Protein AF-0000000075999573 (afdb_homodimer)

InterPro domains:
  IPR000682 Protein-L-isoaspartate(D-aspartate) O-methyltransferase [PTHR11579] (1-220)
  IPR029063 S-adenosyl-L-methionine-dependent methyltransferase superfamily [G3DSA:3.40.50.150] (6-224)
  IPR029063 S-adenosyl-L-methionine-dependent methyltransferase superfamily [SSF53335] (9-192)

Radius of gyration: 25.48 Å; Cα contacts (8 Å, |Δi|>4): 997; chains: 2; bounding box: 45×72×55 Å

Structure (mmCIF, N/CA/C/O backbone):
data_AF-0000000075999573-model_v1
#
loop_
_entity.id
_entity.type
_entity.pdbx_description
1 polymer 'Protein-L-isoaspartate O-methyltransferase domain-containing protein 1-like'
#
loop_
_atom_site.group_PDB
_atom_site.id
_atom_site.type_symbol
_atom_site.label_atom_id
_atom_site.label_alt_id
_atom_site.label_comp_id
_atom_site.label_asym_id
_atom_site.label_entity_id
_atom_site.label_seq_id
_atom_site.pdbx_PDB_ins_code
_atom_site.Cartn_x
_atom_site.Cartn_y
_atom_site.Cartn_z
_atom_site.occupancy
_atom_site.B_iso_or_equiv
_atom_site.auth_seq_id
_atom_site.auth_comp_id
_atom_site.auth_asym_id
_atom_site.auth_atom_id
_atom_site.pdbx_PDB_model_num
ATO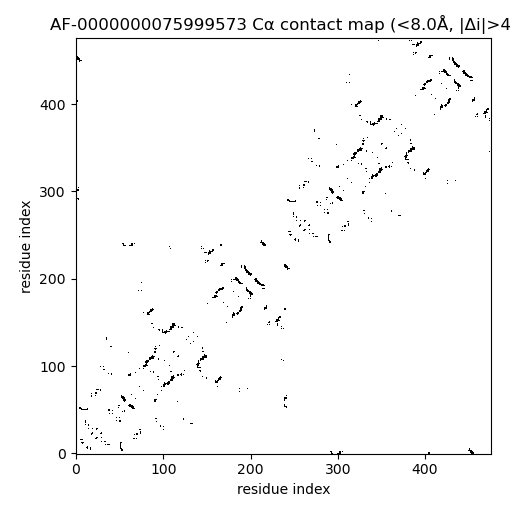M 1 N N . MET A 1 1 ? 0.742 11.672 -0.878 1 62.31 1 MET A N 1
ATOM 2 C CA . MET A 1 1 ? -0.072 10.633 -0.252 1 62.31 1 MET A CA 1
ATOM 3 C C . MET A 1 1 ? 0.789 9.445 0.164 1 62.31 1 MET A C 1
ATOM 5 O O . MET A 1 1 ? 1.482 8.852 -0.665 1 62.31 1 MET A O 1
ATOM 9 N N . GLY A 1 2 ? 0.934 9.344 1.396 1 75.94 2 GLY A N 1
ATOM 10 C CA . GLY A 1 2 ? 1.955 8.445 1.911 1 75.94 2 GLY A CA 1
ATOM 11 C C . GLY A 1 2 ? 1.392 7.141 2.434 1 75.94 2 GLY A C 1
ATOM 12 O O . GLY A 1 2 ? 0.297 7.113 3.002 1 75.94 2 GLY A O 1
ATOM 13 N N . GLY A 1 3 ? 1.877 6.043 2.018 1 86.56 3 GLY A N 1
ATOM 14 C CA . GLY A 1 3 ? 1.659 4.734 2.619 1 86.56 3 GLY A CA 1
ATOM 15 C C . GLY A 1 3 ? 2.908 4.156 3.258 1 86.56 3 GLY A C 1
ATOM 16 O O . GLY A 1 3 ? 4.027 4.527 2.896 1 86.56 3 GLY A O 1
ATOM 17 N N . ALA A 1 4 ? 2.682 3.232 4.316 1 84.81 4 ALA A N 1
ATOM 18 C CA . ALA A 1 4 ? 3.801 2.543 4.953 1 84.81 4 ALA A CA 1
ATOM 19 C C . ALA A 1 4 ? 4.289 1.378 4.094 1 84.81 4 ALA A C 1
ATOM 21 O O . ALA A 1 4 ? 3.486 0.682 3.469 1 84.81 4 ALA A O 1
ATOM 22 N N . VAL A 1 5 ? 5.703 1.19 4.188 1 84.25 5 VAL A N 1
ATOM 23 C CA . VAL A 1 5 ? 6.297 0.137 3.371 1 84.25 5 VAL A CA 1
ATOM 24 C C . VAL A 1 5 ? 7.422 -0.547 4.145 1 84.25 5 VAL A C 1
ATOM 26 O O . VAL A 1 5 ? 8.273 0.121 4.738 1 84.25 5 VAL A O 1
ATOM 29 N N . SER A 1 6 ? 7.371 -1.872 4.312 1 85.31 6 SER A N 1
ATOM 30 C CA . SER A 1 6 ? 8.562 -2.588 4.758 1 85.31 6 SER A CA 1
ATOM 31 C C . SER A 1 6 ? 9.648 -2.57 3.686 1 85.31 6 SER A C 1
ATOM 33 O O . SER A 1 6 ? 9.352 -2.705 2.496 1 85.31 6 SER A O 1
ATOM 35 N N . ALA A 1 7 ? 10.961 -2.352 4.199 1 86.12 7 ALA A N 1
ATOM 36 C CA . ALA A 1 7 ? 12 -2.133 3.191 1 86.12 7 ALA A CA 1
ATOM 37 C C . ALA A 1 7 ? 13.242 -2.961 3.494 1 86.12 7 ALA A C 1
ATOM 39 O O . ALA A 1 7 ? 13.695 -3.014 4.641 1 86.12 7 ALA A O 1
ATOM 40 N N . GLY A 1 8 ? 13.703 -3.732 2.479 1 87.62 8 GLY A N 1
ATOM 41 C CA . GLY A 1 8 ? 15.008 -4.379 2.49 1 87.62 8 GLY A CA 1
ATOM 42 C C . GLY A 1 8 ? 15.977 -3.783 1.494 1 87.62 8 GLY A C 1
ATOM 43 O O . GLY A 1 8 ? 15.57 -3.117 0.54 1 87.62 8 GLY A O 1
ATOM 44 N N . GLU A 1 9 ? 17.281 -4.016 1.692 1 89.12 9 GLU A N 1
ATOM 45 C CA . GLU A 1 9 ? 18.312 -3.547 0.778 1 89.12 9 GLU A CA 1
ATOM 46 C C . GLU A 1 9 ? 18.531 -4.543 -0.357 1 89.12 9 GLU A C 1
ATOM 48 O O . GLU A 1 9 ? 19 -4.164 -1.438 1 89.12 9 GLU A O 1
ATOM 53 N N . ASP A 1 10 ? 18.281 -5.746 -0.013 1 95.69 10 ASP A N 1
ATOM 54 C CA . ASP A 1 10 ? 18.422 -6.832 -0.98 1 95.69 10 ASP A CA 1
ATOM 55 C C . ASP A 1 10 ? 17.422 -7.945 -0.704 1 95.69 10 ASP A C 1
ATOM 57 O O . ASP A 1 10 ? 16.562 -7.812 0.178 1 95.69 10 ASP A O 1
ATOM 61 N N . ASN A 1 11 ? 17.531 -9.016 -1.514 1 97.31 11 ASN A N 1
ATOM 62 C CA . ASN A 1 11 ? 16.562 -10.102 -1.399 1 97.31 11 ASN A CA 1
ATOM 63 C C . ASN A 1 11 ? 16.641 -10.789 -0.043 1 97.31 11 ASN A C 1
ATOM 65 O O . ASN A 1 11 ? 15.625 -11.203 0.519 1 97.31 11 ASN A O 1
ATOM 69 N N . GLU A 1 12 ? 17.844 -10.93 0.51 1 97.69 12 GLU A N 1
ATOM 70 C CA . GLU A 1 12 ? 18.031 -11.555 1.816 1 97.69 12 GLU A CA 1
ATOM 71 C C . GLU A 1 12 ? 17.328 -10.766 2.91 1 97.69 12 GLU A C 1
ATOM 73 O O . GLU A 1 12 ? 16.625 -11.336 3.746 1 97.69 12 GLU A O 1
ATOM 78 N N . GLU A 1 13 ? 17.453 -9.531 2.871 1 97.25 13 GLU A N 1
ATOM 79 C CA . GLU A 1 13 ? 16.828 -8.695 3.881 1 97.25 13 GLU A CA 1
ATOM 80 C C . GLU A 1 13 ? 15.305 -8.656 3.695 1 97.25 13 GLU A C 1
ATOM 82 O O . GLU A 1 13 ? 14.555 -8.57 4.672 1 97.25 13 GLU A O 1
ATOM 87 N N . LEU A 1 14 ? 14.906 -8.594 2.457 1 97.5 14 LEU A N 1
ATOM 88 C CA . LEU A 1 14 ? 13.477 -8.695 2.188 1 97.5 14 LEU A CA 1
ATOM 89 C C . LEU A 1 14 ? 12.883 -9.938 2.855 1 97.5 14 LEU A C 1
ATOM 91 O O . LEU A 1 14 ? 11.875 -9.844 3.561 1 97.5 14 LEU A O 1
ATOM 95 N N . VAL A 1 15 ? 13.516 -11.055 2.711 1 98.31 15 VAL A N 1
ATOM 96 C CA . VAL A 1 15 ? 13.008 -12.32 3.242 1 98.31 15 VAL A CA 1
ATOM 97 C C . VAL A 1 15 ? 13.078 -12.297 4.77 1 98.31 15 VAL A C 1
ATOM 99 O O . VAL A 1 15 ? 12.156 -12.773 5.441 1 98.31 15 VAL A O 1
ATOM 102 N N . ASP A 1 16 ? 14.125 -11.758 5.301 1 98.12 16 ASP A N 1
ATOM 103 C CA . ASP A 1 16 ? 14.211 -11.609 6.75 1 98.12 16 ASP A CA 1
ATOM 104 C C . ASP A 1 16 ? 12.992 -10.867 7.293 1 98.12 16 ASP A C 1
ATOM 106 O O . ASP A 1 16 ? 12.422 -11.266 8.312 1 98.12 16 ASP A O 1
ATOM 110 N N . ASN A 1 17 ? 12.672 -9.852 6.633 1 95.81 17 ASN A N 1
ATOM 111 C CA . ASN A 1 17 ? 11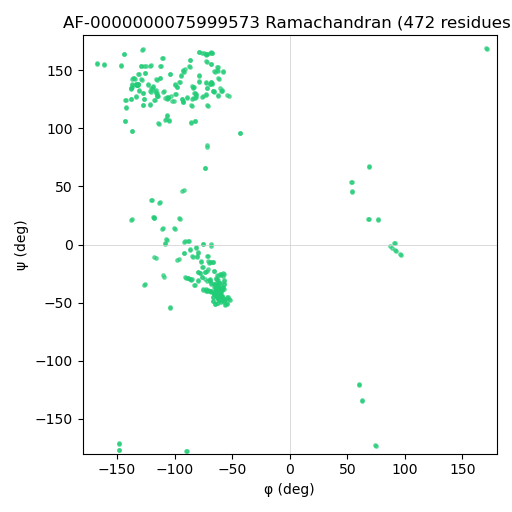.523 -9.062 7.066 1 95.81 17 ASN A CA 1
ATOM 112 C C . ASN A 1 17 ? 10.234 -9.875 7.008 1 95.81 17 ASN A C 1
ATOM 114 O O . ASN A 1 17 ? 9.398 -9.773 7.906 1 95.81 17 ASN A O 1
ATOM 118 N N . LEU A 1 18 ? 10.055 -10.578 5.984 1 97.25 18 LEU A N 1
ATOM 119 C CA . LEU A 1 18 ? 8.852 -11.383 5.816 1 97.25 18 LEU A CA 1
ATOM 120 C C . LEU A 1 18 ? 8.75 -12.445 6.91 1 97.25 18 LEU A C 1
ATOM 122 O O . LEU A 1 18 ? 7.648 -12.75 7.379 1 97.25 18 LEU A O 1
ATOM 126 N N . VAL A 1 19 ? 9.867 -13 7.25 1 97.81 19 VAL A N 1
ATOM 127 C CA . VAL A 1 19 ? 9.906 -13.984 8.328 1 97.81 19 VAL A CA 1
ATOM 128 C C . VAL A 1 19 ? 9.57 -13.305 9.656 1 97.81 19 VAL A C 1
ATOM 130 O O . VAL A 1 19 ? 8.742 -13.805 10.422 1 97.81 19 VAL A O 1
ATOM 133 N N . GLU A 1 20 ? 10.164 -12.258 9.922 1 95.12 20 GLU A N 1
ATOM 134 C CA . GLU A 1 20 ? 9.953 -11.523 11.164 1 95.12 20 GLU A CA 1
ATOM 135 C C . GLU A 1 20 ? 8.492 -11.117 11.328 1 95.12 20 GLU A C 1
ATOM 137 O O . GLU A 1 20 ? 7.957 -11.133 12.438 1 95.12 20 GLU A O 1
ATOM 142 N N . GLU A 1 21 ? 7.922 -10.797 10.227 1 90.81 21 GLU A N 1
ATOM 143 C CA . GLU A 1 21 ? 6.535 -10.344 10.266 1 90.81 21 GLU A CA 1
ATOM 144 C C . GLU A 1 21 ? 5.566 -11.523 10.195 1 90.81 21 GLU A C 1
ATOM 146 O O . GLU A 1 21 ? 4.352 -11.328 10.125 1 90.81 21 GLU A O 1
ATOM 151 N N . GLU A 1 22 ? 6.07 -12.727 10.039 1 94.44 22 GLU A N 1
ATOM 152 C CA . GLU A 1 22 ? 5.336 -13.984 10.141 1 94.44 22 GLU A CA 1
ATOM 153 C C . GLU A 1 22 ? 4.496 -14.234 8.883 1 94.44 22 GLU A C 1
ATOM 155 O O . GLU A 1 22 ? 3.475 -14.914 8.945 1 94.44 22 GLU A O 1
ATOM 160 N N . TYR A 1 23 ? 4.879 -13.594 7.812 1 94.94 23 TYR A N 1
ATOM 161 C CA . TYR A 1 23 ? 4.277 -13.938 6.527 1 94.94 23 TYR A CA 1
ATOM 162 C C . TYR A 1 23 ? 4.828 -15.258 6 1 94.94 23 TYR A C 1
ATOM 164 O O . TYR A 1 23 ? 4.102 -16.031 5.383 1 94.94 23 TYR A O 1
ATOM 172 N N . LEU A 1 24 ? 6.102 -15.445 6.199 1 97.25 24 LEU A N 1
ATOM 173 C CA . LEU A 1 24 ? 6.762 -16.703 5.879 1 97.25 24 LEU A CA 1
ATOM 174 C C . LEU A 1 24 ? 6.977 -17.547 7.137 1 97.25 24 LEU A C 1
ATOM 176 O O . LEU A 1 24 ? 7.707 -17.141 8.039 1 97.25 24 LEU A O 1
ATOM 180 N N . LYS A 1 25 ? 6.457 -18.797 7.137 1 97.62 25 LYS A N 1
ATOM 181 C CA . LYS A 1 25 ? 6.504 -19.625 8.336 1 97.62 25 LYS A CA 1
ATOM 182 C C . LYS A 1 25 ? 7.141 -20.984 8.031 1 97.62 25 LYS A C 1
ATOM 184 O O . LYS A 1 25 ? 7.809 -21.562 8.891 1 97.62 25 LYS A O 1
ATOM 189 N N . THR A 1 26 ? 6.922 -21.516 6.855 1 98.31 26 THR A N 1
ATOM 190 C CA . THR A 1 26 ? 7.449 -22.812 6.465 1 98.31 26 THR A CA 1
ATOM 191 C C . THR A 1 26 ? 8.898 -22.688 6.008 1 98.31 26 THR A C 1
ATOM 193 O O . THR A 1 26 ? 9.203 -21.969 5.055 1 98.31 26 THR A O 1
ATOM 196 N N . PRO A 1 27 ? 9.766 -23.469 6.574 1 98.06 27 PRO A N 1
ATOM 197 C CA . PRO A 1 27 ? 11.188 -23.344 6.25 1 98.06 27 PRO A CA 1
ATOM 198 C C . PRO A 1 27 ? 11.484 -23.594 4.773 1 98.06 27 PRO A C 1
ATOM 200 O O . PRO A 1 27 ? 12.289 -22.875 4.168 1 98.06 27 PRO A O 1
ATOM 203 N N . LEU A 1 28 ? 10.875 -24.578 4.234 1 97.94 28 LEU A N 1
ATOM 204 C CA . LEU A 1 28 ? 11.117 -24.875 2.828 1 97.94 28 LEU A CA 1
ATOM 205 C C . LEU A 1 28 ? 10.703 -23.703 1.942 1 97.94 28 LEU A C 1
ATOM 207 O O . LEU A 1 28 ? 11.406 -23.359 0.989 1 97.94 28 LEU A O 1
ATOM 211 N N . ILE A 1 29 ? 9.602 -23.078 2.213 1 98.62 29 ILE A N 1
ATOM 212 C CA . ILE A 1 29 ? 9.125 -21.938 1.424 1 98.62 29 ILE A CA 1
ATOM 213 C C . ILE A 1 29 ? 10.078 -20.766 1.588 1 98.62 29 ILE A C 1
ATOM 215 O O . ILE A 1 29 ? 10.391 -20.062 0.618 1 98.62 29 ILE A O 1
ATOM 219 N N . GLU A 1 30 ? 10.508 -20.578 2.797 1 98.56 30 GLU A N 1
ATOM 220 C CA . GLU A 1 30 ? 11.508 -19.547 3.029 1 98.56 30 GLU A CA 1
ATOM 221 C C . GLU A 1 30 ? 12.734 -19.766 2.143 1 98.56 30 GLU A C 1
ATOM 223 O O . GLU A 1 30 ? 13.211 -18.812 1.509 1 98.56 30 GLU A O 1
ATOM 228 N N . ARG A 1 31 ? 13.227 -20.938 2.08 1 97.81 31 ARG A N 1
ATOM 229 C CA . ARG A 1 31 ? 14.406 -21.25 1.277 1 97.81 31 ARG A CA 1
ATOM 230 C C . ARG A 1 31 ? 14.148 -20.984 -0.202 1 97.81 31 ARG A C 1
ATOM 232 O O . ARG A 1 31 ? 15.031 -20.531 -0.922 1 97.81 31 ARG A O 1
ATOM 239 N N . VAL A 1 32 ? 13 -21.266 -0.625 1 98.06 32 VAL A N 1
ATOM 240 C CA . VAL A 1 32 ? 12.633 -21.062 -2.023 1 98.06 32 VAL A CA 1
ATOM 241 C C . VAL A 1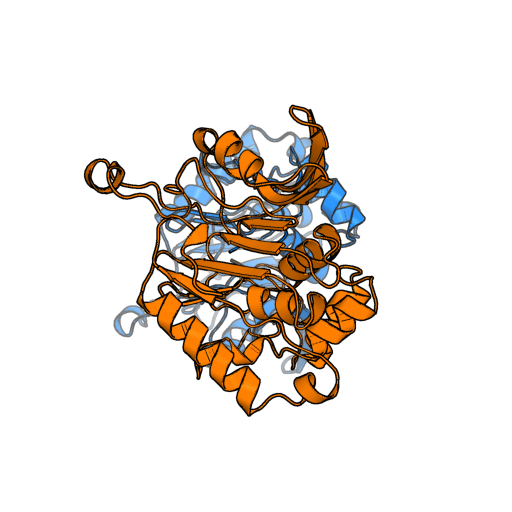 32 ? 12.641 -19.562 -2.338 1 98.06 32 VAL A C 1
ATOM 243 O O . VAL A 1 32 ? 13.172 -19.141 -3.373 1 98.06 32 VAL A O 1
ATOM 246 N N . PHE A 1 33 ? 12.109 -18.734 -1.438 1 98.38 33 PHE A N 1
ATOM 247 C CA . PHE A 1 33 ? 12.125 -17.297 -1.632 1 98.38 33 PHE A CA 1
ATOM 248 C C . PHE A 1 33 ? 13.555 -16.766 -1.687 1 98.38 33 PHE A C 1
ATOM 250 O O . PHE A 1 33 ? 13.844 -15.82 -2.42 1 98.38 33 PHE A O 1
ATOM 257 N N . ARG A 1 34 ? 14.406 -17.312 -0.938 1 97.62 34 ARG A N 1
ATOM 258 C CA . ARG A 1 34 ? 15.805 -16.906 -0.944 1 97.62 34 ARG A CA 1
ATOM 259 C C . ARG A 1 34 ? 16.5 -17.297 -2.244 1 97.62 34 ARG A C 1
ATOM 261 O O . ARG A 1 34 ? 17.375 -16.594 -2.73 1 97.62 34 ARG A O 1
ATOM 268 N N . ALA A 1 35 ? 16.047 -18.359 -2.779 1 97.31 35 ALA A N 1
ATOM 269 C CA . ALA A 1 35 ? 16.672 -18.938 -3.969 1 97.31 35 ALA A CA 1
ATOM 270 C C . ALA A 1 35 ? 16.266 -18.156 -5.223 1 97.31 35 ALA A C 1
ATOM 272 O O . ALA A 1 35 ? 16.969 -18.219 -6.242 1 97.31 35 ALA A O 1
ATOM 273 N N . VAL A 1 36 ? 15.164 -17.484 -5.227 1 98 36 VAL A N 1
ATOM 274 C CA . VAL A 1 36 ? 14.68 -16.734 -6.383 1 98 36 VAL A CA 1
ATOM 275 C C . VAL A 1 36 ? 14.672 -15.242 -6.059 1 98 36 VAL A C 1
ATOM 277 O O . VAL A 1 36 ? 13.734 -14.742 -5.445 1 98 36 VAL A O 1
ATOM 280 N N . ASP A 1 37 ? 15.617 -14.555 -6.598 1 97.5 37 ASP A N 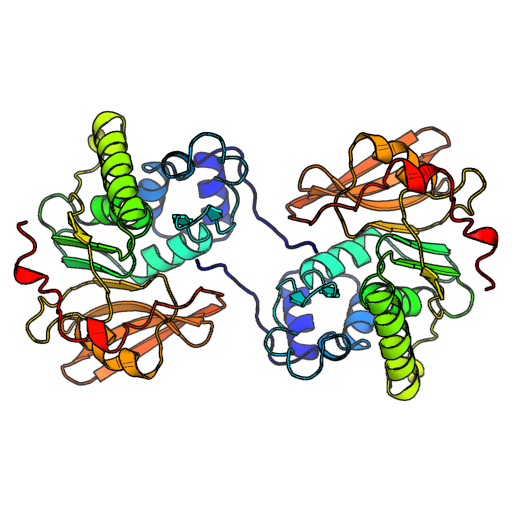1
ATOM 281 C CA . ASP A 1 37 ? 15.734 -13.133 -6.32 1 97.5 37 ASP A CA 1
ATOM 282 C C . ASP A 1 37 ? 14.625 -12.344 -7.012 1 97.5 37 ASP A C 1
ATOM 284 O O . ASP A 1 37 ? 14.555 -12.305 -8.242 1 97.5 37 ASP A O 1
ATOM 288 N N . ARG A 1 38 ? 13.82 -11.656 -6.258 1 97.81 38 ARG A N 1
ATOM 289 C CA . ARG A 1 38 ? 12.695 -10.875 -6.758 1 97.81 38 ARG A CA 1
ATOM 290 C C . ARG A 1 38 ? 13.156 -9.805 -7.742 1 97.81 38 ARG A C 1
ATOM 292 O O . ARG A 1 38 ? 12.5 -9.547 -8.75 1 97.81 38 ARG A O 1
ATOM 299 N N . GLY A 1 39 ? 14.258 -9.188 -7.469 1 97.5 39 GLY A N 1
ATOM 300 C CA . GLY A 1 39 ? 14.789 -8.117 -8.305 1 97.5 39 GLY A CA 1
ATOM 301 C C . GLY A 1 39 ? 15.086 -8.57 -9.727 1 97.5 39 GLY A C 1
ATOM 302 O O . GLY A 1 39 ? 15.039 -7.766 -10.656 1 97.5 39 GLY A O 1
ATOM 303 N N . ASP A 1 40 ? 15.328 -9.836 -9.891 1 97.31 40 ASP A N 1
ATOM 304 C CA . ASP A 1 40 ? 15.664 -10.375 -11.203 1 97.31 40 ASP A CA 1
ATOM 305 C C . ASP A 1 40 ? 14.445 -10.383 -12.117 1 97.31 40 ASP A C 1
ATOM 307 O O . ASP A 1 40 ? 14.57 -10.57 -13.336 1 97.31 40 ASP A O 1
ATOM 311 N N . TYR A 1 41 ? 13.32 -10.133 -11.609 1 97.81 41 TYR A N 1
ATOM 312 C CA . TYR A 1 41 ? 12.109 -10.172 -12.414 1 97.81 41 TYR A CA 1
ATOM 313 C C . TYR A 1 41 ? 11.578 -8.766 -12.672 1 97.81 41 TYR A C 1
ATOM 315 O O . TYR A 1 41 ? 10.5 -8.602 -13.258 1 97.81 41 TYR A O 1
ATOM 323 N N . TYR A 1 42 ? 12.328 -7.824 -12.219 1 97.44 42 TYR A N 1
ATOM 324 C CA . TYR A 1 42 ? 12.078 -6.426 -12.547 1 97.44 42 TYR A CA 1
ATOM 325 C C . TYR A 1 42 ? 12.758 -6.047 -13.859 1 97.44 42 TYR A C 1
ATOM 327 O O . TYR A 1 42 ? 13.68 -6.73 -14.305 1 97.44 42 TYR A O 1
ATOM 335 N N . LEU A 1 43 ? 12.219 -4.973 -14.438 1 95.25 43 LEU A N 1
ATOM 336 C CA . LEU A 1 43 ? 12.953 -4.363 -15.539 1 95.25 43 LEU A CA 1
ATOM 337 C C . LEU A 1 43 ? 14.281 -3.779 -15.055 1 95.25 43 LEU A C 1
ATOM 339 O O . LEU A 1 43 ? 14.344 -3.215 -13.961 1 95.25 43 LEU A O 1
ATOM 343 N N . ASP A 1 44 ? 15.203 -3.855 -16.031 1 90.88 44 ASP A N 1
ATOM 344 C CA . ASP A 1 44 ? 16.484 -3.254 -15.68 1 90.88 44 ASP A CA 1
ATOM 345 C C . ASP A 1 44 ? 16.344 -1.758 -15.414 1 90.88 44 ASP A C 1
ATOM 347 O O . ASP A 1 44 ? 15.641 -1.057 -16.156 1 90.88 44 ASP A O 1
ATOM 351 N N . GLY A 1 45 ? 16.766 -1.254 -14.391 1 90.38 45 GLY A N 1
ATOM 352 C CA . GLY A 1 45 ? 16.703 0.16 -14.055 1 90.38 45 GLY A CA 1
ATOM 353 C C . GLY A 1 45 ? 15.516 0.519 -13.18 1 90.38 45 GLY A C 1
ATOM 354 O O . GLY A 1 45 ? 15.375 1.669 -12.758 1 90.38 45 GLY A O 1
ATOM 355 N N . CYS A 1 46 ? 14.625 -0.408 -12.992 1 91.25 46 CYS A N 1
ATOM 356 C CA . CYS A 1 46 ? 13.438 -0.141 -12.188 1 91.25 46 CYS A CA 1
ATOM 357 C C . CYS A 1 46 ? 13.453 -0.95 -10.898 1 91.25 46 CYS A C 1
ATOM 359 O O . CYS A 1 46 ? 12.406 -1.397 -10.43 1 91.25 46 CYS A O 1
ATOM 361 N N . LYS A 1 47 ? 14.562 -1.113 -10.352 1 93.56 47 LYS A N 1
ATOM 362 C CA . LYS A 1 47 ? 14.664 -2.053 -9.242 1 93.56 47 LYS A CA 1
ATOM 363 C C . LYS A 1 47 ? 14.656 -1.322 -7.898 1 93.56 47 LYS A C 1
ATOM 365 O O . LYS A 1 47 ? 14.945 -1.917 -6.859 1 93.56 47 LYS A O 1
ATOM 370 N N . GLU A 1 48 ? 14.289 -0.093 -7.895 1 87.44 48 GLU A N 1
ATOM 371 C CA . GLU A 1 48 ? 14.43 0.747 -6.707 1 87.44 48 GLU A CA 1
ATOM 372 C C . GLU A 1 48 ? 13.586 0.217 -5.555 1 87.44 48 GLU A C 1
ATOM 374 O O . GLU A 1 48 ? 13.969 0.325 -4.391 1 87.44 48 GLU A O 1
ATOM 379 N N . ASN A 1 49 ? 12.484 -0.41 -5.934 1 89.12 49 ASN A N 1
ATOM 380 C CA . ASN A 1 49 ? 11.602 -0.873 -4.863 1 89.12 49 ASN A CA 1
ATOM 381 C C . ASN A 1 49 ? 11.445 -2.391 -4.883 1 89.12 49 ASN A C 1
ATOM 383 O O . ASN A 1 49 ? 10.484 -2.928 -4.332 1 89.12 49 ASN A O 1
ATOM 387 N N . ALA A 1 50 ? 12.391 -2.998 -5.445 1 95.75 50 ALA A N 1
ATOM 388 C CA . ALA A 1 50 ? 12.273 -4.441 -5.645 1 95.75 50 ALA A CA 1
ATOM 389 C C . ALA A 1 50 ? 12.266 -5.18 -4.312 1 95.75 50 ALA A C 1
ATOM 391 O O . ALA A 1 50 ? 11.695 -6.27 -4.203 1 95.75 50 ALA A O 1
ATOM 392 N N . TYR A 1 51 ? 12.805 -4.543 -3.309 1 96.62 51 TYR A N 1
ATOM 393 C CA . TYR A 1 51 ? 12.945 -5.258 -2.047 1 96.62 51 TYR A CA 1
ATOM 394 C C . TYR A 1 51 ? 12.133 -4.586 -0.945 1 96.62 51 TYR A C 1
ATOM 396 O O . TYR A 1 51 ? 12.445 -4.73 0.24 1 96.62 51 TYR A O 1
ATOM 404 N N . ARG A 1 52 ? 11.156 -3.875 -1.414 1 92.81 52 ARG A N 1
ATOM 405 C CA . ARG A 1 52 ? 10.148 -3.311 -0.53 1 92.81 52 ARG A CA 1
ATOM 406 C C . ARG A 1 52 ? 8.844 -4.098 -0.619 1 92.81 52 ARG A C 1
ATOM 408 O O . ARG A 1 52 ? 8.523 -4.672 -1.663 1 92.81 52 ARG A O 1
ATOM 415 N N . ASP A 1 53 ? 8.156 -4.172 0.51 1 93.38 53 ASP A N 1
ATOM 416 C CA . ASP A 1 53 ? 6.875 -4.875 0.497 1 93.38 53 ASP A CA 1
ATOM 417 C C . ASP A 1 53 ? 5.801 -4.043 -0.203 1 93.38 53 ASP A C 1
ATOM 419 O O . ASP A 1 53 ? 4.809 -3.65 0.418 1 93.38 53 ASP A O 1
ATOM 423 N N . LEU A 1 54 ? 6.035 -3.875 -1.478 1 91.31 54 LEU A N 1
ATOM 424 C CA . LEU A 1 54 ? 5.172 -3.102 -2.361 1 91.31 54 LEU A CA 1
ATOM 425 C C . LEU A 1 54 ? 4.93 -3.844 -3.672 1 91.31 54 LEU A C 1
ATOM 427 O O . LEU A 1 54 ? 5.828 -4.512 -4.188 1 91.31 54 LEU A O 1
ATOM 431 N N . ALA A 1 55 ? 3.68 -3.66 -4.113 1 92.12 55 ALA A N 1
ATOM 432 C CA . ALA A 1 55 ? 3.43 -4.094 -5.484 1 92.12 55 ALA A CA 1
ATOM 433 C C . ALA A 1 55 ? 4.16 -3.201 -6.484 1 92.12 55 ALA A C 1
ATOM 435 O O . ALA A 1 55 ? 4.543 -2.078 -6.156 1 92.12 55 ALA A O 1
ATOM 436 N N . TRP A 1 56 ? 4.453 -3.771 -7.695 1 91.94 56 TRP A N 1
ATOM 437 C CA . TRP A 1 56 ? 5.16 -3.031 -8.734 1 91.94 56 TRP A CA 1
ATOM 438 C C . TRP A 1 56 ? 4.449 -3.164 -10.078 1 91.94 56 TRP A C 1
ATOM 440 O O . TRP A 1 56 ? 3.992 -4.25 -10.438 1 91.94 56 TRP A O 1
ATOM 450 N N . LYS A 1 57 ? 4.375 -2.004 -10.781 1 91.06 57 LYS A N 1
ATOM 451 C CA . LYS A 1 57 ? 3.77 -1.994 -12.109 1 91.06 57 LYS A CA 1
ATOM 452 C C . LYS A 1 57 ? 4.582 -1.141 -13.078 1 91.06 57 LYS A C 1
ATOM 454 O O . LYS A 1 57 ? 5.047 -0.058 -12.719 1 91.06 57 LYS A O 1
ATOM 459 N N . HIS A 1 58 ? 4.836 -1.577 -14.227 1 92.62 58 HIS A N 1
ATOM 460 C CA . HIS A 1 58 ? 5.43 -0.877 -15.359 1 92.62 58 HIS A CA 1
ATOM 461 C C . HIS A 1 58 ? 4.805 -1.326 -16.672 1 92.62 58 HIS A C 1
ATOM 463 O O . HIS A 1 58 ? 5.109 -2.41 -17.172 1 92.62 58 HIS A O 1
ATOM 469 N N . GLY A 1 59 ? 3.916 -0.388 -17.281 1 92.88 59 GLY A N 1
ATOM 470 C CA . GLY A 1 59 ? 3.145 -0.872 -18.406 1 92.88 59 GLY A CA 1
ATOM 471 C C . GLY A 1 59 ? 2.244 -2.041 -18.062 1 92.88 59 GLY A C 1
ATOM 472 O O . GLY A 1 59 ? 1.449 -1.962 -17.125 1 92.88 59 GLY A O 1
ATOM 473 N N . ASN A 1 60 ? 2.492 -3.195 -18.781 1 93.81 60 ASN A N 1
ATOM 474 C CA . ASN A 1 60 ? 1.688 -4.391 -18.531 1 93.81 60 ASN A CA 1
ATOM 475 C C . ASN A 1 60 ? 2.328 -5.293 -17.484 1 93.81 60 ASN A C 1
ATOM 477 O O . ASN A 1 60 ? 1.709 -6.254 -17.031 1 93.81 60 ASN A O 1
ATOM 481 N N . LEU A 1 61 ? 3.5 -4.988 -17.078 1 95 61 LEU A N 1
ATOM 482 C CA . LEU A 1 61 ? 4.191 -5.812 -16.109 1 95 61 LEU A CA 1
ATOM 483 C C . LEU A 1 61 ? 3.719 -5.484 -14.688 1 95 61 LEU A C 1
ATOM 485 O O . LEU A 1 61 ? 3.629 -4.312 -14.312 1 95 61 LEU A O 1
ATOM 489 N N . HIS A 1 62 ? 3.389 -6.543 -14.07 1 94.94 62 HIS A N 1
ATOM 490 C CA . HIS A 1 62 ? 2.949 -6.402 -12.688 1 94.94 62 HIS A CA 1
ATOM 491 C C . HIS A 1 62 ? 3.559 -7.484 -11.797 1 94.94 62 HIS A C 1
ATOM 493 O O . HIS A 1 62 ? 3.658 -8.641 -12.211 1 94.94 62 HIS A O 1
ATOM 499 N N . ILE A 1 63 ? 3.902 -7.051 -10.523 1 96.38 63 ILE A N 1
ATOM 500 C CA . ILE A 1 63 ? 4.324 -7.996 -9.5 1 96.38 63 ILE A CA 1
ATOM 501 C C . ILE A 1 63 ? 3.68 -7.633 -8.164 1 96.38 63 ILE A C 1
ATOM 503 O O . ILE A 1 63 ? 3.748 -6.484 -7.727 1 96.38 63 ILE A O 1
ATOM 507 N N . SER A 1 64 ? 2.99 -8.594 -7.559 1 96.19 64 SER A N 1
ATOM 508 C CA . SER A 1 64 ? 2.334 -8.344 -6.277 1 96.19 64 SER A CA 1
ATOM 509 C C . SER A 1 64 ? 3.355 -8.125 -5.168 1 96.19 64 SER A C 1
ATOM 511 O O . SER A 1 64 ? 4.535 -8.438 -5.332 1 96.19 64 SER A O 1
ATOM 513 N N . ALA A 1 65 ? 2.863 -7.598 -4.102 1 95.75 65 ALA A N 1
ATOM 514 C CA . ALA A 1 65 ? 3.734 -7.367 -2.951 1 95.75 65 ALA A CA 1
ATOM 515 C C . ALA A 1 65 ? 4.281 -8.688 -2.408 1 95.75 65 ALA A C 1
ATOM 517 O O . ALA A 1 65 ? 3.596 -9.711 -2.436 1 95.75 65 ALA A O 1
ATOM 518 N N . PRO A 1 66 ? 5.492 -8.609 -1.824 1 97.12 66 PRO A N 1
ATOM 519 C CA . PRO A 1 66 ? 6.117 -9.82 -1.279 1 97.12 66 PRO A CA 1
ATOM 520 C C . PRO A 1 66 ? 5.254 -10.5 -0.222 1 97.12 66 PRO A C 1
ATOM 522 O O . PRO A 1 66 ? 5.168 -11.734 -0.192 1 97.12 66 PRO A O 1
ATOM 525 N N . CYS A 1 67 ? 4.602 -9.75 0.577 1 96 67 CYS A N 1
ATOM 526 C CA . CYS A 1 67 ? 3.789 -10.359 1.621 1 96 67 CYS A CA 1
ATOM 527 C C . CYS A 1 67 ? 2.629 -11.141 1.02 1 96 67 CYS A C 1
ATOM 529 O O . CYS A 1 67 ? 2.227 -12.172 1.562 1 96 67 CYS A O 1
ATOM 531 N N . ILE A 1 68 ? 2.117 -10.719 -0.024 1 96.56 68 ILE A N 1
ATOM 532 C CA . ILE A 1 68 ? 1.026 -11.406 -0.705 1 96.56 68 ILE A CA 1
ATOM 533 C C . ILE A 1 68 ? 1.512 -12.758 -1.22 1 96.56 68 ILE A C 1
ATOM 535 O O . ILE A 1 68 ? 0.889 -13.789 -0.955 1 96.56 68 ILE A O 1
ATOM 539 N N . TYR A 1 69 ? 2.604 -12.75 -1.927 1 98.19 69 TYR A N 1
ATOM 540 C CA . TYR A 1 69 ? 3.127 -14 -2.469 1 98.19 69 TYR A CA 1
ATOM 541 C C . TYR A 1 69 ? 3.494 -14.969 -1.351 1 98.19 69 TYR A C 1
ATOM 543 O O . TYR A 1 69 ? 3.357 -16.188 -1.505 1 98.19 69 TYR A O 1
ATOM 551 N N . SER A 1 70 ? 3.945 -14.438 -0.24 1 98.25 70 SER A N 1
ATOM 552 C CA . SER A 1 70 ? 4.211 -15.305 0.907 1 98.25 70 SER A CA 1
ATOM 553 C C . SER A 1 70 ? 2.945 -16.016 1.372 1 98.25 70 SER A C 1
ATOM 555 O O . SER A 1 70 ? 2.941 -17.234 1.558 1 98.25 70 SER A O 1
ATOM 557 N N . LYS A 1 71 ? 1.884 -15.281 1.513 1 97.69 71 LYS A N 1
ATOM 558 C CA . LYS A 1 71 ? 0.61 -15.852 1.944 1 97.69 71 LYS A CA 1
ATOM 559 C C . LYS A 1 71 ? 0.081 -16.844 0.922 1 97.69 71 LYS A C 1
ATOM 561 O O . LYS A 1 71 ? -0.467 -17.891 1.291 1 97.69 71 LYS A O 1
ATOM 566 N N . VAL A 1 72 ? 0.261 -16.516 -0.29 1 98.56 72 VAL A N 1
ATOM 567 C CA . VAL A 1 72 ? -0.185 -17.391 -1.372 1 98.56 72 VAL A CA 1
ATOM 568 C C . VAL A 1 72 ? 0.562 -18.719 -1.307 1 98.56 72 VAL A C 1
ATOM 570 O O . VAL A 1 72 ? -0.057 -19.781 -1.316 1 98.56 72 VAL A O 1
ATOM 573 N N . MET A 1 73 ? 1.85 -18.672 -1.218 1 98.81 73 MET A N 1
ATOM 574 C CA . MET A 1 73 ? 2.668 -19.875 -1.199 1 98.81 73 MET A CA 1
ATOM 575 C C . MET A 1 73 ? 2.34 -20.734 0.017 1 98.81 73 MET A C 1
ATOM 577 O O . MET A 1 73 ? 2.244 -21.969 -0.09 1 98.81 73 MET A O 1
ATOM 581 N N . GLU A 1 74 ? 2.133 -20.141 1.185 1 98.88 74 GLU A N 1
ATOM 582 C CA . GLU A 1 74 ? 1.745 -20.875 2.389 1 98.88 74 GLU A CA 1
ATOM 583 C C . GLU A 1 74 ? 0.378 -21.531 2.217 1 98.88 74 GLU A C 1
ATOM 585 O O . GLU A 1 74 ? 0.168 -22.656 2.66 1 98.88 74 GLU A O 1
ATOM 590 N N . ALA A 1 75 ? -0.493 -20.859 1.583 1 98.81 75 ALA A N 1
ATOM 591 C CA . ALA A 1 75 ? -1.886 -21.297 1.494 1 98.81 75 ALA A CA 1
ATOM 592 C C . ALA A 1 75 ? -2.059 -22.375 0.432 1 98.81 75 ALA A C 1
ATOM 594 O O . ALA A 1 75 ? -2.938 -23.234 0.548 1 98.81 75 ALA A O 1
ATOM 595 N N . LEU A 1 76 ? -1.271 -22.344 -0.591 1 98.88 76 LEU A N 1
ATOM 596 C CA . LEU A 1 76 ? -1.4 -23.297 -1.695 1 98.88 76 LEU A CA 1
ATOM 597 C C . LEU A 1 76 ? -0.996 -24.688 -1.259 1 98.88 76 LEU A C 1
ATOM 599 O O . LEU A 1 76 ? -1.414 -25.688 -1.867 1 98.88 76 LEU A O 1
ATOM 603 N N . LYS A 1 77 ? -0.089 -24.828 -0.325 1 98.62 77 LYS A N 1
ATOM 604 C CA . LYS A 1 77 ? 0.369 -26.125 0.184 1 98.62 77 LYS A CA 1
ATOM 605 C C . LYS A 1 77 ? 0.834 -27.031 -0.953 1 98.62 77 LYS A C 1
ATOM 607 O O . LYS A 1 77 ? 0.395 -28.172 -1.061 1 98.62 77 LYS A O 1
ATOM 612 N N . VAL A 1 78 ? 1.697 -26.516 -1.695 1 98.75 78 VAL A N 1
ATOM 613 C CA . VAL A 1 78 ? 2.207 -27.25 -2.852 1 98.75 78 VAL A CA 1
ATOM 614 C C . VAL A 1 78 ? 3.133 -28.375 -2.387 1 98.75 78 VAL A C 1
ATOM 616 O O . VAL A 1 78 ? 3.938 -28.188 -1.474 1 98.75 78 VAL A O 1
ATOM 619 N N . ASP A 1 79 ? 2.996 -29.5 -3.045 1 97.94 79 ASP A N 1
ATOM 620 C CA . ASP A 1 79 ? 3.877 -30.641 -2.816 1 97.94 79 ASP A CA 1
ATOM 621 C C . ASP A 1 79 ? 4.473 -31.156 -4.129 1 97.94 79 ASP A C 1
ATOM 623 O O . ASP A 1 79 ? 4 -30.797 -5.211 1 97.94 79 ASP A O 1
ATOM 627 N N . ARG A 1 80 ? 5.453 -32 -3.928 1 97.69 80 ARG A N 1
ATOM 628 C CA . ARG A 1 80 ? 6.164 -32.562 -5.082 1 97.69 80 ARG A CA 1
ATOM 629 C C . ARG A 1 80 ? 5.215 -33.312 -5.996 1 97.69 80 ARG A C 1
ATOM 631 O O . ARG A 1 80 ? 4.348 -34.062 -5.52 1 97.69 80 ARG A O 1
ATOM 638 N N . GLY A 1 81 ? 5.336 -33.031 -7.324 1 97.62 81 GLY A N 1
ATOM 639 C CA . GLY A 1 81 ? 4.633 -33.844 -8.32 1 97.62 81 GLY A CA 1
ATOM 640 C C . GLY A 1 81 ? 3.236 -33.312 -8.609 1 97.62 81 GLY A C 1
ATOM 641 O O . GLY A 1 81 ? 2.555 -33.844 -9.5 1 97.62 81 GLY A O 1
ATOM 642 N N . MET A 1 82 ? 2.785 -32.312 -7.977 1 98.31 82 MET A N 1
ATOM 643 C CA . MET A 1 82 ? 1.436 -31.781 -8.172 1 98.31 82 MET A CA 1
ATOM 644 C C . MET A 1 82 ? 1.334 -31.016 -9.484 1 98.31 82 MET A C 1
ATOM 646 O O . MET A 1 82 ? 2.35 -30.703 -10.109 1 98.31 82 MET A O 1
ATOM 650 N N . SER A 1 83 ? 0.044 -30.797 -9.852 1 98.06 83 SER A N 1
ATOM 651 C CA . SER A 1 83 ? -0.238 -29.922 -10.977 1 98.06 83 SER A CA 1
ATOM 652 C C . SER A 1 83 ? -0.646 -28.531 -10.5 1 98.06 83 SER A C 1
ATOM 654 O O . SER A 1 83 ? -1.392 -28.391 -9.523 1 98.06 83 SER A O 1
ATOM 656 N N . PHE A 1 84 ? -0.086 -27.531 -11.219 1 98.5 84 PHE A N 1
ATOM 657 C CA . PHE A 1 84 ? -0.315 -26.141 -10.852 1 98.5 84 PHE A CA 1
ATOM 658 C C . PHE A 1 84 ? -0.666 -25.312 -12.086 1 98.5 84 PHE A C 1
ATOM 660 O O . PHE A 1 84 ? -0.064 -25.484 -13.148 1 98.5 84 PHE A O 1
ATOM 667 N N . LEU A 1 85 ? -1.682 -24.406 -11.867 1 97.69 85 LEU A N 1
ATOM 668 C CA . LEU A 1 85 ? -2.08 -23.453 -12.898 1 97.69 85 LEU A CA 1
ATOM 669 C C . LEU A 1 85 ? -2.068 -22.031 -12.359 1 97.69 85 LEU A C 1
ATOM 671 O O . LEU A 1 85 ? -2.691 -21.75 -11.336 1 97.69 85 LEU A O 1
ATOM 675 N N . ASN A 1 86 ? -1.309 -21.172 -13.086 1 97.81 86 ASN A N 1
ATOM 676 C CA . ASN A 1 86 ? -1.225 -19.75 -12.773 1 97.81 86 ASN A CA 1
ATOM 677 C C . ASN A 1 86 ? -2.031 -18.906 -13.758 1 97.81 86 ASN A C 1
ATOM 679 O O . ASN A 1 86 ? -1.622 -18.734 -14.906 1 97.81 86 ASN A O 1
ATOM 683 N N . LEU A 1 87 ? -3.182 -18.375 -13.281 1 96 87 LEU A N 1
ATOM 684 C CA . LEU A 1 87 ? -4.035 -17.531 -14.109 1 96 87 LEU A CA 1
ATOM 685 C C . LEU A 1 87 ? -3.574 -16.078 -14.047 1 96 87 LEU A C 1
ATOM 687 O O . LEU A 1 87 ? -3.605 -15.453 -12.977 1 96 87 LEU A O 1
ATOM 691 N N . GLY A 1 88 ? -3.201 -15.5 -15.219 1 95.19 88 GLY A N 1
ATOM 692 C CA . GLY A 1 88 ? -2.475 -14.242 -15.195 1 95.19 88 GLY A CA 1
ATOM 693 C C . GLY A 1 88 ? -1.068 -14.375 -14.641 1 95.19 88 GLY A C 1
ATOM 694 O O . GLY A 1 88 ? -0.724 -13.734 -13.648 1 95.19 88 GLY A O 1
ATOM 695 N N . SER A 1 89 ? -0.253 -15.055 -15.375 1 97 89 SER A N 1
ATOM 696 C CA . SER A 1 89 ? 1.011 -15.531 -14.82 1 97 89 SER A CA 1
ATOM 697 C C . SER A 1 89 ? 2.027 -14.398 -14.711 1 97 89 SER A C 1
ATOM 699 O O . SER A 1 89 ? 3.033 -14.523 -14.016 1 97 89 SER A O 1
ATOM 701 N N . GLY A 1 90 ? 1.834 -13.297 -15.453 1 96.56 90 GLY A N 1
ATOM 702 C CA . GLY A 1 90 ? 2.652 -12.102 -15.297 1 96.56 90 GLY A CA 1
ATOM 703 C C . GLY A 1 90 ? 4.117 -12.336 -15.625 1 96.56 90 GLY A C 1
ATOM 704 O O . GLY A 1 90 ? 4.441 -12.969 -16.641 1 96.56 90 GLY A O 1
ATOM 705 N N . THR A 1 91 ? 4.977 -11.836 -14.773 1 97.81 91 THR A N 1
ATOM 706 C CA . THR A 1 91 ? 6.414 -11.891 -15.008 1 97.81 91 THR A CA 1
ATOM 707 C C . THR A 1 91 ? 6.934 -13.32 -14.891 1 97.81 91 THR A C 1
ATOM 709 O O . THR A 1 91 ? 8.062 -13.609 -15.297 1 97.81 91 THR A O 1
ATOM 712 N N . GLY A 1 92 ? 6.156 -14.203 -14.312 1 98.25 92 GLY A N 1
ATOM 713 C CA . GLY A 1 92 ? 6.57 -15.578 -14.117 1 98.25 92 GLY A CA 1
ATOM 714 C C . GLY A 1 92 ? 7.25 -15.812 -12.781 1 98.25 92 GLY A C 1
ATOM 715 O O . GLY A 1 92 ? 7.617 -16.938 -12.453 1 98.25 92 GLY A O 1
ATOM 716 N N . TYR A 1 93 ? 7.367 -14.758 -11.922 1 98.56 93 TYR A N 1
ATOM 717 C CA . TYR A 1 93 ? 8.039 -14.859 -10.633 1 98.56 93 TYR A CA 1
ATOM 718 C C . TYR A 1 93 ? 7.418 -15.961 -9.773 1 98.56 93 TYR A C 1
ATOM 720 O O . TYR A 1 93 ? 8.109 -16.875 -9.336 1 98.56 93 TYR A O 1
ATOM 728 N N . LEU A 1 94 ? 6.113 -15.922 -9.625 1 98.69 94 LEU A N 1
ATOM 729 C CA . LEU A 1 94 ? 5.43 -16.906 -8.797 1 98.69 94 LEU A CA 1
ATOM 730 C C . LEU A 1 94 ? 5.574 -18.312 -9.391 1 98.69 94 LEU A C 1
ATOM 732 O O . LEU A 1 94 ? 5.766 -19.281 -8.664 1 98.69 94 LEU A O 1
ATOM 736 N N . SER A 1 95 ? 5.469 -18.391 -10.688 1 98.75 95 SER A N 1
ATOM 737 C CA . SER A 1 95 ? 5.598 -19.688 -11.344 1 98.75 95 SER A CA 1
ATOM 738 C C . SER A 1 95 ? 6.965 -20.312 -11.086 1 98.75 95 SER A C 1
ATOM 740 O O . SER A 1 95 ? 7.086 -21.531 -10.938 1 98.75 95 SER A O 1
ATOM 742 N N . THR A 1 96 ? 7.961 -19.484 -11.078 1 98.5 96 THR A N 1
ATOM 743 C CA . THR A 1 96 ? 9.297 -19.984 -10.781 1 98.5 96 THR A CA 1
ATOM 744 C C . THR A 1 96 ? 9.383 -20.469 -9.336 1 98.5 96 THR A C 1
ATOM 746 O O . THR A 1 96 ? 9.922 -21.547 -9.07 1 98.5 96 THR A O 1
ATOM 749 N N . LEU A 1 97 ? 8.867 -19.719 -8.398 1 98.56 97 LEU A N 1
ATOM 750 C CA . LEU A 1 97 ? 8.836 -20.125 -7.004 1 98.56 97 LEU A CA 1
ATOM 751 C C . LEU A 1 97 ? 8.156 -21.484 -6.859 1 98.56 97 LEU A C 1
ATOM 753 O O . LEU A 1 97 ? 8.719 -22.406 -6.266 1 98.56 97 LEU A O 1
ATOM 757 N N . VAL A 1 98 ? 7.016 -21.609 -7.426 1 98.81 98 VAL A N 1
ATOM 758 C CA . VAL A 1 98 ? 6.223 -22.828 -7.32 1 98.81 98 VAL A CA 1
ATOM 759 C C . VAL A 1 98 ? 6.973 -23.984 -7.973 1 98.81 98 VAL A C 1
ATOM 761 O O . VAL A 1 98 ? 6.926 -25.109 -7.48 1 98.81 98 VAL A O 1
ATOM 764 N N . GLY A 1 99 ? 7.613 -23.688 -9.031 1 98.44 99 GLY A N 1
ATOM 765 C CA . GLY A 1 99 ? 8.359 -24.719 -9.742 1 98.44 99 GLY A CA 1
ATOM 766 C C . GLY A 1 99 ? 9.398 -25.406 -8.875 1 98.44 99 GLY A C 1
ATOM 767 O O . GLY A 1 99 ? 9.641 -26.609 -9.031 1 98.44 99 GLY A O 1
ATOM 768 N N . LEU A 1 100 ? 9.969 -24.672 -7.988 1 97.94 100 LEU A N 1
ATOM 769 C CA . LEU A 1 100 ? 10.992 -25.234 -7.117 1 97.94 100 LEU A CA 1
ATOM 770 C C . LEU A 1 100 ? 10.367 -26.141 -6.062 1 97.94 100 LEU A C 1
ATOM 772 O O . LEU A 1 100 ? 11.023 -27.062 -5.555 1 97.94 100 LEU A O 1
ATOM 776 N N . LEU A 1 101 ? 9.148 -25.969 -5.746 1 97.94 101 LEU A N 1
ATOM 777 C CA . LEU A 1 101 ? 8.445 -26.828 -4.801 1 97.94 101 LEU A CA 1
ATOM 778 C C . LEU A 1 101 ? 7.941 -28.094 -5.492 1 97.94 101 LEU A C 1
ATOM 780 O O . LEU A 1 101 ? 7.957 -29.188 -4.902 1 97.94 101 LEU A O 1
ATOM 784 N N . LEU A 1 102 ? 7.551 -27.984 -6.703 1 97.94 102 LEU A N 1
ATOM 785 C CA . LEU A 1 102 ? 6.965 -29.078 -7.465 1 97.94 102 LEU A CA 1
ATOM 786 C C . LEU A 1 102 ? 8.008 -30.156 -7.758 1 97.94 102 LEU A C 1
ATOM 788 O O . LEU A 1 102 ? 7.68 -31.344 -7.832 1 97.94 102 LEU A O 1
ATOM 792 N N . GLY A 1 103 ? 9.188 -29.781 -7.945 1 93.19 103 GLY A N 1
ATOM 793 C CA . GLY A 1 103 ? 10.195 -30.734 -8.422 1 93.19 103 GLY A CA 1
ATOM 794 C C . GLY A 1 103 ? 10.031 -31.078 -9.891 1 93.19 103 GLY A C 1
ATOM 795 O O . GLY A 1 103 ? 9.203 -30.484 -10.586 1 93.19 103 GLY A O 1
ATOM 796 N N . PRO A 1 104 ? 10.797 -32.031 -10.359 1 89.31 104 PRO A N 1
ATOM 797 C CA . PRO A 1 104 ? 10.922 -32.25 -11.805 1 89.31 104 PRO A CA 1
ATOM 798 C C . PRO A 1 104 ? 9.711 -32.969 -12.398 1 89.31 104 PRO A C 1
ATOM 800 O O . PRO A 1 104 ? 9.516 -32.938 -13.609 1 89.31 104 PRO A O 1
ATOM 803 N N . TYR A 1 105 ? 8.812 -33.594 -11.625 1 92.19 105 TYR A N 1
ATOM 804 C CA . TYR A 1 105 ? 7.777 -34.438 -12.195 1 92.19 105 TYR A CA 1
ATOM 805 C C . TYR A 1 105 ? 6.402 -33.812 -12.039 1 92.19 105 TYR A C 1
ATOM 807 O O . TYR A 1 105 ? 5.379 -34.469 -12.227 1 92.19 105 TYR A O 1
ATOM 815 N N . GLY A 1 106 ? 6.312 -32.625 -11.719 1 96.12 106 GLY A N 1
ATOM 816 C CA . GLY A 1 106 ? 5.031 -31.938 -11.617 1 96.12 106 GLY A CA 1
ATOM 817 C C . GLY A 1 106 ? 4.594 -31.297 -12.922 1 96.12 106 GLY A C 1
ATOM 818 O O . GLY A 1 106 ? 5.133 -31.609 -13.984 1 96.12 106 GLY A O 1
ATOM 819 N N . VAL A 1 107 ? 3.475 -30.625 -12.852 1 96.19 107 VAL A N 1
ATOM 820 C CA . VAL A 1 107 ? 2.957 -29.812 -13.938 1 96.19 107 VAL A CA 1
ATOM 821 C C . VAL A 1 107 ? 2.896 -28.344 -13.5 1 96.19 107 VAL A C 1
ATOM 823 O O . VAL A 1 107 ? 2.43 -28.031 -12.398 1 96.19 107 VAL A O 1
ATOM 826 N N . ASN A 1 108 ? 3.41 -27.469 -14.375 1 98 108 ASN A N 1
ATOM 827 C CA . ASN A 1 108 ? 3.492 -26.047 -14.094 1 98 108 ASN A CA 1
ATOM 828 C C . ASN A 1 108 ? 3.074 -25.203 -15.297 1 98 108 ASN A C 1
ATOM 830 O O . ASN A 1 108 ? 3.891 -24.938 -16.172 1 98 108 ASN A O 1
ATOM 834 N N . HIS A 1 109 ? 1.782 -24.781 -15.242 1 97.06 109 HIS A N 1
ATOM 835 C CA . HIS A 1 109 ? 1.226 -24.047 -16.375 1 97.06 109 HIS A CA 1
ATOM 836 C C . HIS A 1 109 ? 0.925 -22.594 -15.992 1 97.06 109 HIS A C 1
ATOM 838 O O . HIS A 1 109 ? 0.566 -22.312 -14.852 1 97.06 109 HIS A O 1
ATOM 844 N N . GLY A 1 110 ? 1.164 -21.672 -16.953 1 96.94 110 GLY A N 1
ATOM 845 C CA . GLY A 1 110 ? 0.779 -20.281 -16.828 1 96.94 110 GLY A CA 1
ATOM 846 C C . GLY A 1 110 ? 0.078 -19.734 -18.047 1 96.94 110 GLY A C 1
ATOM 847 O O . GLY A 1 110 ? 0.461 -20.047 -19.188 1 96.94 110 GLY A O 1
ATOM 848 N N . ILE A 1 111 ? -0.979 -18.969 -17.812 1 95.06 111 ILE A N 1
ATOM 849 C CA . ILE A 1 111 ? -1.696 -18.312 -18.891 1 95.06 111 ILE A CA 1
ATOM 850 C C . ILE A 1 111 ? -1.566 -16.797 -18.766 1 95.06 111 ILE A C 1
ATOM 852 O O . ILE A 1 111 ? -1.795 -16.234 -17.688 1 95.06 111 ILE A O 1
ATOM 856 N N . GLU A 1 112 ? -1.193 -16.078 -19.828 1 95.62 112 GLU A N 1
ATOM 857 C CA . GLU A 1 112 ? -1.006 -14.633 -19.859 1 95.62 112 GLU A CA 1
ATOM 858 C C . GLU A 1 112 ? -1.604 -14.023 -21.125 1 95.62 112 GLU A C 1
ATOM 860 O O . GLU A 1 112 ? -1.376 -14.523 -22.234 1 95.62 112 GLU A O 1
ATOM 865 N N . ILE A 1 113 ? -2.248 -12.945 -20.906 1 94.56 113 ILE A N 1
ATOM 866 C CA . ILE A 1 113 ? -3.035 -12.398 -22.016 1 94.56 113 ILE A CA 1
ATOM 867 C C . ILE A 1 113 ? -2.168 -11.469 -22.859 1 94.56 113 ILE A C 1
ATOM 869 O O . ILE A 1 113 ? -2.42 -11.289 -24.047 1 94.56 113 ILE A O 1
ATOM 873 N N . HIS A 1 114 ? -1.197 -10.836 -22.344 1 95.38 114 HIS A N 1
ATOM 874 C CA . HIS A 1 114 ? -0.336 -9.898 -23.062 1 95.38 114 HIS A CA 1
ATOM 875 C C . HIS A 1 114 ? 0.904 -10.594 -23.594 1 95.38 114 HIS A C 1
ATOM 877 O O . HIS A 1 114 ? 1.71 -11.133 -22.828 1 95.38 114 HIS A O 1
ATOM 883 N N . GLU A 1 115 ? 1.109 -10.469 -24.828 1 96.5 115 GLU A N 1
ATOM 884 C CA . GLU A 1 115 ? 2.217 -11.148 -25.484 1 96.5 115 GLU A CA 1
ATOM 885 C C . GLU A 1 115 ? 3.562 -10.633 -24.984 1 96.5 115 GLU A C 1
ATOM 887 O O . GLU A 1 115 ? 4.508 -11.406 -24.812 1 96.5 115 GLU A O 1
ATOM 892 N N . ASP A 1 116 ? 3.637 -9.391 -24.828 1 97.62 116 ASP A N 1
ATOM 893 C CA . ASP A 1 116 ? 4.895 -8.805 -24.359 1 97.62 116 ASP A CA 1
ATOM 894 C C . ASP A 1 116 ? 5.242 -9.297 -22.969 1 97.62 116 ASP A C 1
ATOM 896 O O . ASP A 1 116 ? 6.414 -9.531 -22.656 1 97.62 116 ASP A O 1
ATOM 900 N N . VAL A 1 117 ? 4.305 -9.508 -22.172 1 97.31 117 VAL A N 1
ATOM 901 C CA . VAL A 1 117 ? 4.52 -10 -20.812 1 97.31 117 VAL A CA 1
ATOM 902 C C . VAL A 1 117 ? 4.914 -11.477 -20.859 1 97.31 117 VAL A C 1
ATOM 904 O O . VAL A 1 117 ? 5.789 -11.914 -20.109 1 97.31 117 VAL A O 1
ATOM 907 N N . LEU A 1 118 ? 4.293 -12.172 -21.734 1 97.12 118 LEU A N 1
ATOM 908 C CA . LEU A 1 118 ? 4.617 -13.578 -21.922 1 97.12 118 LEU A CA 1
ATOM 909 C C . LEU A 1 118 ? 6.078 -13.75 -22.312 1 97.12 118 LEU A C 1
ATOM 911 O O . LEU A 1 118 ? 6.789 -14.586 -21.75 1 97.12 118 LEU A O 1
ATOM 915 N N . GLU A 1 119 ? 6.457 -13.016 -23.25 1 97.88 119 GLU A N 1
ATOM 916 C CA . GLU A 1 119 ? 7.844 -13.07 -23.703 1 97.88 119 GLU A CA 1
ATOM 917 C C . GLU A 1 119 ? 8.812 -12.695 -22.578 1 97.88 119 GLU A C 1
ATOM 919 O O . GLU A 1 119 ? 9.867 -13.305 -22.438 1 97.88 119 GLU A O 1
ATOM 924 N N . TYR A 1 120 ? 8.406 -11.727 -21.906 1 98.19 120 TYR A N 1
ATOM 925 C CA . TYR A 1 120 ? 9.211 -11.297 -20.766 1 98.19 120 TYR A CA 1
ATOM 926 C C . TYR A 1 120 ? 9.375 -12.43 -19.766 1 98.19 120 TYR A C 1
ATOM 928 O O . TYR A 1 120 ? 10.484 -12.68 -19.281 1 98.19 120 TYR A O 1
ATOM 936 N N . SER A 1 121 ? 8.336 -13.125 -19.453 1 98.38 121 SER A N 1
ATOM 937 C CA . SER A 1 121 ? 8.383 -14.211 -18.484 1 98.38 121 SER A CA 1
ATOM 938 C C . SER A 1 121 ? 9.289 -15.336 -18.953 1 98.38 121 SER A C 1
ATOM 940 O O . SER A 1 121 ? 10.023 -15.93 -18.156 1 98.38 121 SER A O 1
ATOM 942 N N . ARG A 1 122 ? 9.242 -15.641 -20.172 1 98.06 122 ARG A N 1
ATOM 943 C CA . ARG A 1 122 ? 10.109 -16.672 -20.75 1 98.06 122 ARG A CA 1
ATOM 944 C C . ARG A 1 122 ? 11.578 -16.266 -20.641 1 98.06 122 ARG A C 1
ATOM 946 O O . ARG A 1 122 ? 12.422 -17.078 -20.281 1 98.06 122 ARG A O 1
ATOM 953 N N . LYS A 1 123 ? 11.805 -15.047 -20.938 1 98.06 123 LYS A N 1
ATOM 954 C CA . LYS A 1 123 ? 13.164 -14.531 -20.844 1 98.06 123 LYS A CA 1
ATOM 955 C C . LYS A 1 123 ? 13.68 -14.609 -19.406 1 98.06 123 LYS A C 1
ATOM 957 O O . LYS A 1 123 ? 14.812 -15.023 -19.172 1 98.06 123 LYS A O 1
ATOM 962 N N . LYS A 1 124 ? 12.891 -14.203 -18.5 1 98.12 124 LYS A N 1
ATOM 963 C CA . LYS A 1 124 ? 13.297 -14.219 -17.094 1 98.12 124 LYS A CA 1
ATOM 964 C C . LYS A 1 124 ? 13.508 -15.641 -16.594 1 98.12 124 LYS A C 1
ATOM 966 O O . LYS A 1 124 ? 14.43 -15.906 -15.828 1 98.12 124 LYS A O 1
ATOM 971 N N . LEU A 1 125 ? 12.695 -16.516 -17.047 1 97.88 125 LEU A N 1
ATOM 972 C CA . LEU A 1 125 ? 12.859 -17.922 -16.688 1 97.88 125 LEU A CA 1
ATOM 973 C C . LEU A 1 125 ? 14.188 -18.453 -17.219 1 97.88 125 LEU A C 1
ATOM 975 O O . LEU A 1 125 ? 14.898 -19.172 -16.5 1 97.88 125 LEU A O 1
ATOM 979 N N . GLN A 1 126 ? 14.477 -18.141 -18.422 1 97.44 126 GLN A N 1
ATOM 980 C CA . GLN A 1 126 ? 15.734 -18.578 -19.016 1 97.44 126 GLN A CA 1
ATOM 981 C C . GLN A 1 126 ? 16.938 -18.031 -18.234 1 97.44 126 GLN A C 1
ATOM 983 O O . GLN A 1 126 ? 17.906 -18.75 -17.984 1 97.44 126 GLN A O 1
ATOM 988 N N . LYS A 1 127 ? 16.844 -16.812 -17.906 1 96.69 127 LYS A N 1
ATOM 989 C CA . LYS A 1 127 ? 17.906 -16.203 -17.109 1 96.69 127 LYS A CA 1
ATOM 990 C C . LYS A 1 127 ? 18.062 -16.906 -15.773 1 96.69 127 LYS A C 1
ATOM 992 O O . LYS A 1 127 ? 19.188 -17.141 -15.312 1 96.69 127 LYS A O 1
ATOM 997 N N . PHE A 1 128 ? 17.047 -17.234 -15.211 1 97.44 128 PHE A N 1
ATOM 998 C CA . PHE A 1 128 ? 17.078 -17.938 -13.938 1 97.44 128 PHE A CA 1
ATOM 999 C C . PHE A 1 128 ? 17.75 -19.297 -14.094 1 97.44 128 PHE A C 1
ATOM 1001 O O . PHE A 1 128 ? 18.641 -19.656 -13.312 1 97.44 128 PHE A O 1
ATOM 1008 N N . LYS A 1 129 ? 17.422 -20.016 -15.055 1 95.44 129 LYS A N 1
ATOM 1009 C CA . LYS A 1 129 ? 17.969 -21.359 -15.281 1 95.44 129 LYS A CA 1
ATOM 1010 C C . LYS A 1 129 ? 19.469 -21.312 -15.562 1 95.44 129 LYS A C 1
ATOM 1012 O O . LYS A 1 129 ? 20.203 -22.203 -15.164 1 95.44 129 LYS A O 1
ATOM 1017 N N . GLN A 1 130 ? 19.891 -20.266 -16.109 1 92.88 130 GLN A N 1
ATOM 1018 C CA . GLN A 1 130 ? 21.297 -20.141 -16.516 1 92.88 130 GLN A CA 1
ATOM 1019 C C . GLN A 1 130 ? 22.172 -19.656 -15.352 1 92.88 130 GLN A C 1
ATOM 1021 O O . GLN A 1 130 ? 23.328 -20.047 -15.25 1 92.88 130 GLN A O 1
ATOM 1026 N N . ASN A 1 131 ? 21.594 -18.891 -14.484 1 86.75 131 ASN A N 1
ATOM 1027 C CA . ASN A 1 131 ? 22.438 -18.156 -13.562 1 86.75 131 ASN A CA 1
ATOM 1028 C C . ASN A 1 131 ? 22.203 -18.578 -12.117 1 86.75 131 ASN A C 1
ATOM 1030 O O . ASN A 1 131 ? 23 -18.234 -11.234 1 86.75 131 ASN A O 1
ATOM 1034 N N . SER A 1 132 ? 21.234 -19.25 -12.016 1 85 132 SER A N 1
ATOM 1035 C CA . SER A 1 132 ? 20.844 -19.438 -10.617 1 85 132 SER A CA 1
ATOM 1036 C C . SER A 1 132 ? 21.609 -20.578 -9.969 1 85 132 SER A C 1
ATOM 1038 O O . SER A 1 132 ? 21.734 -21.656 -10.555 1 85 132 SER A O 1
ATOM 1040 N N . LEU A 1 133 ? 22.031 -20.281 -8.797 1 82.75 133 LEU A N 1
ATOM 1041 C CA . LEU A 1 133 ? 22.641 -21.312 -7.965 1 82.75 133 LEU A CA 1
ATOM 1042 C C . LEU A 1 133 ? 21.578 -22.172 -7.297 1 82.75 133 LEU A C 1
ATOM 1044 O O . LEU A 1 133 ? 21.891 -23.234 -6.742 1 82.75 133 LEU A O 1
ATOM 1048 N N . ALA A 1 134 ? 20.438 -21.719 -7.43 1 84.75 134 ALA A N 1
ATOM 1049 C CA . ALA A 1 134 ? 19.312 -22.422 -6.809 1 84.75 134 ALA A CA 1
ATOM 1050 C C . ALA A 1 134 ? 19.188 -23.844 -7.336 1 84.75 134 ALA A C 1
ATOM 1052 O O . ALA A 1 134 ? 18.734 -24.734 -6.625 1 84.75 134 ALA A O 1
ATOM 1053 N N . LEU A 1 135 ? 19.641 -24.094 -8.484 1 86.38 135 LEU A N 1
ATOM 1054 C CA . LEU A 1 135 ? 19.438 -25.375 -9.133 1 86.38 135 LEU A CA 1
ATOM 1055 C C . LEU A 1 135 ? 20.453 -26.406 -8.641 1 86.38 135 LEU A C 1
ATOM 1057 O O . LEU A 1 135 ? 20.344 -27.594 -8.938 1 86.38 135 LEU A O 1
ATOM 1061 N N . ASP A 1 136 ? 21.312 -25.953 -7.812 1 85.12 136 ASP A N 1
ATOM 1062 C CA . ASP A 1 136 ? 22.188 -26.875 -7.086 1 85.12 136 ASP A CA 1
ATOM 1063 C C . ASP A 1 136 ? 21.453 -27.5 -5.902 1 85.12 136 ASP A C 1
ATOM 1065 O O . ASP A 1 136 ? 21.781 -28.609 -5.473 1 85.12 136 ASP A O 1
ATOM 1069 N N . GLU A 1 137 ? 20.5 -26.812 -5.504 1 87.62 137 GLU A N 1
ATOM 1070 C CA . GLU A 1 137 ? 19.797 -27.25 -4.297 1 87.62 137 GLU A CA 1
ATOM 1071 C C . GLU A 1 137 ? 18.391 -27.75 -4.621 1 87.62 137 GLU A C 1
ATOM 1073 O O . GLU A 1 137 ? 17.844 -28.578 -3.895 1 87.62 137 GLU A O 1
ATOM 1078 N N . PHE A 1 138 ? 17.828 -27.266 -5.691 1 92.5 138 PHE A N 1
ATOM 1079 C CA . PHE A 1 138 ? 16.453 -27.594 -6.051 1 92.5 138 PHE A CA 1
ATOM 1080 C C . PHE A 1 138 ? 16.391 -28.141 -7.473 1 92.5 138 PHE A C 1
ATOM 1082 O O . PHE A 1 138 ? 17.203 -27.781 -8.32 1 92.5 138 PHE A O 1
ATOM 1089 N N . GLU A 1 139 ? 15.375 -29.078 -7.629 1 94.75 139 GLU A N 1
ATOM 1090 C CA . GLU A 1 139 ? 14.977 -29.422 -8.992 1 94.75 139 GLU A CA 1
ATOM 1091 C C . GLU A 1 139 ? 13.758 -28.609 -9.438 1 94.75 139 GLU A C 1
ATOM 1093 O O . GLU A 1 139 ? 12.844 -28.375 -8.648 1 94.75 139 GLU A O 1
ATOM 1098 N N . LEU A 1 140 ? 13.797 -28.203 -10.641 1 96.5 140 LEU A N 1
ATOM 1099 C CA . LEU A 1 140 ? 12.789 -27.266 -11.125 1 96.5 140 LEU A CA 1
ATOM 1100 C C . LEU A 1 140 ? 11.789 -27.953 -12.039 1 96.5 140 LEU A C 1
ATOM 1102 O O . LEU A 1 140 ? 12.18 -28.672 -12.969 1 96.5 140 LEU A O 1
ATOM 1106 N N . CYS A 1 141 ? 10.547 -27.797 -11.711 1 97.38 141 CYS A N 1
ATOM 1107 C CA . CYS A 1 141 ? 9.516 -28 -12.719 1 97.38 141 CYS A CA 1
ATOM 1108 C C . CYS A 1 141 ? 9.344 -26.766 -13.586 1 97.38 141 CYS A C 1
ATOM 1110 O O . CYS A 1 141 ? 8.719 -25.781 -13.164 1 97.38 141 CYS A O 1
ATOM 1112 N N . GLU A 1 142 ? 9.812 -26.859 -14.781 1 96.38 142 GLU A N 1
ATOM 1113 C CA . GLU A 1 142 ? 9.828 -25.672 -15.641 1 96.38 142 GLU A CA 1
ATOM 1114 C C . GLU A 1 142 ? 8.414 -25.234 -16 1 96.38 142 GLU A C 1
ATOM 1116 O O . GLU A 1 142 ? 7.59 -26.047 -16.422 1 96.38 142 GLU A O 1
ATOM 1121 N N . PRO A 1 143 ? 8.18 -23.906 -15.828 1 97.69 143 PRO A N 1
ATOM 1122 C CA . PRO A 1 143 ? 6.871 -23.391 -16.234 1 97.69 143 PRO A CA 1
ATOM 1123 C C . PRO A 1 143 ? 6.684 -23.406 -17.75 1 97.69 143 PRO A C 1
ATOM 1125 O O . PRO A 1 143 ? 7.625 -23.125 -18.5 1 97.69 143 PRO A O 1
ATOM 1128 N N . HIS A 1 144 ? 5.465 -23.812 -18.109 1 96.44 144 HIS A N 1
ATOM 1129 C CA . HIS A 1 144 ? 5.023 -23.672 -19.5 1 96.44 144 HIS A CA 1
ATOM 1130 C C . HIS A 1 144 ? 4.004 -22.547 -19.656 1 96.44 144 HIS A C 1
ATOM 1132 O O . HIS A 1 144 ? 2.854 -22.688 -19.219 1 96.44 144 HIS A O 1
ATOM 1138 N N . PHE A 1 145 ? 4.426 -21.453 -20.344 1 96.69 145 PHE A N 1
ATOM 1139 C CA . PHE A 1 145 ? 3.586 -20.281 -20.484 1 96.69 145 PHE A CA 1
ATOM 1140 C C . PHE A 1 145 ? 2.859 -20.266 -21.812 1 96.69 145 PHE A C 1
ATOM 1142 O O . PHE A 1 145 ? 3.469 -20.516 -22.859 1 96.69 145 PHE A O 1
ATOM 1149 N N . VAL A 1 146 ? 1.585 -19.938 -21.75 1 94.31 146 VAL A N 1
ATOM 1150 C CA . VAL A 1 146 ? 0.772 -19.906 -22.953 1 94.31 146 VAL A CA 1
ATOM 1151 C C . VAL A 1 146 ? 0.027 -18.578 -23.062 1 94.31 146 VAL A C 1
ATOM 1153 O O . VAL A 1 146 ? -0.429 -18.047 -22.047 1 94.31 146 VAL A O 1
ATOM 1156 N N . LEU A 1 147 ? -0.061 -18.109 -24.297 1 94.75 147 LEU A N 1
ATOM 1157 C CA . LEU A 1 147 ? -0.844 -16.906 -24.578 1 94.75 147 LEU A CA 1
ATOM 1158 C C . LEU A 1 147 ? -2.336 -17.219 -24.578 1 94.75 147 LEU A C 1
ATOM 1160 O O . LEU A 1 147 ? -2.781 -18.141 -25.266 1 94.75 147 LEU A O 1
ATOM 1164 N N . GLY A 1 148 ? -3.104 -16.391 -23.734 1 92.5 148 GLY A N 1
ATOM 1165 C CA . GLY A 1 148 ? -4.543 -16.594 -23.766 1 92.5 148 GLY A CA 1
ATOM 1166 C C . GLY A 1 148 ? -5.273 -15.82 -22.672 1 92.5 148 GLY A C 1
ATOM 1167 O O . GLY A 1 148 ? -4.645 -15.227 -21.797 1 92.5 148 GLY A O 1
ATOM 1168 N N . ASN A 1 149 ? -6.57 -15.789 -22.812 1 91.75 149 ASN A N 1
ATOM 1169 C CA . ASN A 1 149 ? -7.457 -15.227 -21.797 1 91.75 149 ASN A CA 1
ATOM 1170 C C . ASN A 1 149 ? -7.938 -16.297 -20.828 1 91.75 149 ASN A C 1
ATOM 1172 O O . ASN A 1 149 ? -8.609 -17.25 -21.219 1 91.75 149 ASN A O 1
ATOM 1176 N N . CYS A 1 150 ? -7.66 -16.062 -19.547 1 89.25 150 CYS A N 1
ATOM 1177 C CA . CYS A 1 150 ? -7.938 -17.062 -18.516 1 89.25 150 CYS A CA 1
ATOM 1178 C C . CYS A 1 150 ? -9.438 -17.281 -18.359 1 89.25 150 CYS A C 1
ATOM 1180 O O . CYS A 1 150 ? -9.867 -18.281 -17.797 1 89.25 150 CYS A O 1
ATOM 1182 N N . LEU A 1 151 ? -10.203 -16.422 -18.875 1 89.06 151 LEU A N 1
ATOM 1183 C CA . LEU A 1 151 ? -11.656 -16.531 -18.75 1 89.06 151 LEU A CA 1
ATOM 1184 C C . LEU A 1 151 ? -12.242 -17.312 -19.938 1 89.06 151 LEU A C 1
ATOM 1186 O O . LEU A 1 151 ? -13.453 -17.5 -20.016 1 89.06 151 LEU A O 1
ATOM 1190 N N . GLN A 1 152 ? -11.406 -17.75 -20.766 1 86.88 152 GLN A N 1
ATOM 1191 C CA . GLN A 1 152 ? -11.852 -18.484 -21.953 1 86.88 152 GLN A CA 1
ATOM 1192 C C . GLN A 1 152 ? -11.273 -19.906 -21.969 1 86.88 152 GLN A C 1
ATOM 1194 O O . GLN A 1 152 ? -10.852 -20.391 -23.031 1 86.88 152 GLN A O 1
ATOM 1199 N N . LEU A 1 153 ? -11.211 -20.453 -20.922 1 85.81 153 LEU A N 1
ATOM 1200 C CA . LEU A 1 153 ? -10.766 -21.844 -20.875 1 85.81 153 LEU A CA 1
ATOM 1201 C C . LEU A 1 153 ? -11.891 -22.797 -21.266 1 85.81 153 LEU A C 1
ATOM 1203 O O . LEU A 1 153 ? -13.047 -22.578 -20.906 1 85.81 153 LEU A O 1
ATOM 1207 N N . SER A 1 154 ? -11.531 -23.797 -22 1 79.75 154 SER A N 1
ATOM 1208 C CA . SER A 1 154 ? -12.516 -24.766 -22.484 1 79.75 154 SER A CA 1
ATOM 1209 C C . SER A 1 154 ? -13.062 -25.609 -21.328 1 79.75 154 SER A C 1
ATOM 1211 O O . SER A 1 154 ? -12.445 -25.688 -20.266 1 79.75 154 SER A O 1
ATOM 1213 N N . ALA A 1 155 ? -14.164 -26.266 -21.641 1 70 155 ALA A N 1
ATOM 1214 C CA . ALA A 1 155 ? -14.812 -27.109 -20.641 1 70 155 ALA A CA 1
ATOM 1215 C C . ALA A 1 155 ? -14.008 -28.391 -20.406 1 70 155 ALA A C 1
ATOM 1217 O O . ALA A 1 155 ? -14.062 -28.984 -19.328 1 70 155 ALA A O 1
ATOM 1218 N N . ASP A 1 156 ? -13.352 -28.812 -21.359 1 75.19 156 ASP A N 1
ATOM 1219 C CA . ASP A 1 156 ? -12.602 -30.062 -21.25 1 75.19 156 ASP A CA 1
ATOM 1220 C C . ASP A 1 156 ? -11.156 -29.812 -20.828 1 75.19 156 ASP A C 1
ATOM 1222 O O . ASP A 1 156 ? -10.258 -30.578 -21.188 1 75.19 156 ASP A O 1
ATOM 1226 N N . VAL A 1 157 ? -11.016 -28.984 -19.828 1 75.06 157 VAL A N 1
ATOM 1227 C CA . VAL A 1 157 ? -9.664 -28.594 -19.453 1 75.06 157 VAL A CA 1
ATOM 1228 C C . VAL A 1 157 ? -9.133 -29.547 -18.391 1 75.06 157 VAL A C 1
ATOM 1230 O O . VAL A 1 157 ? -9.914 -30.219 -17.703 1 75.06 157 VAL A O 1
ATOM 1233 N N . TYR A 1 158 ? -7.805 -29.734 -18.375 1 83 158 TYR A N 1
ATOM 1234 C CA . TYR A 1 158 ? -7.086 -30.422 -17.312 1 83 158 TYR A CA 1
ATOM 1235 C C . TYR A 1 158 ? -7.391 -29.797 -15.953 1 83 158 TYR A C 1
ATOM 1237 O O . TYR A 1 158 ? -7.441 -28.578 -15.828 1 83 158 TYR A O 1
ATOM 1245 N N . LYS A 1 159 ? -7.785 -30.734 -15.008 1 94.31 159 LYS A N 1
ATOM 1246 C CA . LYS A 1 159 ? -7.98 -30.203 -13.656 1 94.31 159 LYS A CA 1
ATOM 1247 C C . LYS A 1 159 ? -6.672 -30.219 -12.867 1 94.31 159 LYS A C 1
ATOM 1249 O O . LYS A 1 159 ? -5.801 -31.047 -13.109 1 94.31 159 LYS A O 1
ATOM 1254 N N . TYR A 1 160 ? -6.625 -29.312 -11.922 1 97.62 160 TYR A N 1
ATOM 1255 C CA . TYR A 1 160 ? -5.34 -29.078 -11.273 1 97.62 160 TYR A CA 1
ATOM 1256 C C . TYR A 1 160 ? -5.438 -29.328 -9.766 1 97.62 160 TYR A C 1
ATOM 1258 O O . TYR A 1 160 ? -6.512 -29.188 -9.18 1 97.62 160 TYR A O 1
ATOM 1266 N N . ASP A 1 161 ? -4.258 -29.688 -9.172 1 98.56 161 ASP A N 1
ATOM 1267 C CA . ASP A 1 161 ? -4.148 -29.766 -7.719 1 98.56 161 ASP A CA 1
ATOM 1268 C C . ASP A 1 161 ? -4.168 -28.375 -7.086 1 98.56 161 ASP A C 1
ATOM 1270 O O . ASP A 1 161 ? -4.742 -28.188 -6.012 1 98.56 161 ASP A O 1
ATOM 1274 N N . ARG A 1 162 ? -3.521 -27.422 -7.719 1 98.88 162 ARG A N 1
ATOM 1275 C CA . ARG A 1 162 ? -3.383 -26.062 -7.203 1 98.88 162 ARG A CA 1
ATOM 1276 C C . ARG A 1 162 ? -3.596 -25.047 -8.312 1 98.88 162 ARG A C 1
ATOM 1278 O O . ARG A 1 162 ? -3.113 -25.219 -9.43 1 98.88 162 ARG A O 1
ATOM 1285 N N . VAL A 1 163 ? -4.375 -24 -7.992 1 98.31 163 VAL A N 1
ATOM 1286 C CA . VAL A 1 163 ? -4.625 -22.891 -8.914 1 98.31 163 VAL A CA 1
ATOM 1287 C C . VAL A 1 163 ? -4.457 -21.562 -8.195 1 98.31 163 VAL A C 1
ATOM 1289 O O . VAL A 1 163 ? -4.852 -21.422 -7.031 1 98.31 163 VAL A O 1
ATOM 1292 N N . TYR A 1 164 ? -3.805 -20.641 -8.875 1 98.38 164 TYR A N 1
ATOM 1293 C CA . TYR A 1 164 ? -3.715 -19.266 -8.398 1 98.38 164 TYR A CA 1
ATOM 1294 C C . TYR A 1 164 ? -4.254 -18.281 -9.43 1 98.38 164 TYR A C 1
ATOM 1296 O O . TYR A 1 164 ? -4 -18.438 -10.633 1 98.38 164 TYR A O 1
ATOM 1304 N N . CYS A 1 165 ? -4.992 -17.328 -8.938 1 96.88 165 CYS A N 1
ATOM 1305 C CA . CYS A 1 165 ? -5.387 -16.188 -9.766 1 96.88 165 CYS A CA 1
ATOM 1306 C C . CYS A 1 165 ? -4.91 -14.875 -9.156 1 96.88 165 CYS A C 1
ATOM 1308 O O . CYS A 1 165 ? -5.32 -14.516 -8.055 1 96.88 165 CYS A O 1
ATOM 1310 N N . GLY A 1 166 ? -4.094 -14.148 -9.891 1 94.81 166 GLY A N 1
ATOM 1311 C CA . GLY A 1 166 ? -3.48 -12.93 -9.375 1 94.81 166 GLY A CA 1
ATOM 1312 C C . GLY A 1 166 ? -4.242 -11.672 -9.742 1 94.81 166 GLY A C 1
ATOM 1313 O O . GLY A 1 166 ? -3.656 -10.594 -9.852 1 94.81 166 GLY A O 1
ATOM 1314 N N . ALA A 1 167 ? -5.441 -11.734 -10.039 1 93.69 167 ALA A N 1
ATOM 1315 C CA . ALA A 1 167 ? -6.336 -10.625 -10.359 1 93.69 167 ALA A CA 1
ATOM 1316 C C . ALA A 1 167 ? -7.758 -10.914 -9.883 1 93.69 167 ALA A C 1
ATOM 1318 O O . ALA A 1 167 ? -8.133 -12.07 -9.695 1 93.69 167 ALA A O 1
ATOM 1319 N N . SER A 1 168 ? -8.461 -9.859 -9.641 1 90.69 168 SER A N 1
ATOM 1320 C CA . SER A 1 168 ? -9.844 -10.047 -9.203 1 90.69 168 SER A CA 1
ATOM 1321 C C . SER A 1 168 ? -10.695 -10.656 -10.305 1 90.69 168 SER A C 1
ATOM 1323 O O . SER A 1 168 ? -10.656 -10.203 -11.445 1 90.69 168 SER A O 1
ATOM 1325 N N . CYS A 1 169 ? -11.383 -11.633 -9.883 1 87.44 169 CYS A N 1
ATOM 1326 C CA . CYS A 1 169 ? -12.266 -12.352 -10.797 1 87.44 169 CYS A CA 1
ATOM 1327 C C . CYS A 1 169 ? -13.703 -11.875 -10.656 1 87.44 169 CYS A C 1
ATOM 1329 O O . CYS A 1 169 ? -14.242 -11.828 -9.547 1 87.44 169 CYS A O 1
ATOM 1331 N N . PRO A 1 170 ? -14.273 -11.555 -11.812 1 86.06 170 PRO A N 1
ATOM 1332 C CA . PRO A 1 170 ? -15.695 -11.219 -11.719 1 86.06 170 PRO A CA 1
ATOM 1333 C C . PRO A 1 170 ? -16.531 -12.352 -11.133 1 86.06 170 PRO A C 1
ATOM 1335 O O . PRO A 1 170 ? -16.25 -13.523 -11.383 1 86.06 170 PRO A O 1
ATOM 1338 N N . THR A 1 171 ? -17.594 -11.93 -10.461 1 86.25 171 THR A N 1
ATOM 1339 C CA . THR A 1 171 ? -18.406 -12.875 -9.711 1 86.25 171 THR A CA 1
ATOM 1340 C C . THR A 1 171 ? -19 -13.938 -10.633 1 86.25 171 THR A C 1
ATOM 1342 O O . THR A 1 171 ? -19.141 -15.094 -10.242 1 86.25 171 THR A O 1
ATOM 1345 N N . GLU A 1 172 ? -19.297 -13.578 -11.812 1 87.81 172 GLU A N 1
ATOM 1346 C CA . GLU A 1 172 ? -19.938 -14.492 -12.758 1 87.81 172 GLU A CA 1
ATOM 1347 C C . GLU A 1 172 ? -18.969 -15.594 -13.188 1 87.81 172 GLU A C 1
ATOM 1349 O O . GLU A 1 172 ? -19.406 -16.625 -13.711 1 87.81 172 GLU A O 1
ATOM 1354 N N . TYR A 1 173 ? -17.703 -15.461 -12.953 1 88.62 173 TYR A N 1
ATOM 1355 C CA . TYR A 1 173 ? -16.719 -16.438 -13.398 1 88.62 173 TYR A CA 1
ATOM 1356 C C . TYR A 1 173 ? -16.172 -17.234 -12.211 1 88.62 173 TYR A C 1
ATOM 1358 O O . TYR A 1 173 ? -15.312 -18.094 -12.383 1 88.62 173 TYR A O 1
ATOM 1366 N N . GLU A 1 174 ? -16.625 -16.953 -11.086 1 90.38 174 GLU A N 1
ATOM 1367 C CA . GLU A 1 174 ? -16.141 -17.609 -9.883 1 90.38 174 GLU A CA 1
ATOM 1368 C C . GLU A 1 174 ? -16.297 -19.125 -9.984 1 90.38 174 GLU A C 1
ATOM 1370 O O . GLU A 1 174 ? -15.375 -19.875 -9.68 1 90.38 174 GLU A O 1
ATOM 1375 N N . GLY A 1 175 ? -17.484 -19.547 -10.398 1 91.25 175 GLY A N 1
ATOM 1376 C CA . GLY A 1 175 ? -17.75 -20.969 -10.555 1 91.25 175 GLY A CA 1
ATOM 1377 C C . GLY A 1 175 ? -16.812 -21.641 -11.547 1 91.25 175 GLY A C 1
ATOM 1378 O O . GLY A 1 175 ? -16.312 -22.734 -11.305 1 91.25 175 GLY A O 1
ATOM 1379 N N . HIS A 1 176 ? -16.609 -21 -12.648 1 90.25 176 HIS A N 1
ATOM 1380 C CA . HIS A 1 176 ? -15.719 -21.516 -13.68 1 90.25 176 HIS A CA 1
ATOM 1381 C C . HIS A 1 176 ? -14.297 -21.703 -13.156 1 90.25 176 HIS A C 1
ATOM 1383 O O . HIS A 1 176 ? -13.656 -22.719 -13.422 1 90.25 176 HIS A O 1
ATOM 1389 N N . THR A 1 177 ? -13.82 -20.828 -12.414 1 93.38 177 THR A N 1
ATOM 1390 C CA . THR A 1 177 ? -12.477 -20.875 -11.859 1 93.38 177 THR A CA 1
ATOM 1391 C C . THR A 1 177 ? -12.352 -22 -10.844 1 93.38 177 THR A C 1
ATOM 1393 O O . THR A 1 177 ? -11.359 -22.734 -10.836 1 93.38 177 THR A O 1
ATOM 1396 N N . LYS A 1 178 ? -13.367 -22.172 -10.031 1 94.94 178 LYS A N 1
ATOM 1397 C CA . LYS A 1 178 ? -13.391 -23.234 -9.031 1 94.94 178 LYS A CA 1
ATOM 1398 C C . LYS A 1 178 ? -13.367 -24.609 -9.688 1 94.94 178 LYS A C 1
ATOM 1400 O O . LYS A 1 178 ? -12.742 -25.547 -9.18 1 94.94 178 LYS A O 1
ATOM 1405 N N . ASN A 1 179 ? -14.016 -24.672 -10.789 1 94 179 ASN A N 1
ATOM 1406 C CA . ASN A 1 179 ? -14.164 -25.969 -11.453 1 94 179 ASN A CA 1
ATOM 1407 C C . ASN A 1 179 ? -12.875 -26.406 -12.141 1 94 179 ASN A C 1
ATOM 1409 O O . ASN A 1 179 ? -12.797 -27.5 -12.688 1 94 179 ASN A O 1
ATOM 1413 N N . LEU A 1 180 ? -11.883 -25.656 -12.055 1 95.38 180 LEU A N 1
ATOM 1414 C CA . LEU A 1 180 ? -10.57 -26.016 -12.562 1 95.38 180 LEU A CA 1
ATOM 1415 C C . LEU A 1 180 ? -9.844 -26.953 -11.594 1 95.38 180 LEU A C 1
ATOM 1417 O O . LEU A 1 180 ? -8.828 -27.547 -11.945 1 95.38 180 LEU A O 1
ATOM 1421 N N . LEU A 1 181 ? -10.43 -27.156 -10.453 1 97.25 181 LEU A N 1
ATOM 1422 C CA . LEU A 1 181 ? -9.781 -27.922 -9.398 1 97.25 181 LEU A CA 1
ATOM 1423 C C . LEU A 1 181 ? -10.203 -29.375 -9.461 1 97.25 181 LEU A C 1
ATOM 1425 O O . LEU A 1 181 ? -11.367 -29.688 -9.703 1 97.25 181 LEU A O 1
ATOM 1429 N N . LYS A 1 182 ? -9.211 -30.219 -9.094 1 97.06 182 LYS A N 1
ATOM 1430 C CA . LYS A 1 182 ? -9.523 -31.578 -8.656 1 97.06 182 LYS A CA 1
ATOM 1431 C C . LYS A 1 182 ? -10.148 -31.562 -7.266 1 97.06 182 LYS A C 1
ATOM 1433 O O . LYS A 1 182 ? -9.984 -30.609 -6.512 1 97.06 182 LYS A O 1
ATOM 1438 N N . VAL A 1 183 ? -10.914 -32.75 -7.023 1 97.75 183 VAL A N 1
ATOM 1439 C CA . VAL A 1 183 ? -11.289 -32.938 -5.625 1 97.75 183 VAL A CA 1
ATOM 1440 C C . VAL A 1 183 ? -10.031 -33 -4.758 1 97.75 183 VAL A C 1
ATOM 1442 O O . VAL A 1 183 ? -9.094 -33.75 -5.078 1 97.75 183 VAL A O 1
ATOM 1445 N N . GLY A 1 184 ? -9.977 -32.281 -3.684 1 98.25 184 GLY A N 1
ATOM 1446 C CA . GLY A 1 184 ? -8.789 -32.156 -2.855 1 98.25 184 GLY A CA 1
ATOM 1447 C C . GLY A 1 184 ? -7.898 -31 -3.242 1 98.25 184 GLY A C 1
ATOM 1448 O O . GLY A 1 184 ? -6.945 -30.672 -2.531 1 98.25 184 GLY A O 1
ATOM 1449 N N . GLY A 1 185 ? -8.281 -30.312 -4.355 1 98.81 185 GLY A N 1
ATOM 1450 C CA . GLY A 1 185 ? -7.48 -29.203 -4.855 1 98.81 185 GLY A CA 1
ATOM 1451 C C . GLY A 1 185 ? -7.695 -27.922 -4.078 1 98.81 185 GLY A C 1
ATOM 1452 O O . GLY A 1 185 ? -8.641 -27.812 -3.295 1 98.81 185 GLY A O 1
ATOM 1453 N N . ILE A 1 186 ? -6.758 -26.938 -4.297 1 98.88 186 ILE A N 1
ATOM 1454 C CA . ILE A 1 186 ? -6.809 -25.656 -3.609 1 98.88 186 ILE A CA 1
ATOM 1455 C C . ILE A 1 186 ? -6.664 -24.531 -4.621 1 98.88 186 ILE A C 1
ATOM 1457 O O . ILE A 1 186 ? -5.812 -24.578 -5.512 1 98.88 186 ILE A O 1
ATOM 1461 N N . LEU A 1 187 ? -7.531 -23.562 -4.477 1 98.69 187 LEU A N 1
ATOM 1462 C CA . LEU A 1 187 ? -7.512 -22.312 -5.223 1 98.69 187 LEU A CA 1
ATOM 1463 C C . LEU A 1 187 ? -7.258 -21.141 -4.293 1 98.69 187 LEU A C 1
ATOM 1465 O O . LEU A 1 187 ? -7.887 -21.016 -3.238 1 98.69 187 LEU A O 1
ATOM 1469 N N . VAL A 1 188 ? -6.277 -20.312 -4.629 1 98.5 188 VAL A N 1
ATOM 1470 C CA . VAL A 1 188 ? -6.07 -19.047 -3.924 1 98.5 188 VAL A CA 1
ATOM 1471 C C . VAL A 1 188 ? -6.309 -17.875 -4.879 1 98.5 188 VAL A C 1
ATOM 1473 O O . VAL A 1 188 ? -5.727 -17.828 -5.965 1 98.5 188 VAL A O 1
ATOM 1476 N N . MET A 1 189 ? -7.172 -16.922 -4.48 1 97.44 189 MET A N 1
ATOM 1477 C CA . MET A 1 189 ? -7.516 -15.797 -5.352 1 97.44 189 MET A CA 1
ATOM 1478 C C . MET A 1 189 ? -8.109 -14.648 -4.543 1 97.44 189 MET A C 1
ATOM 1480 O O . MET A 1 189 ? -8.578 -14.852 -3.42 1 97.44 189 MET A O 1
ATOM 1484 N N . PRO A 1 190 ? -8.008 -13.453 -5.027 1 95.44 190 PRO A N 1
ATOM 1485 C CA . PRO A 1 190 ? -8.766 -12.367 -4.398 1 95.44 190 PRO A CA 1
ATOM 1486 C C . PRO A 1 190 ? -10.266 -12.461 -4.688 1 95.44 190 PRO A C 1
ATOM 1488 O O . PRO A 1 190 ? -10.664 -12.719 -5.824 1 95.44 190 PRO A O 1
ATOM 1491 N N . LEU A 1 191 ? -11.055 -12.273 -3.66 1 92.12 191 LEU A N 1
ATOM 1492 C CA . LEU A 1 191 ? -12.508 -12.227 -3.744 1 92.12 191 LEU A CA 1
ATOM 1493 C C . LEU A 1 191 ? -13.078 -11.18 -2.789 1 92.12 191 LEU A C 1
ATOM 1495 O O . LEU A 1 191 ? -12.875 -11.266 -1.575 1 92.12 191 LEU A O 1
ATOM 1499 N N . ASN A 1 192 ? -13.75 -10.172 -3.305 1 86.12 192 ASN A N 1
ATOM 1500 C CA . ASN A 1 192 ? -14.328 -9.102 -2.504 1 86.12 192 ASN A CA 1
ATOM 1501 C C . ASN A 1 192 ? -13.289 -8.453 -1.592 1 86.12 192 ASN A C 1
ATOM 1503 O O . ASN A 1 192 ? -13.492 -8.359 -0.38 1 86.12 192 ASN A O 1
ATOM 1507 N N . ASP A 1 193 ? -12.156 -8.172 -2.131 1 85.75 193 ASP A N 1
ATOM 1508 C CA . ASP A 1 193 ? -11.07 -7.441 -1.488 1 85.75 193 ASP A CA 1
ATOM 1509 C C . ASP A 1 193 ? -10.445 -8.266 -0.364 1 85.75 193 ASP A C 1
ATOM 1511 O O . ASP A 1 193 ? -9.938 -7.707 0.611 1 85.75 193 ASP A O 1
ATOM 1515 N N . GLN A 1 194 ? -10.656 -9.555 -0.483 1 90.94 194 GLN A N 1
ATOM 1516 C CA . GLN A 1 194 ? -10.031 -10.508 0.43 1 90.94 194 GLN A CA 1
ATOM 1517 C C . GLN A 1 194 ? -9.289 -11.602 -0.336 1 90.94 194 GLN A C 1
ATOM 1519 O O . GLN A 1 194 ? -9.828 -12.18 -1.282 1 90.94 194 GLN A O 1
ATOM 1524 N N . LEU A 1 195 ? -8.109 -11.773 0.081 1 95.81 195 LEU A N 1
ATOM 1525 C CA . LEU A 1 195 ? -7.465 -12.992 -0.396 1 95.81 195 LEU A CA 1
ATOM 1526 C C . LEU A 1 195 ? -8.055 -14.219 0.28 1 95.81 195 LEU A C 1
ATOM 1528 O O . LEU A 1 195 ? -8.164 -14.266 1.508 1 95.81 195 LEU A O 1
ATOM 1532 N N . VAL A 1 196 ? -8.438 -15.211 -0.542 1 97.25 196 VAL A N 1
ATOM 1533 C CA . VAL A 1 196 ? -9.094 -16.375 0.049 1 97.25 196 VAL A CA 1
ATOM 1534 C C . VAL A 1 196 ? -8.422 -17.656 -0.437 1 97.25 196 VAL A C 1
ATOM 1536 O O . VAL A 1 196 ? -7.809 -17.672 -1.507 1 97.25 196 VAL A O 1
ATOM 1539 N N . GLN A 1 197 ? -8.516 -18.641 0.358 1 98.69 197 GLN A N 1
ATOM 1540 C CA . GLN A 1 197 ? -8.211 -20.031 -0.006 1 98.69 197 GLN A CA 1
ATOM 1541 C C . GLN A 1 197 ? -9.492 -20.844 -0.162 1 98.69 197 GLN A C 1
ATOM 1543 O O . GLN A 1 197 ? -10.32 -20.891 0.752 1 98.69 197 GLN A O 1
ATOM 1548 N N . ILE A 1 198 ? -9.664 -21.469 -1.25 1 98.44 198 ILE A N 1
ATOM 1549 C CA . ILE A 1 198 ? -10.82 -22.312 -1.519 1 98.44 198 ILE A CA 1
ATOM 1550 C C . ILE A 1 198 ? -10.359 -23.75 -1.74 1 98.44 198 ILE A C 1
ATOM 1552 O O . ILE A 1 198 ? -9.523 -24.016 -2.609 1 98.44 198 ILE A O 1
ATOM 1556 N N . ARG A 1 199 ? -10.914 -24.656 -0.963 1 98.69 199 ARG A N 1
ATOM 1557 C CA . ARG A 1 199 ? -10.625 -26.078 -1.112 1 98.69 199 ARG A CA 1
ATOM 1558 C C . ARG A 1 199 ? -11.836 -26.828 -1.665 1 98.69 199 ARG A C 1
ATOM 1560 O O . ARG A 1 199 ? -12.953 -26.656 -1.174 1 98.69 199 ARG A O 1
ATOM 1567 N N . ARG A 1 200 ? -11.57 -27.594 -2.631 1 98.56 200 ARG A N 1
ATOM 1568 C CA . ARG A 1 200 ? -12.617 -28.5 -3.109 1 98.56 200 ARG A CA 1
ATOM 1569 C C . ARG A 1 200 ? -12.633 -29.797 -2.305 1 98.56 200 ARG A C 1
ATOM 1571 O O . ARG A 1 200 ? -11.82 -30.688 -2.537 1 98.56 200 ARG A O 1
ATOM 1578 N N . VAL A 1 201 ? -13.602 -29.922 -1.458 1 98 201 VAL A N 1
ATOM 1579 C CA . VAL A 1 201 ? -13.562 -31.031 -0.514 1 98 201 VAL A CA 1
ATOM 1580 C C . VAL A 1 201 ? -14.289 -32.25 -1.107 1 98 201 VAL A C 1
ATOM 1582 O O . VAL A 1 201 ? -14.016 -33.375 -0.726 1 98 201 VAL A O 1
ATOM 1585 N N . SER A 1 202 ? -15.312 -32.094 -2.025 1 97.38 202 SER A N 1
ATOM 1586 C CA . SER A 1 202 ? -16 -33.125 -2.793 1 97.38 202 SER A CA 1
ATOM 1587 C C . SER A 1 202 ? -16.453 -32.594 -4.148 1 97.38 202 SER A C 1
ATOM 1589 O O . SER A 1 202 ? -16.094 -31.469 -4.539 1 97.38 202 SER A O 1
ATOM 1591 N N . HIS A 1 203 ? -17.219 -33.375 -4.816 1 94.44 203 HIS A N 1
ATOM 1592 C CA . HIS A 1 203 ? -17.609 -33.031 -6.18 1 94.44 203 HIS A CA 1
ATOM 1593 C C . HIS A 1 203 ? -18.438 -31.75 -6.207 1 94.44 203 HIS A C 1
ATOM 1595 O O . HIS A 1 203 ? -18.359 -30.969 -7.164 1 94.44 203 HIS A O 1
ATOM 1601 N N . ASN A 1 204 ? -19.078 -31.469 -5.164 1 93.69 204 ASN A N 1
ATOM 1602 C CA . ASN A 1 204 ? -19.969 -30.312 -5.199 1 93.69 204 ASN A CA 1
ATOM 1603 C C . ASN A 1 204 ? -19.859 -29.484 -3.926 1 93.69 204 ASN A C 1
ATOM 1605 O O . ASN A 1 204 ? -20.797 -28.75 -3.578 1 93.69 204 ASN A O 1
ATOM 1609 N N . ARG A 1 205 ? -18.719 -29.672 -3.246 1 96.88 205 ARG A N 1
ATOM 1610 C CA . ARG A 1 205 ? -18.578 -28.938 -1.994 1 96.88 205 ARG A CA 1
ATOM 1611 C C . ARG A 1 205 ? -17.219 -28.234 -1.928 1 96.88 205 ARG A C 1
ATOM 1613 O O . ARG A 1 205 ? -16.188 -28.828 -2.248 1 96.88 205 ARG A O 1
ATOM 1620 N N . TRP A 1 206 ? -17.312 -26.984 -1.433 1 97.69 206 TRP A N 1
ATOM 1621 C CA . TRP A 1 206 ? -16.125 -26.156 -1.277 1 97.69 206 TRP A CA 1
ATOM 1622 C C . TRP A 1 206 ? -16.062 -25.531 0.108 1 97.69 206 TRP A C 1
ATOM 1624 O O . TRP A 1 206 ? -17.109 -25.25 0.709 1 97.69 206 TRP A O 1
ATOM 1634 N N . GLU A 1 207 ? -14.898 -25.375 0.595 1 98.31 207 GLU A N 1
ATOM 1635 C CA . GLU A 1 207 ? -14.648 -24.641 1.827 1 98.31 207 GLU A CA 1
ATOM 1636 C C . GLU A 1 207 ? -13.75 -23.422 1.57 1 98.31 207 GLU A C 1
ATOM 1638 O O . GLU A 1 207 ? -12.766 -23.516 0.84 1 98.31 207 GLU A O 1
ATOM 1643 N N . THR A 1 208 ? -14.133 -22.328 2.154 1 97.56 208 THR A N 1
ATOM 1644 C CA . THR A 1 208 ? -13.398 -21.078 1.924 1 97.56 208 THR A CA 1
ATOM 1645 C C . THR A 1 208 ? -12.859 -20.516 3.236 1 97.56 208 THR A C 1
ATOM 1647 O O . THR A 1 208 ? -13.578 -20.453 4.234 1 97.56 208 THR A O 1
ATOM 1650 N N . VAL A 1 209 ? -11.586 -20.156 3.238 1 97.94 209 VAL A N 1
ATOM 1651 C CA . VAL A 1 209 ? -10.938 -19.484 4.359 1 97.94 209 VAL A CA 1
ATOM 1652 C C . VAL A 1 209 ? -10.414 -18.125 3.916 1 97.94 209 VAL A C 1
ATOM 1654 O O . VAL A 1 209 ? -9.773 -18 2.869 1 97.94 209 VAL A O 1
ATOM 1657 N N . ARG A 1 210 ? -10.656 -17.078 4.699 1 95.38 210 ARG A N 1
ATOM 1658 C CA . ARG A 1 210 ? -10.125 -15.75 4.422 1 95.38 210 ARG A CA 1
ATOM 1659 C C . ARG A 1 210 ? -8.703 -15.609 4.945 1 95.38 210 ARG A C 1
ATOM 1661 O O . ARG A 1 210 ? -8.414 -15.977 6.086 1 95.38 210 ARG A O 1
ATOM 1668 N N . LEU A 1 211 ? -7.902 -15.055 4.137 1 95.56 211 LEU A N 1
ATOM 1669 C CA . LEU A 1 211 ? -6.496 -15 4.52 1 95.56 211 LEU A CA 1
ATOM 1670 C C . LEU A 1 211 ? -6.117 -13.594 4.977 1 95.56 211 LEU A C 1
ATOM 1672 O O . LEU A 1 211 ? -5.582 -13.414 6.074 1 95.56 211 LEU A O 1
ATOM 1676 N N . LEU A 1 212 ? -6.352 -12.547 4.199 1 91.06 212 LEU A N 1
ATOM 1677 C CA . LEU A 1 212 ? -6.043 -11.156 4.539 1 91.06 212 LEU A CA 1
ATOM 1678 C C . LEU A 1 212 ? -6.715 -10.203 3.564 1 91.06 212 LEU A C 1
ATOM 1680 O O . LEU A 1 212 ? -7.016 -10.57 2.428 1 91.06 212 LEU A O 1
ATOM 1684 N N . PRO A 1 213 ? -6.953 -8.969 3.986 1 89.88 213 PRO A N 1
ATOM 1685 C CA . PRO A 1 213 ? -7.488 -7.965 3.062 1 89.88 213 PRO A CA 1
ATOM 1686 C C . PRO A 1 213 ? -6.488 -7.562 1.982 1 89.88 213 PRO A C 1
ATOM 1688 O O . PRO A 1 213 ? -5.301 -7.387 2.271 1 89.88 213 PRO A O 1
ATOM 1691 N N . VAL A 1 214 ? -7 -7.402 0.765 1 92.75 214 VAL A N 1
ATOM 1692 C CA . VAL A 1 214 ? -6.105 -7.102 -0.348 1 92.75 214 VAL A CA 1
ATOM 1693 C C . VAL A 1 214 ? -6.789 -6.137 -1.315 1 92.75 214 VAL A C 1
ATOM 1695 O O . VAL A 1 214 ? -8 -5.926 -1.236 1 92.75 214 VAL A O 1
ATOM 1698 N N . SER A 1 215 ? -5.973 -5.547 -2.156 1 86.69 215 SER A N 1
ATOM 1699 C CA . SER A 1 215 ? -6.418 -4.805 -3.33 1 86.69 215 SER A CA 1
ATOM 1700 C C . SER A 1 215 ? -5.719 -5.297 -4.594 1 86.69 215 SER A C 1
ATOM 1702 O O . SER A 1 215 ? -4.492 -5.254 -4.684 1 86.69 215 SER A O 1
ATOM 1704 N N . PHE A 1 216 ? -6.602 -5.777 -5.566 1 90 216 PHE A N 1
ATOM 1705 C CA . PHE A 1 216 ? -6.078 -6.305 -6.82 1 90 216 PHE A CA 1
ATOM 1706 C C . PHE A 1 216 ? -6.73 -5.609 -8.008 1 90 216 PHE A C 1
ATOM 1708 O O . PHE A 1 216 ? -7.871 -5.145 -7.918 1 90 216 PHE A O 1
ATOM 1715 N N . ALA A 1 217 ? -5.98 -5.598 -9.094 1 85.56 217 ALA A N 1
ATOM 1716 C CA . ALA A 1 217 ? -6.602 -5.23 -10.367 1 85.56 217 ALA A CA 1
ATOM 1717 C C . ALA A 1 217 ? -7.527 -6.336 -10.867 1 85.56 217 ALA A C 1
ATOM 1719 O O . ALA A 1 217 ? -7.391 -7.496 -10.469 1 85.56 217 ALA A O 1
ATOM 1720 N N . SER A 1 218 ? -8.383 -5.977 -11.82 1 84.62 218 SER A N 1
ATOM 1721 C CA . SER A 1 218 ? -9.375 -6.926 -12.312 1 84.62 218 SER A CA 1
ATOM 1722 C C . SER A 1 218 ? -8.859 -7.676 -13.539 1 84.62 218 SER A C 1
ATOM 1724 O O . SER A 1 218 ? -8.094 -7.121 -14.336 1 84.62 218 SER A O 1
ATOM 1726 N N . LEU A 1 219 ? -9.352 -8.953 -13.672 1 86.75 219 LEU A N 1
ATOM 1727 C CA . LEU A 1 219 ? -9.133 -9.664 -14.93 1 86.75 219 LEU A CA 1
ATOM 1728 C C . LEU A 1 219 ? -9.812 -8.953 -16.094 1 86.75 219 LEU A C 1
ATOM 1730 O O . LEU A 1 219 ? -10.836 -8.289 -15.906 1 86.75 219 LEU A O 1
ATOM 1734 N N . ILE A 1 220 ? -9.227 -9.164 -17.266 1 84.19 220 ILE A N 1
ATOM 1735 C CA . ILE A 1 220 ? -9.805 -8.57 -18.469 1 84.19 220 ILE A CA 1
ATOM 1736 C C . ILE A 1 220 ? -10.914 -9.469 -19 1 84.19 220 ILE A C 1
ATOM 1738 O O . ILE A 1 220 ? -10.664 -10.633 -19.344 1 84.19 220 ILE A O 1
ATOM 1742 N N . ILE A 1 221 ? -12.047 -8.914 -19.188 1 82.88 221 ILE A N 1
ATOM 1743 C CA . ILE A 1 221 ? -13.195 -9.656 -19.688 1 82.88 221 ILE A CA 1
ATOM 1744 C C . ILE A 1 221 ? -13.133 -9.742 -21.203 1 82.88 221 ILE A C 1
ATOM 1746 O O . ILE A 1 221 ? -12.883 -8.734 -21.875 1 82.88 221 ILE A O 1
ATOM 1750 N N . PRO A 1 222 ? -13.297 -10.938 -21.734 1 81.56 222 PRO A N 1
ATOM 1751 C CA . PRO A 1 222 ? -13.258 -11.07 -23.203 1 81.56 222 PRO A CA 1
ATOM 1752 C C . PRO A 1 222 ? -14.359 -10.273 -23.891 1 81.56 222 PRO A C 1
ATOM 1754 O O . PRO A 1 222 ? -15.469 -10.164 -23.375 1 81.56 222 PRO A O 1
ATOM 1757 N N . SER A 1 223 ? -13.914 -9.742 -25.031 1 77.19 223 SER A N 1
ATOM 1758 C CA . SER A 1 223 ? -14.922 -9.078 -25.844 1 77.19 223 SER A CA 1
ATOM 1759 C C . SER A 1 223 ? -15.852 -10.086 -26.516 1 77.19 223 SER A C 1
ATOM 1761 O O . SER A 1 223 ? -15.531 -11.281 -26.578 1 77.19 223 SER A O 1
ATOM 1763 N N . THR A 1 224 ? -16.969 -9.562 -26.969 1 71.5 224 THR A N 1
ATOM 1764 C CA . THR A 1 224 ? -17.953 -10.414 -27.641 1 71.5 224 THR A CA 1
ATOM 1765 C C . THR A 1 224 ? -17.312 -11.125 -28.828 1 71.5 224 THR A C 1
ATOM 1767 O O . THR A 1 224 ? -17.641 -12.289 -29.109 1 71.5 224 THR A O 1
ATOM 1770 N N . GLU A 1 225 ? -16.422 -10.586 -29.438 1 67.12 225 GLU A N 1
ATOM 1771 C CA . GLU A 1 225 ? -15.773 -11.156 -30.625 1 67.12 225 GLU A CA 1
ATOM 1772 C C . GLU A 1 225 ? -14.805 -12.266 -30.234 1 67.12 225 GLU A C 1
ATOM 1774 O O . GLU A 1 225 ? -14.594 -13.211 -31 1 67.12 225 GLU A O 1
ATOM 1779 N N . GLU A 1 226 ? -14.305 -12.141 -29.078 1 67.19 226 GLU A N 1
ATOM 1780 C CA . GLU A 1 226 ? -13.297 -13.094 -28.625 1 67.19 226 GLU A CA 1
ATOM 1781 C C . GLU A 1 226 ? -13.938 -14.344 -28.031 1 67.19 226 GLU A C 1
ATOM 1783 O O . GLU A 1 226 ? -13.266 -15.359 -27.859 1 67.19 226 GLU A O 1
ATOM 1788 N N . LEU A 1 227 ? -15.117 -14.273 -27.859 1 64.31 227 LEU A N 1
ATOM 1789 C CA . LEU A 1 227 ? -15.805 -15.344 -27.141 1 64.31 227 LEU A CA 1
ATOM 1790 C C . LEU A 1 227 ? -15.805 -16.625 -27.969 1 64.31 227 LEU A C 1
ATOM 1792 O O . LEU A 1 227 ? -16.078 -17.703 -27.438 1 64.31 227 LEU A O 1
ATOM 1796 N N . THR A 1 228 ? -15.258 -16.594 -29.047 1 55.66 228 THR A N 1
ATOM 1797 C CA . THR A 1 228 ? -15.312 -17.766 -29.906 1 55.66 228 THR A CA 1
ATOM 1798 C C . THR A 1 228 ? -14.031 -18.594 -29.781 1 55.66 228 THR A C 1
ATOM 1800 O O . THR A 1 228 ? -13.961 -19.719 -30.266 1 55.66 228 THR A O 1
ATOM 1803 N N . THR A 1 229 ? -12.992 -18.078 -29.188 1 62.19 229 THR A N 1
ATOM 1804 C CA . THR A 1 229 ? -11.742 -18.812 -29.047 1 62.19 229 THR A CA 1
ATOM 1805 C C . THR A 1 229 ? -11.531 -19.266 -27.609 1 62.19 229 THR A C 1
ATOM 1807 O O . THR A 1 229 ? -11.844 -18.531 -26.672 1 62.19 229 THR A O 1
ATOM 1810 N N . SER A 1 230 ? -11.312 -20.641 -27.438 1 71.94 230 SER A N 1
ATOM 1811 C CA . SER A 1 230 ? -11.094 -21.188 -26.109 1 71.94 230 SER A CA 1
ATOM 1812 C C . SER A 1 230 ? -9.695 -21.781 -25.984 1 71.94 230 SER A C 1
ATOM 1814 O O . SER A 1 230 ? -9.125 -22.25 -26.969 1 71.94 230 SER A O 1
ATOM 1816 N N . ILE A 1 231 ? -9.117 -21.594 -24.828 1 75.94 231 ILE A N 1
ATOM 1817 C CA . ILE A 1 231 ? -7.816 -22.188 -24.531 1 75.94 231 ILE A CA 1
ATOM 1818 C C . ILE A 1 231 ? -8.008 -23.578 -23.938 1 75.94 231 ILE A C 1
ATOM 1820 O O . ILE A 1 231 ? -8.82 -23.766 -23.031 1 75.94 231 ILE A O 1
ATOM 1824 N N . ASN A 1 232 ? -7.297 -24.578 -24.578 1 66.19 232 ASN A N 1
ATOM 1825 C CA . ASN A 1 232 ? -7.293 -25.938 -24.047 1 66.19 232 ASN A CA 1
ATOM 1826 C C . ASN A 1 232 ? -5.945 -26.297 -23.438 1 66.19 232 ASN A C 1
ATOM 1828 O O . ASN A 1 232 ? -4.961 -26.5 -24.141 1 66.19 232 ASN A O 1
ATOM 1832 N N . THR A 1 233 ? -5.871 -26.375 -22.141 1 76.06 233 THR A N 1
ATOM 1833 C CA . THR A 1 233 ? -4.613 -26.562 -21.438 1 76.06 233 THR A CA 1
ATOM 1834 C C . THR A 1 233 ? -4.07 -27.969 -21.656 1 76.06 233 THR A C 1
ATOM 1836 O O . THR A 1 233 ? -2.893 -28.234 -21.406 1 76.06 233 THR A O 1
ATOM 1839 N N . ARG A 1 234 ? -4.82 -29 -22.031 1 62.19 234 ARG A N 1
ATOM 1840 C CA . ARG A 1 234 ? -4.352 -30.344 -22.359 1 62.19 234 ARG A CA 1
ATOM 1841 C C . ARG A 1 234 ? -3.338 -30.312 -23.5 1 62.19 234 ARG A C 1
ATOM 1843 O O . ARG A 1 234 ? -2.564 -31.25 -23.672 1 62.19 234 ARG A O 1
ATOM 1850 N N . LYS A 1 235 ? -3.457 -29.281 -24.25 1 65.06 235 LYS A N 1
ATOM 1851 C CA . LYS A 1 235 ? -2.592 -29.172 -25.422 1 65.06 235 LYS A CA 1
ATOM 1852 C C . LYS A 1 235 ? -1.273 -28.484 -25.078 1 65.06 235 LYS A C 1
ATOM 1854 O O . LYS A 1 235 ? -0.459 -28.203 -25.953 1 65.06 235 LYS A O 1
ATOM 1859 N N . PHE A 1 236 ? -1.315 -28.234 -23.656 1 69.94 236 PHE A N 1
ATOM 1860 C CA . PHE A 1 236 ? -0.062 -27.609 -23.266 1 69.94 236 PHE A CA 1
ATOM 1861 C C . PHE A 1 236 ? 1.085 -28.609 -23.297 1 69.94 236 PHE A C 1
ATOM 1863 O O . PHE A 1 236 ? 0.956 -29.734 -22.797 1 69.94 236 PHE A O 1
ATOM 1870 N N . ASN A 1 237 ? 1.768 -28.859 -24.484 1 50.28 237 ASN A N 1
ATOM 1871 C CA . ASN A 1 237 ? 2.873 -29.797 -24.625 1 50.28 237 ASN A CA 1
ATOM 1872 C C . ASN A 1 237 ? 3.85 -29.688 -23.453 1 50.28 237 ASN A C 1
ATOM 1874 O O . ASN A 1 237 ? 4.387 -28.609 -23.188 1 50.28 237 ASN A O 1
ATOM 1878 N N . VAL A 1 238 ? 3.521 -30.672 -22.5 1 47.22 238 VAL A N 1
ATOM 1879 C CA . VAL A 1 238 ? 4.531 -30.719 -21.453 1 47.22 238 VAL A CA 1
ATOM 1880 C C . VAL A 1 238 ? 5.676 -31.641 -21.875 1 47.22 238 VAL A C 1
ATOM 1882 O O . VAL A 1 238 ? 5.465 -32.594 -22.641 1 47.22 238 VAL A O 1
ATOM 1885 N N . MET B 1 1 ? -2.559 -6.688 -9.211 1 60.22 1 MET B N 1
ATOM 1886 C CA . MET B 1 1 ? -1.392 -6.723 -8.336 1 60.22 1 MET B CA 1
ATOM 1887 C C . MET B 1 1 ? -1.788 -6.441 -6.887 1 60.22 1 MET B C 1
ATOM 1889 O O . MET B 1 1 ? -2.518 -5.488 -6.613 1 60.22 1 MET B O 1
ATOM 1893 N N . GLY B 1 2 ? -1.6 -7.41 -6.141 1 74.12 2 GLY B N 1
ATOM 1894 C CA . GLY B 1 2 ? -2.219 -7.484 -4.828 1 74.12 2 GLY B CA 1
ATOM 1895 C C . GLY B 1 2 ? -1.336 -6.938 -3.721 1 74.12 2 GLY B C 1
ATOM 1896 O O . GLY B 1 2 ? -0.123 -7.16 -3.719 1 74.12 2 GLY B O 1
ATOM 1897 N N . GLY B 1 3 ? -1.776 -6.02 -2.992 1 86.19 3 GLY B N 1
ATOM 1898 C CA . GLY B 1 3 ? -1.191 -5.598 -1.73 1 86.19 3 GLY B CA 1
ATOM 1899 C C . GLY B 1 3 ? -2.072 -5.898 -0.533 1 86.19 3 GLY B C 1
ATOM 1900 O O . GLY B 1 3 ? -3.293 -6.02 -0.667 1 86.19 3 GLY B O 1
ATOM 1901 N N . ALA B 1 4 ? -1.383 -6.066 0.707 1 84.69 4 ALA B N 1
ATOM 1902 C CA . ALA B 1 4 ? -2.123 -6.27 1.949 1 84.69 4 ALA B CA 1
ATOM 1903 C C . ALA B 1 4 ? -2.67 -4.953 2.486 1 84.69 4 ALA B C 1
ATOM 1905 O O . ALA B 1 4 ? -2.008 -3.916 2.396 1 84.69 4 ALA B O 1
ATOM 1906 N N . VAL B 1 5 ? -3.926 -5.109 3.123 1 84.12 5 VAL B N 1
ATOM 1907 C CA . VAL B 1 5 ? -4.574 -3.908 3.637 1 84.12 5 VAL B CA 1
ATOM 1908 C C . VAL B 1 5 ? -5.273 -4.223 4.957 1 84.12 5 VAL B C 1
ATOM 1910 O O . VAL B 1 5 ? -5.984 -5.223 5.066 1 84.12 5 VAL B O 1
ATOM 1913 N N . SER B 1 6 ? -4.961 -3.482 6.039 1 85.19 6 SER B N 1
ATOM 1914 C CA . SER B 1 6 ? -5.82 -3.541 7.219 1 85.19 6 SER B CA 1
ATOM 1915 C C . SER B 1 6 ? -7.184 -2.922 6.938 1 85.19 6 SER B C 1
ATOM 1917 O O . SER B 1 6 ? -7.277 -1.896 6.262 1 85.19 6 SER B O 1
ATOM 1919 N N . ALA B 1 7 ? -8.273 -3.66 7.484 1 86.25 7 ALA B N 1
ATOM 1920 C CA . ALA B 1 7 ? -9.602 -3.205 7.07 1 86.25 7 ALA B CA 1
ATOM 1921 C C . ALA B 1 7 ? -10.539 -3.09 8.266 1 86.25 7 ALA B C 1
ATOM 1923 O O . ALA B 1 7 ? -10.586 -3.984 9.117 1 86.25 7 ALA B O 1
ATOM 1924 N N . GLY B 1 8 ? -11.172 -1.889 8.406 1 87.44 8 GLY B N 1
ATOM 1925 C CA . GLY B 1 8 ? -12.281 -1.677 9.32 1 87.44 8 GLY B CA 1
ATOM 1926 C C . GLY B 1 8 ? -13.602 -1.459 8.609 1 87.44 8 GLY B C 1
ATOM 1927 O O . GLY B 1 8 ? -13.633 -1.106 7.43 1 87.44 8 GLY B O 1
ATOM 1928 N N . GLU B 1 9 ? -14.719 -1.655 9.328 1 89.19 9 GLU B N 1
ATOM 1929 C CA . GLU B 1 9 ? -16.047 -1.426 8.781 1 89.19 9 GLU B CA 1
ATOM 1930 C C . GLU B 1 9 ? -16.469 0.031 8.945 1 89.19 9 GLU B C 1
ATOM 1932 O O . GLU B 1 9 ? -17.297 0.535 8.18 1 89.19 9 GLU B O 1
ATOM 1937 N N . ASP B 1 10 ? -15.945 0.578 9.969 1 95.75 10 ASP B N 1
ATOM 1938 C CA . ASP B 1 10 ? -16.219 1.98 10.266 1 95.75 10 ASP B CA 1
ATOM 1939 C C . ASP B 1 10 ? -15.008 2.637 10.945 1 95.75 10 ASP B C 1
ATOM 1941 O O . ASP B 1 10 ? -13.953 2.016 11.086 1 95.75 10 ASP B O 1
ATOM 1945 N N . ASN B 1 11 ? -15.211 3.926 11.312 1 97.38 11 ASN B N 1
ATOM 1946 C CA . ASN B 1 11 ? -14.094 4.68 11.883 1 97.38 11 ASN B CA 1
ATOM 1947 C C . ASN B 1 11 ? -13.641 4.09 13.219 1 97.38 11 ASN B C 1
ATOM 1949 O O . ASN B 1 11 ? -12.453 4.082 13.523 1 97.38 11 ASN B O 1
ATOM 1953 N N . GLU B 1 12 ? -14.57 3.582 14.016 1 97.75 12 GLU B N 1
ATOM 1954 C CA . GLU B 1 12 ? -14.227 2.973 15.297 1 97.75 12 GLU B CA 1
ATOM 1955 C C . GLU B 1 12 ? -13.344 1.745 15.109 1 97.75 12 GLU B C 1
ATOM 1957 O O . GLU B 1 12 ? -12.336 1.588 15.797 1 97.75 12 GLU B O 1
ATOM 1962 N N . GLU B 1 13 ? -13.672 0.965 14.211 1 97.31 13 GLU B N 1
ATOM 1963 C CA . GLU B 1 13 ? -12.883 -0.239 13.953 1 97.31 13 GLU B CA 1
ATOM 1964 C C . GLU B 1 13 ? -11.531 0.103 13.336 1 97.31 13 GLU B C 1
ATOM 1966 O O . GLU B 1 13 ? -10.531 -0.573 13.594 1 97.31 13 GLU B O 1
ATOM 1971 N N . LEU B 1 14 ? -11.555 1.058 12.445 1 97.5 14 LEU B N 1
ATOM 1972 C CA . LEU B 1 14 ? -10.289 1.541 11.914 1 97.5 14 LEU B CA 1
ATOM 1973 C C . LEU B 1 14 ? -9.336 1.922 13.039 1 97.5 14 LEU B C 1
ATOM 1975 O O . LEU B 1 14 ? -8.18 1.485 13.055 1 97.5 14 LEU B O 1
ATOM 1979 N N . VAL B 1 15 ? -9.797 2.662 14 1 98.31 15 VAL B N 1
ATOM 1980 C CA . VAL B 1 15 ? -8.969 3.148 15.094 1 98.31 15 VAL B CA 1
ATOM 1981 C C . VAL B 1 15 ? -8.539 1.979 15.984 1 98.31 15 VAL B C 1
ATOM 1983 O O . VAL B 1 15 ? -7.395 1.914 16.422 1 98.31 15 VAL B O 1
ATOM 1986 N N . ASP B 1 16 ? -9.438 1.062 16.219 1 98.12 16 ASP B N 1
ATOM 1987 C CA . ASP B 1 16 ? -9.078 -0.136 16.969 1 98.12 16 ASP B CA 1
ATOM 1988 C C . ASP B 1 16 ? -7.875 -0.835 16.328 1 98.12 16 ASP B C 1
ATOM 1990 O O . ASP B 1 16 ? -6.957 -1.259 17.031 1 98.12 16 ASP B O 1
ATOM 1994 N N . ASN B 1 17 ? -7.945 -0.935 15.086 1 95.94 17 ASN B N 1
ATOM 1995 C CA . ASN B 1 17 ? -6.855 -1.594 14.375 1 95.94 17 ASN B CA 1
ATOM 1996 C C . ASN B 1 17 ? -5.539 -0.837 14.531 1 95.94 17 ASN B C 1
ATOM 1998 O O . ASN B 1 17 ? -4.484 -1.448 14.703 1 95.94 17 ASN B O 1
ATOM 2002 N N . LEU B 1 18 ? -5.594 0.416 14.422 1 97.25 18 LEU B N 1
ATOM 2003 C CA . LEU B 1 18 ? -4.398 1.24 14.539 1 97.25 18 LEU B CA 1
ATOM 2004 C C . LEU B 1 18 ? -3.789 1.111 15.938 1 97.25 18 LEU B C 1
ATOM 2006 O O . LEU B 1 18 ? -2.564 1.124 16.078 1 97.25 18 LEU B O 1
ATOM 2010 N N . VAL B 1 19 ? -4.641 1.044 16.906 1 97.81 19 VAL B N 1
ATOM 2011 C CA . VAL B 1 19 ? -4.18 0.856 18.281 1 97.81 19 VAL B CA 1
ATOM 2012 C C . VAL B 1 19 ? -3.549 -0.526 18.422 1 97.81 19 VAL B C 1
ATOM 2014 O O . VAL B 1 19 ? -2.453 -0.659 18.984 1 97.81 19 VAL B O 1
ATOM 2017 N N . GLU B 1 20 ? -4.172 -1.484 17.984 1 95.25 20 GLU B N 1
ATOM 2018 C CA . GLU B 1 20 ? -3.689 -2.859 18.078 1 95.25 20 GLU B CA 1
ATOM 2019 C C . GLU B 1 20 ? -2.336 -3.02 17.406 1 95.25 20 GLU B C 1
ATOM 2021 O O . GLU B 1 20 ? -1.476 -3.76 17.891 1 95.25 20 GLU B O 1
ATOM 2026 N N . GLU B 1 21 ? -2.195 -2.316 16.344 1 90.88 21 GLU B N 1
ATOM 2027 C CA . GLU B 1 21 ? -0.955 -2.422 15.578 1 90.88 21 GLU B CA 1
ATOM 2028 C C . GLU B 1 21 ? 0.107 -1.468 16.125 1 90.88 21 GLU B C 1
ATOM 2030 O O . GLU B 1 21 ? 1.192 -1.352 15.547 1 90.88 21 GLU B O 1
ATOM 2035 N N . GLU B 1 22 ? -0.237 -0.657 17.094 1 94.44 22 GLU B N 1
ATOM 2036 C CA . GLU B 1 22 ? 0.676 0.186 17.859 1 94.44 22 GLU B CA 1
ATOM 2037 C C . GLU B 1 22 ? 1.096 1.415 17.062 1 94.44 22 GLU B C 1
ATOM 2039 O O . GLU B 1 22 ? 2.176 1.967 17.281 1 94.44 22 GLU B O 1
ATOM 2044 N N . TYR B 1 23 ? 0.288 1.753 16.078 1 94.94 23 TYR B N 1
ATOM 2045 C CA . TYR B 1 23 ? 0.494 3.029 15.406 1 94.94 23 TYR B CA 1
ATOM 2046 C C . TYR B 1 23 ? 0.012 4.188 16.266 1 94.94 23 TYR B C 1
ATOM 2048 O O . TYR B 1 23 ? 0.611 5.266 16.266 1 94.94 23 TYR B O 1
ATOM 2056 N N . LEU B 1 24 ? -1.081 3.977 16.953 1 97.19 24 LEU B N 1
ATOM 2057 C CA . LEU B 1 24 ? -1.607 4.93 17.922 1 97.19 24 LEU B CA 1
ATOM 2058 C C . LEU B 1 24 ? -1.284 4.484 19.344 1 97.19 24 LEU B C 1
ATOM 2060 O O . LEU B 1 24 ? -1.739 3.43 19.781 1 97.19 24 LEU B O 1
ATOM 2064 N N . LYS B 1 25 ? -0.596 5.355 20.109 1 97.62 25 LYS B N 1
ATOM 2065 C CA . LYS B 1 25 ? -0.135 4.98 21.438 1 97.62 25 LYS B CA 1
ATOM 2066 C C . LYS B 1 25 ? -0.615 5.98 22.484 1 97.62 25 LYS B C 1
ATOM 2068 O O . LYS B 1 25 ? -0.867 5.613 23.641 1 97.62 25 LYS B O 1
ATOM 2073 N N . THR B 1 26 ? -0.713 7.242 22.141 1 98.31 26 THR B N 1
ATOM 2074 C CA . THR B 1 26 ? -1.127 8.297 23.062 1 98.31 26 THR B CA 1
ATOM 2075 C C . THR B 1 26 ? -2.648 8.344 23.172 1 98.31 26 THR B C 1
ATOM 2077 O O . THR B 1 26 ? -3.346 8.555 22.188 1 98.31 26 THR B O 1
ATOM 2080 N N . PRO B 1 27 ? -3.154 8.281 24.359 1 98.06 27 PRO B N 1
ATOM 2081 C CA . PRO B 1 27 ? -4.609 8.227 24.531 1 98.06 27 PRO B CA 1
ATOM 2082 C C . PRO B 1 27 ? -5.316 9.461 23.969 1 98.06 27 PRO B C 1
ATOM 2084 O O . PRO B 1 27 ? -6.371 9.336 23.344 1 98.06 27 PRO B O 1
ATOM 2087 N N . LEU B 1 28 ? -4.766 10.578 24.188 1 97.94 28 LEU B N 1
ATOM 2088 C CA . LEU B 1 28 ? -5.391 11.797 23.688 1 97.94 28 LEU B CA 1
ATOM 2089 C C . LEU B 1 28 ? -5.465 11.773 22.156 1 97.94 28 LEU B C 1
ATOM 2091 O O . LEU B 1 28 ? -6.48 12.164 21.578 1 97.94 28 LEU B O 1
ATOM 2095 N N . ILE B 1 29 ? -4.449 11.336 21.484 1 98.62 29 ILE B N 1
ATOM 2096 C CA . ILE B 1 29 ? -4.426 11.273 20.031 1 98.62 29 ILE B CA 1
ATOM 2097 C C . ILE B 1 29 ? -5.449 10.25 19.547 1 98.62 29 ILE B C 1
ATOM 2099 O O . ILE B 1 29 ? -6.152 10.484 18.562 1 98.62 29 ILE B O 1
ATOM 2103 N N . GLU B 1 30 ? -5.484 9.172 20.25 1 98.56 30 GLU B N 1
ATOM 2104 C CA . GLU B 1 30 ? -6.508 8.18 19.922 1 98.56 30 GLU B CA 1
ATOM 2105 C C . GLU B 1 30 ? -7.902 8.797 19.969 1 98.56 30 GLU B C 1
ATOM 2107 O O . GLU B 1 30 ? -8.703 8.594 19.047 1 98.56 30 GLU B O 1
ATOM 2112 N N . ARG B 1 31 ? -8.203 9.523 20.984 1 97.81 31 ARG B N 1
ATOM 2113 C CA . ARG B 1 31 ? -9.516 10.148 21.125 1 97.81 31 ARG B CA 1
ATOM 2114 C C . ARG B 1 31 ? -9.781 11.125 19.984 1 97.81 31 ARG B C 1
ATOM 2116 O O . ARG B 1 31 ? -10.914 11.242 19.516 1 97.81 31 ARG B O 1
ATOM 2123 N N . VAL B 1 32 ? -8.805 11.797 19.594 1 98 32 VAL B N 1
ATOM 2124 C CA . VAL B 1 32 ? -8.945 12.773 18.516 1 98 32 VAL B CA 1
ATOM 2125 C C . VAL B 1 32 ? -9.281 12.047 17.203 1 98 32 VAL B C 1
ATOM 2127 O O . VAL B 1 32 ? -10.164 12.477 16.469 1 98 32 VAL B O 1
ATOM 2130 N N . PHE B 1 33 ? -8.617 10.93 16.938 1 98.31 33 PHE B N 1
ATOM 2131 C CA . PHE B 1 33 ? -8.914 10.141 15.742 1 98.31 33 PHE B CA 1
ATOM 2132 C C . PHE B 1 33 ? -10.352 9.633 15.773 1 98.31 33 PHE B C 1
ATOM 2134 O O . PHE B 1 33 ? -11 9.523 14.727 1 98.31 33 PHE B O 1
ATOM 2141 N N . ARG B 1 34 ? -10.828 9.289 16.891 1 97.69 34 ARG B N 1
ATOM 2142 C CA . ARG B 1 34 ? -12.203 8.812 17.016 1 97.69 34 ARG B CA 1
ATOM 2143 C C . ARG B 1 34 ? -13.195 9.945 16.797 1 97.69 34 ARG B C 1
ATOM 2145 O O . ARG B 1 34 ? -14.289 9.727 16.266 1 97.69 34 ARG B O 1
ATOM 2152 N N . ALA B 1 35 ? -12.789 11.102 17.141 1 97.31 35 ALA B N 1
ATOM 2153 C CA . ALA B 1 35 ? -13.672 12.273 17.078 1 97.31 35 ALA B CA 1
ATOM 2154 C C . ALA B 1 35 ? -13.812 12.781 15.648 1 97.31 35 ALA B C 1
ATOM 2156 O O . ALA B 1 35 ? -14.773 13.477 15.32 1 97.31 35 ALA B O 1
ATOM 2157 N N . VAL B 1 36 ? -12.875 12.523 14.781 1 98 36 VAL B N 1
ATOM 2158 C CA . VAL B 1 36 ? -12.906 12.977 13.398 1 98 36 VAL B CA 1
ATOM 2159 C C . VAL B 1 36 ? -13.031 11.781 12.461 1 98 36 VAL B C 1
ATOM 2161 O O . VAL B 1 36 ? -12.031 11.133 12.133 1 98 36 VAL B O 1
ATOM 2164 N N . ASP B 1 37 ? -14.203 11.594 11.945 1 97.56 37 ASP B N 1
ATOM 2165 C CA . ASP B 1 37 ? -14.445 10.453 11.07 1 97.56 37 ASP B CA 1
ATOM 2166 C C . ASP B 1 37 ? -13.75 10.633 9.719 1 97.56 37 ASP B C 1
ATOM 2168 O O . ASP B 1 37 ? -14.086 11.547 8.961 1 97.56 37 ASP B O 1
ATOM 2172 N N . ARG B 1 38 ? -12.852 9.742 9.391 1 97.81 38 ARG B N 1
ATOM 2173 C CA . ARG B 1 38 ? -12.078 9.789 8.148 1 97.81 38 ARG B CA 1
ATOM 2174 C C . ARG B 1 38 ? -13 9.773 6.93 1 97.81 38 ARG B C 1
ATOM 2176 O O . ARG B 1 38 ? -12.742 10.469 5.945 1 97.81 38 ARG B O 1
ATOM 2183 N N . GLY B 1 39 ? -14.031 9.016 6.969 1 97.5 39 GLY B N 1
ATOM 2184 C CA . GLY B 1 39 ? -14.961 8.883 5.859 1 97.5 39 GLY B CA 1
ATOM 2185 C C . GLY B 1 39 ? -15.617 10.195 5.477 1 97.5 39 GLY B C 1
ATOM 2186 O O . GLY B 1 39 ? -16 10.391 4.32 1 97.5 39 GLY B O 1
ATOM 2187 N N . ASP B 1 40 ? -15.711 11.086 6.406 1 97.31 40 ASP B N 1
ATOM 2188 C CA . ASP B 1 40 ? -16.359 12.367 6.164 1 97.31 40 ASP B CA 1
ATOM 2189 C C . ASP B 1 40 ? -15.508 13.25 5.254 1 97.31 40 ASP B C 1
ATOM 2191 O O . ASP B 1 40 ? -15.984 14.266 4.734 1 97.31 40 ASP B O 1
ATOM 2195 N N . TYR B 1 41 ? -14.336 12.883 5.004 1 97.81 41 TYR B N 1
ATOM 2196 C CA . TYR B 1 41 ? -13.445 13.695 4.18 1 97.81 41 TYR B CA 1
ATOM 2197 C C . TYR B 1 41 ? -13.25 13.07 2.803 1 97.81 41 TYR B C 1
ATOM 2199 O O . TYR B 1 41 ? -12.461 13.555 1.995 1 97.81 41 TYR B O 1
ATOM 2207 N N . TYR B 1 42 ? -13.961 12.008 2.598 1 97.5 42 TYR B N 1
ATOM 2208 C CA . TYR B 1 42 ? -14.055 11.398 1.274 1 97.5 42 TYR B CA 1
ATOM 2209 C C . TYR B 1 42 ? -15.172 12.039 0.457 1 97.5 42 TYR B C 1
ATOM 2211 O O . TYR B 1 42 ? -16.078 12.664 1.013 1 97.5 42 TYR B O 1
ATOM 2219 N N . LEU B 1 43 ? -15.016 11.867 -0.858 1 95.31 43 LEU B N 1
ATOM 2220 C CA . LEU B 1 43 ? -16.156 12.195 -1.711 1 95.31 43 LEU B CA 1
ATOM 2221 C C . LEU B 1 43 ? -17.312 11.25 -1.449 1 95.31 43 LEU B C 1
ATOM 2223 O O . LEU B 1 43 ? -17.125 10.055 -1.224 1 95.31 43 LEU B O 1
ATOM 2227 N N . ASP B 1 44 ? -18.484 11.898 -1.661 1 91 44 ASP B N 1
ATOM 2228 C CA . ASP B 1 44 ? -19.672 11.055 -1.508 1 91 44 ASP B CA 1
ATOM 2229 C C . ASP B 1 44 ? -19.672 9.914 -2.529 1 91 44 ASP B C 1
ATOM 2231 O O . ASP B 1 44 ? -19.375 10.133 -3.705 1 91 44 ASP B O 1
ATOM 2235 N N . GLY B 1 45 ? -19.828 8.758 -2.18 1 90.75 45 GLY B N 1
ATOM 2236 C CA . GLY B 1 45 ? -19.875 7.613 -3.076 1 90.75 45 GLY B CA 1
ATOM 2237 C C . GLY B 1 45 ? -18.531 6.906 -3.217 1 90.75 45 GLY B C 1
ATOM 2238 O O . GLY B 1 45 ? -18.438 5.879 -3.893 1 90.75 45 GLY B O 1
ATOM 2239 N N . CYS B 1 46 ? -17.5 7.48 -2.684 1 91.62 46 CYS B N 1
ATOM 2240 C CA . CYS B 1 46 ? -16.172 6.891 -2.809 1 91.62 46 CYS B CA 1
ATOM 2241 C C . CYS B 1 46 ? -15.656 6.43 -1.452 1 91.62 46 CYS B C 1
ATOM 2243 O O . CYS B 1 46 ? -14.453 6.512 -1.182 1 91.62 46 CYS B O 1
ATOM 2245 N N . LYS B 1 47 ? -16.484 5.957 -0.659 1 93.81 47 LYS B N 1
ATOM 2246 C CA . LYS B 1 47 ? -16.094 5.707 0.722 1 93.81 47 LYS B CA 1
ATOM 2247 C C . LYS B 1 47 ? -15.766 4.23 0.941 1 93.81 47 LYS B C 1
ATOM 2249 O O . LYS B 1 47 ? -15.617 3.785 2.08 1 93.81 47 LYS B O 1
ATOM 2254 N N . GLU B 1 48 ? -15.617 3.496 -0.104 1 87.62 48 GLU B N 1
ATOM 2255 C CA . GLU B 1 48 ? -15.5 2.045 -0.008 1 87.62 48 GLU B CA 1
ATOM 2256 C C . GLU B 1 48 ? -14.258 1.643 0.782 1 87.62 48 GLU B C 1
ATOM 2258 O O . GLU B 1 48 ? -14.273 0.637 1.495 1 87.62 48 GLU B O 1
ATOM 2263 N N . ASN B 1 49 ? -13.25 2.479 0.685 1 89.19 49 ASN B N 1
ATOM 2264 C CA . ASN B 1 49 ? -12.016 2.104 1.365 1 89.19 49 ASN B CA 1
ATOM 2265 C C . ASN B 1 49 ? -11.641 3.115 2.443 1 89.19 49 ASN B C 1
ATOM 2267 O O . ASN B 1 49 ? -10.477 3.195 2.846 1 89.19 49 ASN B O 1
ATOM 2271 N N . ALA B 1 50 ? -12.609 3.795 2.877 1 95.81 50 ALA B N 1
ATOM 2272 C CA . ALA B 1 50 ? -12.336 4.887 3.807 1 95.81 50 ALA B CA 1
ATOM 2273 C C . ALA B 1 50 ? -11.781 4.359 5.125 1 95.81 50 ALA B C 1
ATOM 2275 O O . ALA B 1 50 ? -11.039 5.062 5.824 1 95.81 50 ALA B O 1
ATOM 2276 N N . TYR B 1 51 ? -12.062 3.105 5.406 1 96.69 51 TYR B N 1
ATOM 2277 C CA . TYR B 1 51 ? -11.68 2.596 6.719 1 96.69 51 TYR B CA 1
ATOM 2278 C C . TYR B 1 51 ? -10.672 1.457 6.586 1 96.69 51 TYR B C 1
ATOM 2280 O O . TYR B 1 51 ? -10.562 0.613 7.477 1 96.69 51 TYR B O 1
ATOM 2288 N N . ARG B 1 52 ? -10.023 1.502 5.461 1 92.94 52 ARG B N 1
ATOM 2289 C CA . ARG B 1 52 ? -8.875 0.631 5.219 1 92.94 52 ARG B CA 1
ATOM 2290 C C . ARG B 1 52 ? -7.566 1.401 5.344 1 92.94 52 ARG B C 1
ATOM 2292 O O . ARG B 1 52 ? -7.52 2.604 5.07 1 92.94 52 ARG B O 1
ATOM 2299 N N . ASP B 1 53 ? -6.543 0.698 5.832 1 93.44 53 ASP B N 1
ATOM 2300 C CA . ASP B 1 53 ? -5.246 1.355 5.941 1 93.44 53 ASP B CA 1
ATOM 2301 C C . ASP B 1 53 ? -4.594 1.516 4.566 1 93.44 53 ASP B C 1
ATOM 2303 O O . ASP B 1 53 ? -3.527 0.95 4.312 1 93.44 53 ASP B O 1
ATOM 2307 N N . LEU B 1 54 ? -5.246 2.33 3.779 1 91.31 54 LEU B N 1
ATOM 2308 C CA . LEU B 1 54 ? -4.844 2.631 2.41 1 91.31 54 LEU B CA 1
ATOM 2309 C C . LEU B 1 54 ? -4.918 4.129 2.137 1 91.31 54 LEU B C 1
ATOM 2311 O O . LEU B 1 54 ? -5.82 4.809 2.629 1 91.31 54 LEU B O 1
ATOM 2315 N N . ALA B 1 55 ? -3.922 4.527 1.351 1 92 55 ALA B N 1
ATOM 2316 C CA . ALA B 1 55 ? -4.059 5.879 0.808 1 92 55 ALA B CA 1
ATOM 2317 C C . ALA B 1 55 ? -5.199 5.949 -0.202 1 92 55 ALA B C 1
ATOM 2319 O O . ALA B 1 55 ? -5.637 4.922 -0.729 1 92 55 ALA B O 1
ATOM 2320 N N . TRP B 1 56 ? -5.766 7.18 -0.382 1 91.94 56 TRP B N 1
ATOM 2321 C CA . TRP B 1 56 ? -6.875 7.383 -1.308 1 91.94 56 TRP B CA 1
ATOM 2322 C C . TRP B 1 56 ? -6.617 8.586 -2.211 1 91.94 56 TRP B C 1
ATOM 2324 O O . TRP B 1 56 ? -6.137 9.625 -1.753 1 91.94 56 TRP B O 1
ATOM 2334 N N . LYS B 1 57 ? -6.961 8.391 -3.506 1 91 57 LYS B N 1
ATOM 2335 C CA . LYS B 1 57 ? -6.816 9.469 -4.473 1 91 57 LYS B CA 1
ATOM 2336 C C . LYS B 1 57 ? -8.016 9.531 -5.414 1 91 57 LYS B C 1
ATOM 2338 O O . LYS B 1 57 ? -8.508 8.5 -5.871 1 91 57 LYS B O 1
ATOM 2343 N N . HIS B 1 58 ? -8.555 10.633 -5.66 1 92.56 58 HIS B N 1
ATOM 2344 C CA . HIS B 1 58 ? -9.578 10.945 -6.648 1 92.56 58 HIS B CA 1
ATOM 2345 C C . HIS B 1 58 ? -9.336 12.32 -7.27 1 92.56 58 HIS B C 1
ATOM 2347 O O . HIS B 1 58 ? -9.609 13.344 -6.641 1 92.56 58 HIS B O 1
ATOM 2353 N N . GLY B 1 59 ? -8.844 12.305 -8.609 1 92.81 59 GLY B N 1
ATOM 2354 C CA . GLY B 1 59 ? -8.406 13.586 -9.141 1 92.81 59 GLY B CA 1
ATOM 2355 C C . GLY B 1 59 ? -7.277 14.203 -8.352 1 92.81 59 GLY B C 1
ATOM 2356 O O . GLY B 1 59 ? -6.246 13.57 -8.117 1 92.81 59 GLY B O 1
ATOM 2357 N N . ASN B 1 60 ? -7.555 15.453 -7.812 1 93.81 60 ASN B N 1
ATOM 2358 C CA . ASN B 1 60 ? -6.543 16.156 -7.031 1 93.81 60 ASN B CA 1
ATOM 2359 C C . ASN B 1 60 ? -6.672 15.852 -5.543 1 93.81 60 ASN B C 1
ATOM 2361 O O . ASN B 1 60 ? -5.801 16.219 -4.75 1 93.81 60 ASN B O 1
ATOM 2365 N N . LEU B 1 61 ? -7.684 15.172 -5.168 1 95.12 61 LEU B N 1
ATOM 2366 C CA . LEU B 1 61 ? -7.895 14.859 -3.76 1 95.12 61 LEU B CA 1
ATOM 2367 C C . LEU B 1 61 ? -7.059 13.656 -3.34 1 95.12 61 LEU B C 1
ATOM 2369 O O . LEU B 1 61 ? -7.047 12.633 -4.031 1 95.12 61 LEU B O 1
ATOM 2373 N N . HIS B 1 62 ? -6.383 13.914 -2.297 1 95 62 HIS B N 1
ATOM 2374 C CA . HIS B 1 62 ? -5.559 12.844 -1.744 1 95 62 HIS B CA 1
ATOM 2375 C C . HIS B 1 62 ? -5.684 12.781 -0.226 1 95 62 HIS B C 1
ATOM 2377 O O . HIS B 1 62 ? -5.734 13.812 0.441 1 95 62 HIS B O 1
ATOM 2383 N N . ILE B 1 63 ? -5.664 11.484 0.296 1 96.38 63 ILE B N 1
ATOM 2384 C CA . ILE B 1 63 ? -5.586 11.258 1.734 1 96.38 63 ILE B CA 1
ATOM 2385 C C . ILE B 1 63 ? -4.609 10.117 2.02 1 96.38 63 ILE B C 1
ATOM 2387 O O . ILE B 1 63 ? -4.703 9.047 1.42 1 96.38 63 ILE B O 1
ATOM 2391 N N . SER B 1 64 ? -3.619 10.391 2.859 1 96.25 64 SER B N 1
ATOM 2392 C CA . SER B 1 64 ? -2.637 9.367 3.193 1 96.25 64 SER B CA 1
ATOM 2393 C C . SER B 1 64 ? -3.268 8.234 4 1 96.25 64 SER B C 1
ATOM 2395 O O . SER B 1 64 ? -4.371 8.383 4.527 1 96.25 64 SER B O 1
ATOM 2397 N N . ALA B 1 65 ? -2.547 7.172 4.051 1 95.81 65 ALA B N 1
ATOM 2398 C CA . ALA B 1 65 ? -3.023 6.027 4.824 1 95.81 65 ALA B CA 1
ATOM 2399 C C . ALA B 1 65 ? -3.156 6.379 6.301 1 95.81 65 ALA B C 1
ATOM 2401 O O . ALA B 1 65 ? -2.363 7.156 6.836 1 95.81 65 ALA B O 1
ATOM 2402 N N . PRO B 1 66 ? -4.121 5.715 6.973 1 97.12 66 PRO B N 1
ATOM 2403 C CA . PRO B 1 66 ? -4.344 5.988 8.398 1 97.12 66 PRO B CA 1
ATOM 2404 C C . PRO B 1 66 ? -3.094 5.762 9.242 1 97.12 66 PRO B C 1
ATOM 2406 O O . PRO B 1 66 ? -2.812 6.543 10.156 1 97.12 66 PRO B O 1
ATOM 2409 N N . CYS B 1 67 ? -2.348 4.777 8.93 1 96.06 67 CYS B N 1
ATOM 2410 C CA . CYS B 1 67 ? -1.158 4.508 9.734 1 96.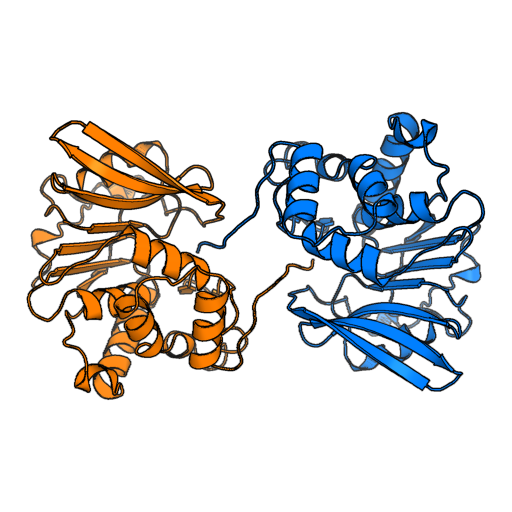06 67 CYS B CA 1
ATOM 2411 C C . CYS B 1 67 ? -0.146 5.641 9.609 1 96.06 67 CYS B C 1
ATOM 2413 O O . CYS B 1 67 ? 0.562 5.953 10.562 1 96.06 67 CYS B O 1
ATOM 2415 N N . ILE B 1 68 ? -0.074 6.223 8.516 1 96.56 68 ILE B N 1
ATOM 2416 C CA . ILE B 1 68 ? 0.835 7.34 8.289 1 96.56 68 ILE B CA 1
ATOM 2417 C C . ILE B 1 68 ? 0.427 8.523 9.172 1 96.56 68 ILE B C 1
ATOM 2419 O O . ILE B 1 68 ? 1.254 9.078 9.891 1 96.56 68 ILE B O 1
ATOM 2423 N N . TYR B 1 69 ? -0.822 8.883 9.109 1 98.19 69 TYR B N 1
ATOM 2424 C CA . TYR B 1 69 ? -1.293 10.008 9.906 1 98.19 69 TYR B CA 1
ATOM 2425 C C . TYR B 1 69 ? -1.131 9.734 11.391 1 98.19 69 TYR B C 1
ATOM 2427 O O . TYR B 1 69 ? -0.865 10.648 12.18 1 98.19 69 TYR B O 1
ATOM 2435 N N . SER B 1 70 ? -1.271 8.492 11.781 1 98.25 70 SER B N 1
ATOM 2436 C CA . SER B 1 70 ? -1.022 8.141 13.18 1 98.25 70 SER B CA 1
ATOM 2437 C C . SER B 1 70 ? 0.42 8.43 13.57 1 98.25 70 SER B C 1
ATOM 2439 O O . SER B 1 70 ? 0.67 9.078 14.594 1 98.25 70 SER B O 1
ATOM 2441 N N . LYS B 1 71 ? 1.339 8.016 12.766 1 97.69 71 LYS B N 1
ATOM 2442 C CA . LYS B 1 71 ? 2.756 8.25 13.031 1 97.69 71 LYS B CA 1
ATOM 2443 C C . LYS B 1 71 ? 3.08 9.742 13.023 1 97.69 71 LYS B C 1
ATOM 2445 O O . LYS B 1 71 ? 3.871 10.211 13.844 1 97.69 71 LYS B O 1
ATOM 2450 N N . VAL B 1 72 ? 2.469 10.406 12.133 1 98.56 72 VAL B N 1
ATOM 2451 C CA . VAL B 1 72 ? 2.676 11.852 12.023 1 98.56 72 VAL B CA 1
ATOM 2452 C C . VAL B 1 72 ? 2.203 12.539 13.305 1 98.56 72 VAL B C 1
ATOM 2454 O O . VAL B 1 72 ? 2.941 13.328 13.898 1 98.56 72 VAL B O 1
ATOM 2457 N N . MET B 1 73 ? 1.028 12.25 13.727 1 98.81 73 MET B N 1
ATOM 2458 C CA . MET B 1 73 ? 0.454 12.891 14.906 1 98.81 73 MET B CA 1
ATOM 2459 C C . MET B 1 73 ? 1.277 12.57 16.156 1 98.81 73 MET B C 1
ATOM 2461 O O . MET B 1 73 ? 1.517 13.453 16.984 1 98.81 73 MET B O 1
ATOM 2465 N N . GLU B 1 74 ? 1.753 11.352 16.312 1 98.81 74 GLU B N 1
ATOM 2466 C CA . GLU B 1 74 ? 2.611 10.969 17.422 1 98.81 74 GLU B CA 1
ATOM 2467 C C . GLU B 1 74 ? 3.938 11.727 17.375 1 98.81 74 GLU B C 1
ATOM 2469 O O . GLU B 1 74 ? 4.453 12.141 18.422 1 98.81 74 GLU B O 1
ATOM 2474 N N . ALA B 1 75 ? 4.449 11.906 16.234 1 98.81 75 ALA B N 1
ATOM 2475 C CA . ALA B 1 75 ? 5.793 12.453 16.062 1 98.81 75 ALA B CA 1
ATOM 2476 C C . ALA B 1 75 ? 5.785 13.969 16.219 1 98.81 75 ALA B C 1
ATOM 2478 O O . ALA B 1 75 ? 6.777 14.562 16.641 1 98.81 75 ALA B O 1
ATOM 2479 N N . LEU B 1 76 ? 4.711 14.602 15.852 1 98.88 76 LEU B N 1
ATOM 2480 C CA . LEU B 1 76 ? 4.629 16.062 15.883 1 98.88 76 LEU B CA 1
ATOM 2481 C C . LEU B 1 76 ? 4.605 16.578 17.328 1 98.88 76 LEU B C 1
ATOM 2483 O O . LEU B 1 76 ? 4.957 17.719 17.578 1 98.88 76 LEU B O 1
ATOM 2487 N N . LYS B 1 77 ? 4.078 15.82 18.266 1 98.62 77 LYS B N 1
ATOM 2488 C CA . LYS B 1 77 ? 4.012 16.203 19.672 1 98.62 77 LYS B CA 1
ATOM 2489 C C . LYS B 1 77 ? 3.354 17.562 19.844 1 98.62 77 LYS B C 1
ATOM 2491 O O . LYS B 1 77 ? 3.906 18.453 20.5 1 98.62 77 LYS B O 1
ATOM 2496 N N . VAL B 1 78 ? 2.223 17.672 19.312 1 98.75 78 VAL B N 1
ATOM 2497 C CA . VAL B 1 78 ? 1.489 18.922 19.359 1 98.75 78 VAL B CA 1
ATOM 2498 C C . VAL B 1 78 ? 0.944 19.156 20.766 1 98.75 78 VAL B C 1
ATOM 2500 O O . VAL B 1 78 ? 0.452 18.234 21.406 1 98.75 78 VAL B O 1
ATOM 2503 N N . ASP B 1 79 ? 1.052 20.406 21.188 1 97.94 79 ASP B N 1
ATOM 2504 C CA . ASP B 1 79 ? 0.474 20.828 22.453 1 97.94 79 ASP B CA 1
ATOM 2505 C C . ASP B 1 79 ? -0.421 22.047 22.266 1 97.94 79 ASP B C 1
ATOM 2507 O O . ASP B 1 79 ? -0.378 22.703 21.219 1 97.94 79 ASP B O 1
ATOM 2511 N N . ARG B 1 80 ? -1.144 22.297 23.344 1 97.69 80 ARG B N 1
ATOM 2512 C CA . ARG B 1 80 ? -2.088 23.406 23.312 1 97.69 80 ARG B CA 1
ATOM 2513 C C . ARG B 1 80 ? -1.371 24.734 23.047 1 97.69 80 ARG B C 1
ATOM 2515 O O . ARG B 1 80 ? -0.296 24.969 23.609 1 97.69 80 ARG B O 1
ATOM 2522 N N . GLY B 1 81 ? -1.945 25.547 22.125 1 97.62 81 GLY B N 1
ATOM 2523 C CA . GLY B 1 81 ? -1.482 26.906 21.922 1 97.62 81 GLY B CA 1
ATOM 2524 C C . GLY B 1 81 ? -0.346 27 20.922 1 97.62 81 GLY B C 1
ATOM 2525 O O . GLY B 1 81 ? 0.087 28.109 20.578 1 97.62 81 GLY B O 1
ATOM 2526 N N . MET B 1 82 ? 0.114 25.953 20.375 1 98.31 82 MET B N 1
ATOM 2527 C CA . MET B 1 82 ? 1.233 25.969 19.438 1 98.31 82 MET B CA 1
ATOM 2528 C C . MET B 1 82 ? 0.792 26.469 18.062 1 98.31 82 MET B C 1
ATOM 2530 O O . MET B 1 82 ? -0.406 26.594 17.797 1 98.31 82 MET B O 1
ATOM 2534 N N . SER B 1 83 ? 1.851 26.797 17.297 1 98.06 83 SER B N 1
ATOM 2535 C CA . SER B 1 83 ? 1.618 27.125 15.891 1 98.06 83 SER B CA 1
ATOM 2536 C C . SER B 1 83 ? 1.937 25.938 14.992 1 98.06 83 SER B C 1
ATOM 2538 O O . SER B 1 83 ? 2.924 25.234 15.211 1 98.06 83 SER B O 1
ATOM 2540 N N . PHE B 1 84 ? 1.028 25.75 14.008 1 98.5 84 PHE B N 1
ATOM 2541 C CA . PHE B 1 84 ? 1.142 24.609 13.094 1 98.5 84 PHE B CA 1
ATOM 2542 C C . PHE B 1 84 ? 0.951 25.062 11.648 1 98.5 84 PHE B C 1
ATOM 2544 O O . PHE B 1 84 ? 0.077 25.875 11.359 1 98.5 84 PHE B O 1
ATOM 2551 N N . LEU B 1 85 ? 1.841 24.469 10.781 1 97.69 85 LEU B N 1
ATOM 2552 C CA . LEU B 1 85 ? 1.738 24.703 9.344 1 97.69 85 LEU B CA 1
ATOM 2553 C C . LEU B 1 85 ? 1.68 23.375 8.586 1 97.69 85 LEU B C 1
ATOM 2555 O O . LEU B 1 85 ? 2.545 22.516 8.758 1 97.69 85 LEU B O 1
ATOM 2559 N N . ASN B 1 86 ? 0.595 23.266 7.766 1 97.81 86 ASN B N 1
ATOM 2560 C CA . ASN B 1 86 ? 0.395 22.109 6.902 1 97.81 86 ASN B CA 1
ATOM 2561 C C . ASN B 1 86 ? 0.706 22.422 5.445 1 97.81 86 ASN B C 1
ATOM 2563 O O . ASN B 1 86 ? -0.073 23.109 4.777 1 97.81 86 ASN B O 1
ATOM 2567 N N . LEU B 1 87 ? 1.856 21.906 4.953 1 96.06 87 LEU B N 1
ATOM 2568 C CA . LEU B 1 87 ? 2.26 22.094 3.564 1 96.06 87 LEU B CA 1
ATOM 2569 C C . LEU B 1 87 ? 1.624 21.062 2.656 1 96.06 87 LEU B C 1
ATOM 2571 O O . LEU B 1 87 ? 1.892 19.859 2.795 1 96.06 87 LEU B O 1
ATOM 2575 N N . GLY B 1 88 ? 0.817 21.516 1.671 1 95.25 88 GLY B N 1
ATOM 2576 C CA . GLY B 1 88 ? -0.05 20.578 0.969 1 95.25 88 GLY B CA 1
ATOM 2577 C C . GLY B 1 88 ? -1.17 20.047 1.836 1 95.25 88 GLY B C 1
ATOM 2578 O O . GLY B 1 88 ? -1.274 18.828 2.039 1 95.25 88 GLY B O 1
ATOM 2579 N N . SER B 1 89 ? -2.057 20.922 2.193 1 97 89 SER B N 1
ATOM 2580 C CA . SER B 1 89 ? -2.992 20.609 3.271 1 97 89 SER B CA 1
ATOM 2581 C C . SER B 1 89 ? -4.082 19.656 2.805 1 97 89 SER B C 1
ATOM 2583 O O . SER B 1 89 ? -4.777 19.047 3.625 1 97 89 SER B O 1
ATOM 2585 N N . GLY B 1 90 ? -4.316 19.531 1.487 1 96.62 90 GLY B N 1
ATOM 2586 C CA . GLY B 1 90 ? -5.219 18.531 0.94 1 96.62 90 GLY B CA 1
ATOM 2587 C C . GLY B 1 90 ? -6.652 18.703 1.398 1 96.62 90 GLY B C 1
ATOM 2588 O O . GLY B 1 90 ? -7.18 19.812 1.396 1 96.62 90 GLY B O 1
ATOM 2589 N N . THR B 1 91 ? -7.262 17.609 1.793 1 97.81 91 THR B N 1
ATOM 2590 C CA . THR B 1 91 ? -8.672 17.609 2.154 1 97.81 91 THR B CA 1
ATOM 2591 C C . THR B 1 91 ? -8.898 18.344 3.465 1 97.81 91 THR B C 1
ATOM 2593 O O . THR B 1 91 ? -10.039 18.672 3.816 1 97.81 91 THR B O 1
ATOM 2596 N N . GLY B 1 92 ? -7.855 18.609 4.207 1 98.25 92 GLY B N 1
ATOM 2597 C CA . GLY B 1 92 ? -7.969 19.281 5.492 1 98.25 92 GLY B CA 1
ATOM 2598 C C . GLY B 1 92 ? -8.141 18.312 6.652 1 98.25 92 GLY B C 1
ATOM 2599 O O . GLY B 1 92 ? -8.211 18.734 7.809 1 98.25 92 GLY B O 1
ATOM 2600 N N . TYR B 1 93 ? -8.141 16.969 6.387 1 98.56 93 TYR B N 1
ATOM 2601 C CA . TYR B 1 93 ? -8.344 15.969 7.422 1 98.56 93 TYR B CA 1
ATOM 2602 C C . TYR B 1 93 ? -7.32 16.125 8.539 1 98.56 93 TYR B C 1
ATOM 2604 O O . TYR B 1 93 ? -7.684 16.281 9.711 1 98.56 93 TYR B O 1
ATOM 2612 N N . LEU B 1 94 ? -6.059 16.172 8.18 1 98.69 94 LEU B N 1
ATOM 2613 C CA . LEU B 1 94 ? -5.004 16.297 9.18 1 98.69 94 LEU B CA 1
ATOM 2614 C C . LEU B 1 94 ? -5.113 17.609 9.938 1 98.69 94 LEU B C 1
ATOM 2616 O O . LEU B 1 94 ? -4.906 17.656 11.148 1 98.69 94 LEU B O 1
ATOM 2620 N N . SER B 1 95 ? -5.406 18.672 9.227 1 98.75 95 SER B N 1
ATOM 2621 C CA . SER B 1 95 ? -5.539 19.984 9.859 1 98.75 95 SER B CA 1
ATOM 2622 C C . SER B 1 95 ? -6.641 19.969 10.914 1 98.75 95 SER B C 1
ATOM 2624 O O . SER B 1 95 ? -6.516 20.625 11.953 1 98.75 95 SER B O 1
ATOM 2626 N N . THR B 1 96 ? -7.695 19.281 10.609 1 98.5 96 THR B N 1
ATOM 2627 C CA . THR B 1 96 ? -8.773 19.172 11.586 1 98.5 96 THR B CA 1
ATOM 2628 C C . THR B 1 96 ? -8.32 18.375 12.805 1 98.5 96 THR B C 1
ATOM 2630 O O . THR B 1 96 ? -8.562 18.781 13.945 1 98.5 96 THR B O 1
ATOM 2633 N N . LEU B 1 97 ? -7.66 17.281 12.617 1 9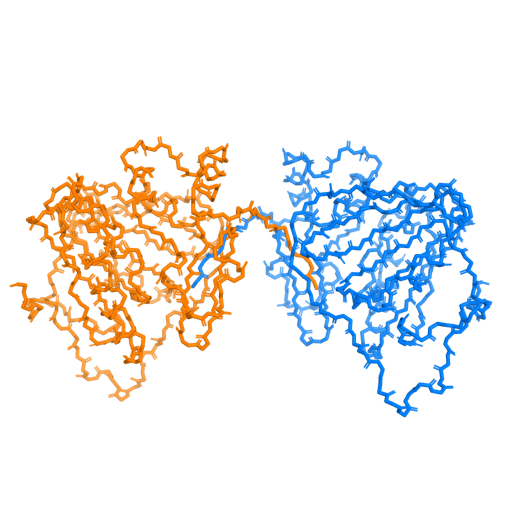8.56 97 LEU B N 1
ATOM 2634 C CA . LEU B 1 97 ? -7.117 16.5 13.719 1 98.56 97 LEU B CA 1
ATOM 2635 C C . LEU B 1 97 ? -6.227 17.359 14.609 1 98.56 97 LEU B C 1
ATOM 2637 O O . LEU B 1 97 ? -6.422 17.406 15.828 1 98.56 97 LEU B O 1
ATOM 2641 N N . VAL B 1 98 ? -5.32 18.031 14.008 1 98.75 98 VAL B N 1
ATOM 2642 C CA . VAL B 1 98 ? -4.355 18.859 14.727 1 98.75 98 VAL B CA 1
ATOM 2643 C C . VAL B 1 98 ? -5.086 19.984 15.469 1 98.75 98 VAL B C 1
ATOM 2645 O O . VAL B 1 98 ? -4.715 20.344 16.578 1 98.75 98 VAL B O 1
ATOM 2648 N N . GLY B 1 99 ? -6.074 20.484 14.844 1 98.44 99 GLY B N 1
ATOM 2649 C CA . GLY B 1 99 ? -6.844 21.562 15.445 1 98.44 99 GLY B CA 1
ATOM 2650 C C . GLY B 1 99 ? -7.43 21.203 16.797 1 98.44 99 GLY B C 1
ATOM 2651 O O . GLY B 1 99 ? -7.523 22.047 17.688 1 98.44 99 GLY B O 1
ATOM 2652 N N . LEU B 1 100 ? -7.793 19.969 16.938 1 97.88 100 LEU B N 1
ATOM 2653 C CA . LEU B 1 100 ? -8.383 19.516 18.188 1 97.88 100 LEU B CA 1
ATOM 2654 C C . LEU B 1 100 ? -7.324 19.406 19.281 1 97.88 100 LEU B C 1
ATOM 2656 O O . LEU B 1 100 ? -7.637 19.5 20.469 1 97.88 100 LEU B O 1
ATOM 2660 N N . LEU B 1 101 ? -6.109 19.25 18.938 1 97.94 101 LEU B N 1
ATOM 2661 C CA . LEU B 1 101 ? -5.02 19.203 19.922 1 97.94 101 LEU B CA 1
ATOM 2662 C C . LEU B 1 101 ? -4.574 20.609 20.312 1 97.94 101 LEU B C 1
ATOM 2664 O O . LEU B 1 101 ? -4.238 20.844 21.469 1 97.94 101 LEU B O 1
ATOM 2668 N N . LEU B 1 102 ? -4.609 21.5 19.391 1 97.94 102 LEU B N 1
ATOM 2669 C CA . LEU B 1 102 ? -4.129 22.859 19.594 1 97.94 102 LEU B CA 1
ATOM 2670 C C . LEU B 1 102 ? -5.035 23.625 20.562 1 97.94 102 LEU B C 1
ATOM 2672 O O . LEU B 1 102 ? -4.566 24.484 21.297 1 97.94 102 LEU B O 1
ATOM 2676 N N . GLY B 1 103 ? -6.258 23.359 20.547 1 93.12 103 GLY B N 1
ATOM 2677 C CA . GLY B 1 103 ? -7.199 24.172 21.312 1 93.12 103 GLY B CA 1
ATOM 2678 C C . GLY B 1 103 ? -7.461 25.531 20.672 1 93.12 103 GLY B C 1
ATOM 2679 O O . GLY B 1 103 ? -6.996 25.797 19.562 1 93.12 103 GLY B O 1
ATOM 2680 N N . PRO B 1 104 ? -8.188 26.359 21.359 1 89.25 104 PRO B N 1
ATOM 2681 C CA . PRO B 1 104 ? -8.727 27.562 20.719 1 89.25 104 PRO B CA 1
ATOM 2682 C C . PRO B 1 104 ? -7.676 28.656 20.547 1 89.25 104 PRO B C 1
ATOM 2684 O O . PRO B 1 104 ? -7.879 29.594 19.766 1 89.25 104 PRO B O 1
ATOM 2687 N N . TYR B 1 105 ? -6.492 28.625 21.188 1 92.19 105 TYR B N 1
ATOM 2688 C CA . TYR B 1 105 ? -5.566 29.75 21.172 1 92.19 105 TYR B CA 1
ATOM 2689 C C . TYR B 1 105 ? -4.332 29.422 20.344 1 92.19 105 TYR B C 1
ATOM 2691 O O . TYR B 1 105 ? -3.328 30.141 20.406 1 92.19 105 TYR B O 1
ATOM 2699 N N . GLY B 1 106 ? -4.332 28.438 19.594 1 96.19 106 GLY B N 1
ATOM 2700 C CA . GLY B 1 106 ? -3.209 28.109 18.734 1 96.19 106 GLY B CA 1
ATOM 2701 C C . GLY B 1 106 ? -3.312 28.75 17.359 1 96.19 106 GLY B C 1
ATOM 2702 O O . GLY B 1 106 ? -4.105 29.672 17.141 1 96.19 106 GLY B O 1
ATOM 2703 N N . VAL B 1 107 ? -2.338 28.438 16.531 1 96.19 107 VAL B N 1
ATOM 2704 C CA . VAL B 1 107 ? -2.326 28.797 15.125 1 96.19 107 VAL B CA 1
ATOM 2705 C C . VAL B 1 107 ? -2.357 27.547 14.258 1 96.19 107 VAL B C 1
ATOM 2707 O O . VAL B 1 107 ? -1.622 26.594 14.516 1 96.19 107 VAL B O 1
ATOM 2710 N N . ASN B 1 108 ? -3.244 27.562 13.258 1 98 108 ASN B N 1
ATOM 2711 C CA . ASN B 1 108 ? -3.453 26.422 12.375 1 98 108 ASN B CA 1
ATOM 2712 C C . ASN B 1 108 ? -3.578 26.859 10.922 1 98 108 ASN B C 1
ATOM 2714 O O . ASN B 1 108 ? -4.664 27.219 10.469 1 98 108 ASN B O 1
ATOM 2718 N N . HIS B 1 109 ? -2.412 26.734 10.227 1 97.12 109 HIS B N 1
ATOM 2719 C CA . HIS B 1 109 ? -2.365 27.203 8.844 1 97.12 109 HIS B CA 1
ATOM 2720 C C . HIS B 1 109 ? -2.191 26.031 7.879 1 97.12 109 HIS B C 1
ATOM 2722 O O . HIS B 1 109 ? -1.539 25.047 8.211 1 97.12 109 HIS B O 1
ATOM 2728 N N . GLY B 1 110 ? -2.865 26.125 6.695 1 96.88 110 GLY B N 1
ATOM 2729 C CA . GLY B 1 110 ? -2.682 25.188 5.598 1 96.88 110 GLY B CA 1
ATOM 2730 C C . GLY B 1 110 ? -2.5 25.875 4.254 1 96.88 110 GLY B C 1
ATOM 2731 O O . GLY B 1 110 ? -3.166 26.859 3.963 1 96.88 110 GLY B O 1
ATOM 2732 N N . ILE B 1 111 ? -1.548 25.344 3.488 1 95 111 ILE B N 1
ATOM 2733 C CA . ILE B 1 111 ? -1.324 25.859 2.141 1 95 111 ILE B CA 1
ATOM 2734 C C . ILE B 1 111 ? -1.638 24.766 1.119 1 95 111 ILE B C 1
ATOM 2736 O O . ILE B 1 111 ? -1.171 23.625 1.25 1 95 111 ILE B O 1
ATOM 2740 N N . GLU B 1 112 ? -2.436 25.062 0.083 1 95.56 112 GLU B N 1
ATOM 2741 C CA . GLU B 1 112 ? -2.844 24.125 -0.963 1 95.56 112 GLU B CA 1
ATOM 2742 C C . GLU B 1 112 ? -2.775 24.781 -2.342 1 95.56 112 GLU B C 1
ATOM 2744 O O . GLU B 1 112 ? -3.254 25.906 -2.527 1 95.56 112 GLU B O 1
ATOM 2749 N N . ILE B 1 113 ? -2.277 24.016 -3.238 1 94.5 113 ILE B N 1
ATOM 2750 C CA . ILE B 1 113 ? -1.971 24.609 -4.535 1 94.5 113 ILE B CA 1
ATOM 2751 C C . ILE B 1 113 ? -3.195 24.531 -5.441 1 94.5 113 ILE B C 1
ATOM 2753 O O . ILE B 1 113 ? -3.363 25.359 -6.344 1 94.5 113 ILE B O 1
ATOM 2757 N N . HIS B 1 114 ? -4.051 23.594 -5.309 1 95.38 114 HIS B N 1
ATOM 2758 C CA . HIS B 1 114 ? -5.227 23.391 -6.148 1 95.38 114 HIS B CA 1
ATOM 2759 C C . HIS B 1 114 ? -6.453 24.062 -5.539 1 95.38 114 HIS B C 1
ATOM 2761 O O . HIS B 1 114 ? -6.879 23.719 -4.438 1 95.38 114 HIS B O 1
ATOM 2767 N N . GLU B 1 115 ? -7.059 24.875 -6.277 1 96.5 115 GLU B N 1
ATOM 2768 C CA . GLU B 1 115 ? -8.203 25.641 -5.789 1 96.5 115 GLU B CA 1
ATOM 2769 C C . GLU B 1 115 ? -9.383 24.734 -5.461 1 96.5 115 GLU B C 1
ATOM 2771 O O . GLU B 1 115 ? -10.086 24.953 -4.477 1 96.5 115 GLU B O 1
ATOM 2776 N N . ASP B 1 116 ? -9.586 23.797 -6.27 1 97.62 116 ASP B N 1
ATOM 2777 C CA . ASP B 1 116 ? -10.703 22.891 -6.039 1 97.62 116 ASP B CA 1
ATOM 2778 C C . ASP B 1 116 ? -10.508 22.094 -4.75 1 97.62 116 ASP B C 1
ATOM 2780 O O . ASP B 1 116 ? -11.469 21.828 -4.023 1 97.62 116 ASP B O 1
ATOM 2784 N N . VAL B 1 117 ? -9.359 21.781 -4.445 1 97.38 117 VAL B N 1
ATOM 2785 C CA . VAL B 1 117 ? -9.047 21.047 -3.223 1 97.38 117 VAL B CA 1
ATOM 2786 C C . VAL B 1 117 ? -9.203 21.969 -2.016 1 97.38 117 VAL B C 1
ATOM 2788 O O . VAL B 1 117 ? -9.719 21.562 -0.972 1 97.38 117 VAL B O 1
ATOM 2791 N N . LEU B 1 118 ? -8.781 23.172 -2.186 1 97.19 118 LEU B N 1
ATOM 2792 C CA . LEU B 1 118 ? -8.93 24.172 -1.129 1 97.19 118 LEU B CA 1
ATOM 2793 C C . LEU B 1 118 ? -10.391 24.359 -0.764 1 97.19 118 LEU B C 1
ATOM 2795 O O . LEU B 1 118 ? -10.75 24.359 0.417 1 97.19 118 LEU B O 1
ATOM 2799 N N . GLU B 1 119 ? -11.164 24.516 -1.736 1 97.88 119 GLU B N 1
ATOM 2800 C CA . GLU B 1 119 ? -12.594 24.688 -1.513 1 97.88 119 GLU B CA 1
ATOM 2801 C C . GLU B 1 119 ? -13.203 23.453 -0.842 1 97.88 119 GLU B C 1
ATOM 2803 O O . GLU B 1 119 ? -14.047 23.578 0.042 1 97.88 119 GLU B O 1
ATOM 2808 N N . TYR B 1 120 ? -12.758 22.391 -1.307 1 98.19 120 TYR B N 1
ATOM 2809 C CA . TYR B 1 120 ? -13.211 21.125 -0.715 1 98.19 120 TYR B CA 1
ATOM 2810 C C . TYR B 1 120 ? -12.875 21.078 0.771 1 98.19 120 TYR B C 1
ATOM 2812 O O . TYR B 1 120 ? -13.719 20.703 1.592 1 98.19 120 TYR B O 1
ATOM 2820 N N . SER B 1 121 ? -11.695 21.438 1.133 1 98.38 121 SER B N 1
ATOM 2821 C CA . SER B 1 121 ? -11.258 21.406 2.525 1 98.38 121 SER B CA 1
ATOM 2822 C C . SER B 1 121 ? -12.086 22.344 3.389 1 98.38 121 SER B C 1
ATOM 2824 O O . SER B 1 121 ? -12.43 22.016 4.527 1 98.38 121 SER B O 1
ATOM 2826 N N . ARG B 1 122 ? -12.375 23.484 2.889 1 98.06 122 ARG B N 1
ATOM 2827 C CA . ARG B 1 122 ? -13.211 24.438 3.613 1 98.06 122 ARG B CA 1
ATOM 2828 C C . ARG B 1 122 ? -14.609 23.875 3.844 1 98.06 122 ARG B C 1
ATOM 2830 O O . ARG B 1 122 ? -15.164 24 4.938 1 98.06 122 ARG B O 1
ATOM 2837 N N . LYS B 1 123 ? -15.117 23.281 2.826 1 98.06 123 LYS B N 1
ATOM 2838 C CA . LYS B 1 123 ? -16.438 22.672 2.934 1 98.06 123 LYS B CA 1
ATOM 2839 C C . LYS B 1 123 ? -16.453 21.562 3.982 1 98.06 123 LYS B C 1
ATOM 2841 O O . LYS B 1 123 ? -17.375 21.484 4.797 1 98.06 123 LYS B O 1
ATOM 2846 N N . LYS B 1 124 ? -15.477 20.734 3.947 1 98.12 124 LYS B N 1
ATOM 2847 C CA . LYS B 1 124 ? -15.414 19.625 4.895 1 98.12 124 LYS B CA 1
ATOM 2848 C C . LYS B 1 124 ? -15.227 20.141 6.32 1 98.12 124 LYS B C 1
ATOM 2850 O O . LYS B 1 124 ? -15.805 19.578 7.262 1 98.12 124 LYS B O 1
ATOM 2855 N N . LEU B 1 125 ? -14.477 21.172 6.457 1 97.88 125 LEU B N 1
ATOM 2856 C CA . LEU B 1 125 ? -14.305 21.766 7.773 1 97.88 125 LEU B CA 1
ATOM 2857 C C . LEU B 1 125 ? -15.633 22.312 8.297 1 97.88 125 LEU B C 1
ATOM 2859 O O . LEU B 1 125 ? -15.961 22.125 9.469 1 97.88 125 LEU B O 1
ATOM 2863 N N . GLN B 1 126 ? -16.328 22.953 7.461 1 97.44 126 GLN B N 1
ATOM 2864 C CA . GLN B 1 126 ? -17.625 23.5 7.863 1 97.44 126 GLN B CA 1
ATOM 2865 C C . GLN B 1 126 ? -18.578 22.391 8.273 1 97.44 126 GLN B C 1
ATOM 2867 O O . GLN B 1 126 ? -19.297 22.516 9.266 1 97.44 126 GLN B O 1
ATOM 2872 N N . LYS B 1 127 ? -18.594 21.359 7.527 1 96.69 127 LYS B N 1
ATOM 2873 C CA . LYS B 1 127 ? -19.438 20.219 7.867 1 96.69 127 LYS B CA 1
ATOM 2874 C C . LYS B 1 127 ? -19.047 19.641 9.219 1 96.69 127 LYS B C 1
ATOM 2876 O O . LYS B 1 127 ? -19.906 19.266 10.016 1 96.69 127 LYS B O 1
ATOM 2881 N N . PHE B 1 128 ? -17.859 19.594 9.445 1 97.44 128 PHE B N 1
ATOM 2882 C CA . PHE B 1 128 ? -17.375 19.078 10.727 1 97.44 128 PHE B CA 1
ATOM 2883 C C . PHE B 1 128 ? -17.859 19.953 11.875 1 97.44 128 PHE B C 1
ATOM 2885 O O . PHE B 1 128 ? -18.375 19.453 12.867 1 97.44 128 PHE B O 1
ATOM 2892 N N . LYS B 1 129 ? -17.734 21.203 11.758 1 95.38 129 LYS B N 1
ATOM 2893 C CA . LYS B 1 129 ? -18.109 22.141 12.805 1 95.38 129 LYS B CA 1
ATOM 2894 C C . LYS B 1 129 ? -19.609 22.094 13.086 1 95.38 129 LYS B C 1
ATOM 2896 O O . LYS B 1 129 ? -20.031 22.266 14.227 1 95.38 129 LYS B O 1
ATOM 2901 N N . GLN B 1 130 ? -20.344 21.781 12.109 1 92.88 130 GLN B N 1
ATOM 2902 C CA . GLN B 1 130 ? -21.797 21.797 12.227 1 92.88 130 GLN B CA 1
ATOM 2903 C C . GLN B 1 130 ? -22.328 20.484 12.812 1 92.88 130 GLN B C 1
ATOM 2905 O O . GLN B 1 130 ? -23.328 20.469 13.531 1 92.88 130 GLN B O 1
ATOM 2910 N N . ASN B 1 131 ? -21.609 19.422 12.562 1 86.69 131 ASN B N 1
ATOM 2911 C CA . ASN B 1 131 ? -22.234 18.125 12.805 1 86.69 131 ASN B CA 1
ATOM 2912 C C . ASN B 1 131 ? -21.5 17.328 13.875 1 86.69 131 ASN B C 1
ATOM 2914 O O . ASN B 1 131 ? -22 16.344 14.391 1 86.69 131 ASN B O 1
ATOM 2918 N N . SER B 1 132 ? -20.453 17.844 14.141 1 85 132 SER B N 1
ATOM 2919 C CA . SER B 1 132 ? -19.625 16.969 14.953 1 85 132 SER B CA 1
ATOM 2920 C C . SER B 1 132 ? -19.953 17.094 16.438 1 85 132 SER B C 1
ATOM 2922 O O . SER B 1 132 ? -20.094 18.219 16.953 1 85 132 SER B O 1
ATOM 2924 N N . LEU B 1 133 ? -20.016 15.961 17.016 1 82.69 133 LEU B N 1
ATOM 2925 C CA . LEU B 1 133 ? -20.172 15.906 18.469 1 82.69 133 LEU B CA 1
ATOM 2926 C C . LEU B 1 133 ? -18.828 16.125 19.156 1 82.69 133 LEU B C 1
ATOM 2928 O O . LEU B 1 133 ? -18.766 16.328 20.375 1 82.69 133 LEU B O 1
ATOM 2932 N N . ALA B 1 134 ? -17.859 16.094 18.391 1 84.69 134 ALA B N 1
ATOM 2933 C CA . ALA B 1 134 ? -16.5 16.25 18.906 1 84.69 134 ALA B CA 1
ATOM 2934 C C . ALA B 1 134 ? -16.344 17.578 19.641 1 84.69 134 ALA B C 1
ATOM 2936 O O . ALA B 1 134 ? -15.547 17.688 20.578 1 84.69 134 ALA B O 1
ATOM 2937 N N . LEU B 1 135 ? -17.094 18.531 19.297 1 86.12 135 LEU B N 1
ATOM 2938 C CA . LEU B 1 135 ? -16.906 19.875 19.828 1 86.12 135 LEU B CA 1
ATOM 2939 C C . LEU B 1 135 ? -17.547 20 21.203 1 86.12 135 LEU B C 1
ATOM 2941 O O . LEU B 1 135 ? -17.344 21.016 21.906 1 86.12 135 LEU B O 1
ATOM 2945 N N . ASP B 1 136 ? -18.156 18.969 21.625 1 85 136 ASP B N 1
ATOM 2946 C CA . ASP B 1 136 ? -18.594 18.875 23.016 1 85 136 ASP B CA 1
ATOM 2947 C C . ASP B 1 136 ? -17.438 18.484 23.922 1 85 136 ASP B C 1
ATOM 2949 O O . ASP B 1 136 ? -17.453 18.828 25.109 1 85 136 ASP B O 1
ATOM 2953 N N . GLU B 1 137 ? -16.531 17.891 23.344 1 87.5 137 GLU B N 1
ATOM 2954 C CA . GLU B 1 137 ? -15.43 17.359 24.125 1 87.5 137 GLU B CA 1
ATOM 2955 C C . GLU B 1 137 ? -14.141 18.141 23.891 1 87.5 137 GLU B C 1
ATOM 2957 O O . GLU B 1 137 ? -13.273 18.203 24.766 1 87.5 137 GLU B O 1
ATOM 2962 N N . PHE B 1 138 ? -14.023 18.719 22.719 1 92.38 138 PHE B N 1
ATOM 2963 C CA . PHE B 1 138 ? -12.805 19.406 22.328 1 92.38 138 PHE B CA 1
ATOM 2964 C C . PHE B 1 138 ? -13.102 20.844 21.891 1 92.38 138 PHE B C 1
ATOM 2966 O O . PHE B 1 138 ? -14.188 21.125 21.391 1 92.38 138 PHE B O 1
ATOM 2973 N N . GLU B 1 139 ? -12.062 21.703 22.188 1 94.62 139 GLU B N 1
ATOM 2974 C CA . GLU B 1 139 ? -12.055 23.016 21.531 1 94.62 139 GLU B CA 1
ATOM 2975 C C . GLU B 1 139 ? -11.195 23.016 20.281 1 94.62 139 GLU B C 1
ATOM 2977 O O . GLU B 1 139 ? -10.125 22.391 20.25 1 94.62 139 GLU B O 1
ATOM 2982 N N . LEU B 1 140 ? -11.656 23.656 19.281 1 96.5 140 LEU B N 1
ATOM 2983 C CA . LEU B 1 140 ? -11.016 23.562 17.969 1 96.5 140 LEU B CA 1
ATOM 2984 C C . LEU B 1 140 ? -10.266 24.859 17.641 1 96.5 140 LEU B C 1
ATOM 2986 O O . LEU B 1 140 ? -10.82 25.953 17.766 1 96.5 140 LEU B O 1
ATOM 2990 N N . CYS B 1 141 ? -9.023 24.688 17.312 1 97.38 141 CYS B N 1
ATOM 2991 C CA . CYS B 1 141 ? -8.344 25.734 16.562 1 97.38 141 CYS B CA 1
ATOM 2992 C C . CYS B 1 141 ? -8.656 25.625 15.078 1 97.38 141 CYS B C 1
ATOM 2994 O O . CYS B 1 141 ? -8.094 24.781 14.383 1 97.38 141 CYS B O 1
ATOM 2996 N N . GLU B 1 142 ? -9.469 26.516 14.609 1 96.31 142 GLU B N 1
ATOM 2997 C CA . GLU B 1 142 ? -9.945 26.406 13.234 1 96.31 142 GLU B CA 1
ATOM 2998 C C . GLU B 1 142 ? -8.805 26.594 12.242 1 96.31 142 GLU B C 1
ATOM 3000 O O . GLU B 1 142 ? -8.031 27.562 12.352 1 96.31 142 GLU B O 1
ATOM 3005 N N . PRO B 1 143 ? -8.734 25.656 11.273 1 97.69 143 PRO B N 1
ATOM 3006 C CA . PRO B 1 143 ? -7.723 25.828 10.234 1 97.69 143 PRO B CA 1
ATOM 3007 C C . PRO B 1 143 ? -8.023 27 9.312 1 97.69 143 PRO B C 1
ATOM 3009 O O . PRO B 1 143 ? -9.18 27.25 8.969 1 97.69 143 PRO B O 1
ATOM 3012 N N . HIS B 1 144 ? -6.934 27.719 9.016 1 96.44 144 HIS B N 1
ATOM 3013 C CA . HIS B 1 144 ? -6.977 28.75 7.977 1 96.44 144 HIS B CA 1
ATOM 3014 C C . HIS B 1 144 ? -6.242 28.297 6.719 1 96.44 144 HIS B C 1
ATOM 3016 O O . HIS B 1 144 ? -5.012 28.234 6.699 1 96.44 144 HIS B O 1
ATOM 3022 N N . PHE B 1 145 ? -7.031 28.047 5.629 1 96.75 145 PHE B N 1
ATOM 3023 C CA . PHE B 1 145 ? -6.469 27.516 4.395 1 96.75 145 PHE B CA 1
ATOM 3024 C C . PHE B 1 145 ? -6.219 28.625 3.385 1 96.75 145 PHE B C 1
ATOM 3026 O O . PHE B 1 145 ? -7.082 29.484 3.162 1 96.75 145 PHE B O 1
ATOM 3033 N N . VAL B 1 146 ? -5.051 28.562 2.771 1 94.38 146 VAL B N 1
ATOM 3034 C CA . VAL B 1 146 ? -4.676 29.578 1.798 1 94.38 146 VAL B CA 1
ATOM 3035 C C . VAL B 1 146 ? -4.219 28.922 0.501 1 94.38 146 VAL B C 1
ATOM 3037 O O . VAL B 1 146 ? -3.559 27.875 0.528 1 94.38 146 VAL B O 1
ATOM 3040 N N . LEU B 1 147 ? -4.605 29.547 -0.606 1 94.81 147 LEU B N 1
ATOM 3041 C CA . LEU B 1 147 ? -4.145 29.109 -1.916 1 94.81 147 LEU B CA 1
ATOM 3042 C C . LEU B 1 147 ? -2.701 29.531 -2.158 1 94.81 147 LEU B C 1
ATOM 3044 O O . LEU B 1 147 ? -2.361 30.703 -1.998 1 94.81 147 LEU B O 1
ATOM 3048 N N . GLY B 1 148 ? -1.843 28.484 -2.549 1 92.56 148 GLY B N 1
ATOM 3049 C CA . GLY B 1 148 ? -0.474 28.844 -2.875 1 92.56 148 GLY B CA 1
ATOM 3050 C C . GLY B 1 148 ? 0.436 27.641 -3.062 1 92.56 148 GLY B C 1
ATOM 3051 O O . GLY B 1 148 ? 0.037 26.516 -2.797 1 92.56 148 GLY B O 1
ATOM 3052 N N . ASN B 1 149 ? 1.601 27.938 -3.576 1 91.75 149 ASN B N 1
ATOM 3053 C CA . ASN B 1 149 ? 2.666 26.938 -3.699 1 91.75 149 ASN B CA 1
ATOM 3054 C C . ASN B 1 149 ? 3.592 26.969 -2.486 1 91.75 149 ASN B C 1
ATOM 3056 O O . ASN B 1 149 ? 4.246 27.969 -2.215 1 91.75 149 ASN B O 1
ATOM 3060 N N . CYS B 1 150 ? 3.699 25.797 -1.833 1 89.25 150 CYS B N 1
ATOM 3061 C CA . CYS B 1 150 ? 4.438 25.719 -0.578 1 89.25 150 CYS B CA 1
ATOM 3062 C C . CYS B 1 150 ? 5.926 25.969 -0.803 1 89.25 150 CYS B C 1
ATOM 3064 O O . CYS B 1 150 ? 6.664 26.25 0.143 1 89.25 150 CYS B O 1
ATOM 3066 N N . LEU B 1 151 ? 6.344 25.906 -1.983 1 89.06 151 LEU B N 1
ATOM 3067 C CA . LEU B 1 151 ? 7.758 26.109 -2.291 1 89.06 151 LEU B CA 1
ATOM 3068 C C . LEU B 1 151 ? 8.055 27.578 -2.58 1 89.06 151 LEU B C 1
ATOM 3070 O O . LEU B 1 151 ? 9.195 27.938 -2.859 1 89.06 151 LEU B O 1
ATOM 3074 N N . GLN B 1 152 ? 7.082 28.359 -2.459 1 86.88 152 GLN B N 1
ATOM 3075 C CA . GLN B 1 152 ? 7.242 29.781 -2.736 1 86.88 152 GLN B CA 1
ATOM 3076 C C . GLN B 1 152 ? 6.918 30.625 -1.504 1 86.88 152 GLN B C 1
ATOM 3078 O O . GLN B 1 152 ? 6.273 31.672 -1.61 1 86.88 152 GLN B O 1
ATOM 3083 N N . LEU B 1 153 ? 7.262 30.188 -0.45 1 85.88 153 LEU B N 1
ATOM 3084 C CA . LEU B 1 153 ? 7.082 30.969 0.767 1 85.88 153 LEU B CA 1
ATOM 3085 C C . LEU B 1 153 ? 8.156 32.031 0.891 1 85.88 153 LEU B C 1
ATOM 3087 O O . LEU B 1 153 ? 9.32 31.797 0.562 1 85.88 153 LEU B O 1
ATOM 3091 N N . SER B 1 154 ? 7.75 33.188 1.333 1 79.81 154 SER B N 1
ATOM 3092 C CA . SER B 1 154 ? 8.672 34.312 1.469 1 79.81 154 SER B CA 1
ATOM 3093 C C . SER B 1 154 ? 9.68 34.062 2.586 1 79.81 154 SER B C 1
ATOM 3095 O O . SER B 1 154 ? 9.453 33.219 3.465 1 79.81 154 SER B O 1
ATOM 3097 N N . ALA B 1 155 ? 10.695 34.875 2.553 1 70 155 ALA B N 1
ATOM 3098 C CA . ALA B 1 155 ? 11.75 34.781 3.562 1 70 155 ALA B CA 1
ATOM 3099 C C . ALA B 1 155 ? 11.266 35.281 4.914 1 70 155 ALA B C 1
ATOM 3101 O O . ALA B 1 155 ? 11.742 34.844 5.961 1 70 155 ALA B O 1
ATOM 3102 N N . ASP B 1 156 ? 10.422 36.188 4.891 1 75.25 156 ASP B N 1
ATOM 3103 C CA . ASP B 1 156 ? 9.945 36.812 6.129 1 75.25 156 ASP B CA 1
ATOM 3104 C C . ASP B 1 156 ? 8.688 36.094 6.633 1 75.25 156 ASP B C 1
ATOM 3106 O O . ASP B 1 156 ? 7.844 36.719 7.281 1 75.25 156 ASP B O 1
ATOM 3110 N N . VAL B 1 157 ? 8.758 34.812 6.645 1 75.12 157 VAL B N 1
ATOM 3111 C CA . VAL B 1 157 ? 7.55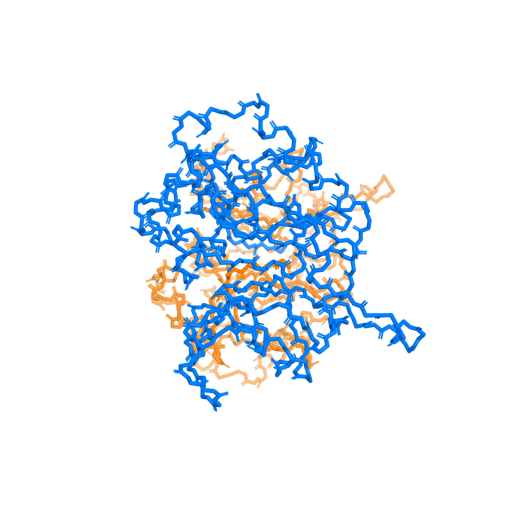5 34.062 6.996 1 75.12 157 VAL B CA 1
ATOM 3112 C C . VAL B 1 157 ? 7.531 33.781 8.5 1 75.12 157 VAL B C 1
ATOM 3114 O O . VAL B 1 157 ? 8.57 33.844 9.164 1 75.12 157 VAL B O 1
ATOM 3117 N N . TYR B 1 158 ? 6.324 33.719 9.07 1 82.81 158 TYR B N 1
ATOM 3118 C CA . TYR B 1 158 ? 6.082 33.25 10.43 1 82.81 158 TYR B CA 1
ATOM 3119 C C . TYR B 1 158 ? 6.699 31.875 10.656 1 82.81 158 TYR B C 1
ATOM 3121 O O . TYR B 1 158 ? 6.594 30.984 9.805 1 82.81 158 TYR B O 1
ATOM 3129 N N . LYS B 1 159 ? 7.508 31.812 11.773 1 94.25 159 LYS B N 1
ATOM 3130 C CA . LYS B 1 159 ? 8.047 30.484 12.109 1 94.25 159 LYS B CA 1
ATOM 3131 C C . LYS B 1 159 ? 7.078 29.703 12.984 1 94.25 159 LYS B C 1
ATOM 3133 O O . LYS B 1 159 ? 6.312 30.281 13.75 1 94.25 159 LYS B O 1
ATOM 3138 N N . TYR B 1 160 ? 7.199 28.391 12.844 1 97.62 160 TYR B N 1
ATOM 3139 C CA . TYR B 1 160 ? 6.168 27.562 13.461 1 97.62 160 TYR B CA 1
ATOM 3140 C C . TYR B 1 160 ? 6.777 26.609 14.484 1 97.62 160 TYR B C 1
ATOM 3142 O O . TYR B 1 160 ? 7.949 26.234 14.375 1 97.62 160 TYR B O 1
ATOM 3150 N N . ASP B 1 161 ? 5.91 26.203 15.469 1 98.56 161 ASP B N 1
ATOM 3151 C CA . ASP B 1 161 ? 6.285 25.156 16.406 1 98.56 161 ASP B CA 1
ATOM 3152 C C . ASP B 1 161 ? 6.289 23.781 15.727 1 98.56 161 ASP B C 1
ATOM 3154 O O . ASP B 1 161 ? 7.137 22.938 16.016 1 98.56 161 ASP B O 1
ATOM 3158 N N . ARG B 1 162 ? 5.34 23.562 14.844 1 98.88 162 ARG B N 1
ATOM 3159 C CA . ARG B 1 162 ? 5.164 22.281 14.164 1 98.88 162 ARG B CA 1
ATOM 3160 C C . ARG B 1 162 ? 4.852 22.484 12.688 1 98.88 162 ARG B C 1
ATOM 3162 O O . ARG B 1 162 ? 4.078 23.375 12.328 1 98.88 162 ARG B O 1
ATOM 3169 N N . VAL B 1 163 ? 5.523 21.703 11.836 1 98.31 163 VAL B N 1
ATOM 3170 C CA . VAL B 1 163 ? 5.297 21.719 10.398 1 98.31 163 VAL B CA 1
ATOM 3171 C C . VAL B 1 163 ? 5.16 20.297 9.867 1 98.31 163 VAL B C 1
ATOM 3173 O O . VAL B 1 163 ? 5.875 19.391 10.312 1 98.31 163 VAL B O 1
ATOM 3176 N N . TYR B 1 164 ? 4.191 20.109 8.984 1 98.38 164 TYR B N 1
ATOM 3177 C CA . TYR B 1 164 ? 4.047 18.859 8.258 1 98.38 164 TYR B CA 1
ATOM 3178 C C . TYR B 1 164 ? 4.066 19.094 6.75 1 98.38 164 TYR B C 1
ATOM 3180 O O . TYR B 1 164 ? 3.479 20.062 6.258 1 98.38 164 TYR B O 1
ATOM 3188 N N . CYS B 1 165 ? 4.77 18.234 6.086 1 96.88 165 CYS B N 1
ATOM 3189 C CA . CYS B 1 165 ? 4.695 18.188 4.629 1 96.88 165 CYS B CA 1
ATOM 3190 C C . CYS B 1 165 ? 4.238 16.812 4.148 1 96.88 165 CYS B C 1
ATOM 3192 O O . CYS B 1 165 ? 4.91 15.805 4.387 1 96.88 165 CYS B O 1
ATOM 3194 N N . GLY B 1 166 ? 3.125 16.766 3.426 1 94.88 166 GLY B N 1
ATOM 3195 C CA . GLY B 1 166 ? 2.523 15.516 3.008 1 94.88 166 GLY B CA 1
ATOM 3196 C C . GLY B 1 166 ? 2.926 15.102 1.607 1 94.88 166 GLY B C 1
ATOM 3197 O O . GLY B 1 166 ? 2.18 14.391 0.925 1 94.88 166 GLY B O 1
ATOM 3198 N N . ALA B 1 167 ? 3.969 15.539 1.102 1 93.75 167 ALA B N 1
ATOM 3199 C CA . ALA B 1 167 ? 4.531 15.203 -0.203 1 93.75 167 ALA B CA 1
ATOM 3200 C C . ALA B 1 167 ? 6.055 15.234 -0.169 1 93.75 167 ALA B C 1
ATOM 3202 O O . ALA B 1 167 ? 6.648 15.898 0.684 1 93.75 167 ALA B O 1
ATOM 3203 N N . SER B 1 168 ? 6.625 14.484 -1.04 1 90.75 168 SER B N 1
ATOM 3204 C CA . SER B 1 168 ? 8.078 14.477 -1.099 1 90.75 168 SER B CA 1
ATOM 3205 C C . SER B 1 168 ? 8.625 15.836 -1.546 1 90.75 168 SER B C 1
ATOM 3207 O O . SER B 1 168 ? 8.148 16.406 -2.531 1 90.75 168 SER B O 1
ATOM 3209 N N . CYS B 1 169 ? 9.562 16.234 -0.798 1 87.44 169 CYS B N 1
ATOM 3210 C CA . CYS B 1 169 ? 10.211 17.531 -1.058 1 87.44 169 CYS B CA 1
ATOM 3211 C C . CYS B 1 169 ? 11.523 17.328 -1.798 1 87.44 169 CYS B C 1
ATOM 3213 O O . CYS B 1 169 ? 12.375 16.547 -1.371 1 87.44 169 CYS B O 1
ATOM 3215 N N . PRO B 1 170 ? 11.648 18.078 -2.885 1 86 170 PRO B N 1
ATOM 3216 C CA . PRO B 1 170 ? 12.953 18.016 -3.539 1 86 170 PRO B CA 1
ATOM 3217 C C . PRO B 1 170 ? 14.102 18.422 -2.617 1 86 170 PRO B C 1
ATOM 3219 O O . PRO B 1 170 ? 13.938 19.328 -1.79 1 86 170 PRO B O 1
ATOM 3222 N N . THR B 1 171 ? 15.234 17.797 -2.891 1 86.31 171 THR B N 1
ATOM 3223 C CA . THR B 1 171 ? 16.375 17.969 -2.004 1 86.31 171 THR B CA 1
ATOM 3224 C C . THR B 1 171 ? 16.797 19.422 -1.927 1 86.31 171 THR B C 1
ATOM 3226 O O . THR B 1 171 ? 17.234 19.891 -0.872 1 86.31 171 THR B O 1
ATOM 3229 N N . GLU B 1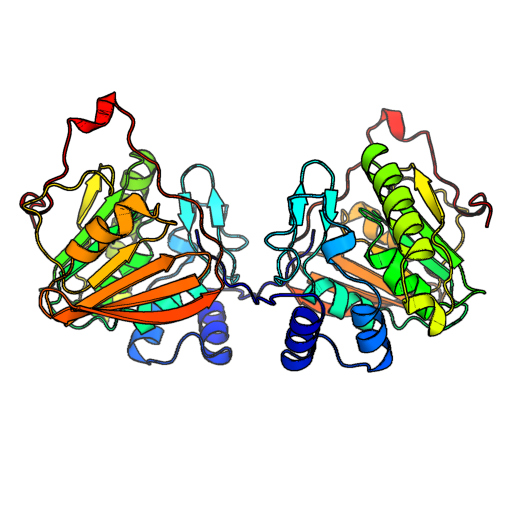 172 ? 16.656 20.141 -2.971 1 87.94 172 GLU B N 1
ATOM 3230 C CA . GLU B 1 172 ? 17.078 21.531 -3.033 1 87.94 172 GLU B CA 1
ATOM 3231 C C . GLU B 1 172 ? 16.219 22.422 -2.139 1 87.94 172 GLU B C 1
ATOM 3233 O O . GLU B 1 172 ? 16.609 23.531 -1.801 1 87.94 172 GLU B O 1
ATOM 3238 N N . TYR B 1 173 ? 15.086 21.953 -1.7 1 88.69 173 TYR B N 1
ATOM 3239 C CA . TYR B 1 173 ? 14.18 22.766 -0.902 1 88.69 173 TYR B CA 1
ATOM 3240 C C . TYR B 1 173 ? 14.164 22.297 0.549 1 88.69 173 TYR B C 1
ATOM 3242 O O . TYR B 1 173 ? 13.438 22.859 1.379 1 88.69 173 TYR B O 1
ATOM 3250 N N . GLU B 1 174 ? 14.906 21.344 0.841 1 90.56 174 GLU B N 1
ATOM 3251 C CA . GLU B 1 174 ? 14.938 20.781 2.193 1 90.56 174 GLU B CA 1
ATOM 3252 C C . GLU B 1 174 ? 15.289 21.859 3.217 1 90.56 174 GLU B C 1
ATOM 3254 O O . GLU B 1 174 ? 14.641 21.969 4.258 1 90.56 174 GLU B O 1
ATOM 3259 N N . GLY B 1 175 ? 16.344 22.609 2.914 1 91.25 175 GLY B N 1
ATOM 3260 C CA . GLY B 1 175 ? 16.766 23.688 3.812 1 91.25 175 GLY B CA 1
ATOM 3261 C C . GLY B 1 175 ? 15.68 24.719 4.039 1 91.25 175 GLY B C 1
ATOM 3262 O O . GLY B 1 175 ? 15.469 25.156 5.168 1 91.25 175 GLY B O 1
ATOM 3263 N N . HIS B 1 176 ? 15.016 25.109 2.99 1 90.25 176 HIS B N 1
ATOM 3264 C CA . HIS B 1 176 ? 13.945 26.094 3.074 1 90.25 176 HIS B CA 1
ATOM 3265 C C . HIS B 1 176 ? 12.812 25.594 3.963 1 90.25 176 HIS B C 1
ATOM 3267 O O . HIS B 1 176 ? 12.281 26.344 4.781 1 90.25 176 HIS B O 1
ATOM 3273 N N . THR B 1 177 ? 12.461 24.391 3.887 1 93.44 177 THR B N 1
ATOM 3274 C CA . THR B 1 177 ? 11.383 23.812 4.672 1 93.44 177 THR B CA 1
ATOM 3275 C C . THR B 1 177 ? 11.766 23.75 6.148 1 93.44 177 THR B C 1
ATOM 3277 O O . THR B 1 177 ? 10.953 24.062 7.02 1 93.44 177 THR B O 1
ATOM 3280 N N . LYS B 1 178 ? 13.008 23.406 6.418 1 94.94 178 LYS B N 1
ATOM 3281 C CA . LYS B 1 178 ? 13.508 23.328 7.789 1 94.94 178 LYS B CA 1
ATOM 3282 C C . LYS B 1 178 ? 13.492 24.703 8.453 1 94.94 178 LYS B C 1
ATOM 3284 O O . LYS B 1 178 ? 13.203 24.828 9.648 1 94.94 178 LYS B O 1
ATOM 3289 N N . ASN B 1 179 ? 13.75 25.672 7.664 1 94 179 ASN B N 1
ATOM 3290 C CA . ASN B 1 179 ? 13.883 27.031 8.203 1 94 179 ASN B CA 1
ATOM 3291 C C . ASN B 1 179 ? 12.523 27.625 8.539 1 94 179 ASN B C 1
ATOM 3293 O O . ASN B 1 179 ? 12.445 28.734 9.078 1 94 179 ASN B O 1
ATOM 3297 N N . LEU B 1 180 ? 11.508 26.922 8.344 1 95.44 180 LEU B N 1
ATOM 3298 C CA . LEU B 1 180 ? 10.172 27.344 8.742 1 95.44 180 LEU B CA 1
ATOM 3299 C C . LEU B 1 180 ? 9.945 27.109 10.234 1 95.44 180 LEU B C 1
ATOM 3301 O O . LEU B 1 180 ? 8.977 27.609 10.805 1 95.44 180 LEU B O 1
ATOM 3305 N N . LEU B 1 181 ? 10.883 26.484 10.844 1 97.31 181 LEU B N 1
ATOM 3306 C CA . LEU B 1 181 ? 10.734 26.078 12.242 1 97.31 181 LEU B CA 1
ATOM 3307 C C . LEU B 1 181 ? 11.336 27.125 13.172 1 97.31 181 LEU B C 1
ATOM 3309 O O . LEU B 1 181 ? 12.391 27.688 12.883 1 97.31 181 LEU B O 1
ATOM 3313 N N . LYS B 1 182 ? 10.648 27.25 14.32 1 97.06 182 LYS B N 1
ATOM 3314 C CA . LYS B 1 182 ? 11.289 27.828 15.492 1 97.06 182 LYS B CA 1
ATOM 3315 C C . LYS B 1 182 ? 12.312 26.875 16.094 1 97.06 182 LYS B C 1
ATOM 3317 O O . LYS B 1 182 ? 12.258 25.672 15.859 1 97.06 182 LYS B O 1
ATOM 3322 N N . VAL B 1 183 ? 13.289 27.562 16.875 1 97.69 183 VAL B N 1
ATOM 3323 C CA . VAL B 1 183 ? 14.109 26.672 17.703 1 97.69 183 VAL B CA 1
ATOM 3324 C C . VAL B 1 183 ? 13.219 25.891 18.656 1 97.69 183 VAL B C 1
ATOM 3326 O O . VAL B 1 183 ? 12.352 26.469 19.328 1 97.69 183 VAL B O 1
ATOM 3329 N N . GLY B 1 184 ? 13.406 24.609 18.75 1 98.25 184 GLY B N 1
ATOM 3330 C CA . GLY B 1 184 ? 12.539 23.734 19.531 1 98.25 184 GLY B CA 1
ATOM 3331 C C . GLY B 1 184 ? 11.406 23.141 18.703 1 98.25 184 GLY B C 1
ATOM 3332 O O . GLY B 1 184 ? 10.695 22.266 19.188 1 98.25 184 GLY B O 1
ATOM 3333 N N . GLY B 1 185 ? 11.312 23.594 17.422 1 98.81 185 GLY B N 1
ATOM 3334 C CA . GLY B 1 185 ? 10.234 23.125 16.562 1 98.81 185 GLY B CA 1
ATOM 3335 C C . GLY B 1 185 ? 10.477 21.75 15.977 1 98.81 185 GLY B C 1
ATOM 3336 O O . GLY B 1 185 ? 11.594 21.234 16.047 1 98.81 185 GLY B O 1
ATOM 3337 N N . ILE B 1 186 ? 9.375 21.156 15.422 1 98.88 186 ILE B N 1
ATOM 3338 C CA . ILE B 1 186 ? 9.445 19.812 14.836 1 98.88 186 ILE B CA 1
ATOM 3339 C C . ILE B 1 186 ? 8.812 19.828 13.445 1 98.88 186 ILE B C 1
ATOM 3341 O O . ILE B 1 186 ? 7.742 20.406 13.25 1 98.88 186 ILE B O 1
ATOM 3345 N N . LEU B 1 187 ? 9.523 19.25 12.539 1 98.69 187 LEU B N 1
ATOM 3346 C CA . LEU B 1 187 ? 9.078 19 11.172 1 98.69 187 LEU B CA 1
ATOM 3347 C C . LEU B 1 187 ? 8.953 17.516 10.898 1 98.69 187 LEU B C 1
ATOM 3349 O O . LEU B 1 187 ? 9.859 16.734 11.219 1 98.69 187 LEU B O 1
ATOM 3353 N N . VAL B 1 188 ? 7.797 17.078 10.398 1 98.5 188 VAL B N 1
ATOM 3354 C CA . VAL B 1 188 ? 7.633 15.719 9.922 1 98.5 188 VAL B CA 1
ATOM 3355 C C . VAL B 1 188 ? 7.371 15.719 8.422 1 98.5 188 VAL B C 1
ATOM 3357 O O . VAL B 1 188 ? 6.477 16.422 7.941 1 98.5 188 VAL B O 1
ATOM 3360 N N . MET B 1 189 ? 8.156 14.938 7.652 1 97.44 189 MET B N 1
ATOM 3361 C CA . MET B 1 189 ? 8.031 14.93 6.199 1 97.44 189 MET B CA 1
ATOM 3362 C C . MET B 1 189 ? 8.664 13.672 5.605 1 97.44 189 MET B C 1
ATOM 3364 O O . MET B 1 189 ? 9.484 13.023 6.258 1 97.44 189 MET B O 1
ATOM 3368 N N . PRO B 1 190 ? 8.227 13.258 4.461 1 95.44 190 PRO B N 1
ATOM 3369 C CA . PRO B 1 190 ? 8.969 12.203 3.762 1 95.44 190 PRO B CA 1
ATOM 3370 C C . PRO B 1 190 ? 10.297 12.703 3.186 1 95.44 190 PRO B C 1
ATOM 3372 O O . PRO B 1 190 ? 10.344 13.789 2.6 1 95.44 190 PRO B O 1
ATOM 3375 N N . LEU B 1 191 ? 11.336 11.922 3.385 1 92.06 191 LEU B N 1
ATOM 3376 C CA . LEU B 1 191 ? 12.664 12.172 2.834 1 92.06 191 LEU B CA 1
ATOM 3377 C C . LEU B 1 191 ? 13.328 10.867 2.414 1 92.06 191 LEU B C 1
ATOM 3379 O O . LEU B 1 191 ? 13.547 9.984 3.244 1 92.06 191 LEU B O 1
ATOM 3383 N N . ASN B 1 192 ? 13.625 10.711 1.152 1 85.88 192 ASN B N 1
ATOM 3384 C CA . ASN B 1 192 ? 14.258 9.508 0.622 1 85.88 192 ASN B CA 1
ATOM 3385 C C . ASN B 1 192 ? 13.477 8.25 0.998 1 85.88 192 ASN B C 1
ATOM 3387 O O . ASN B 1 192 ? 14.039 7.312 1.565 1 85.88 192 ASN B O 1
ATOM 3391 N N . ASP B 1 193 ? 12.203 8.297 0.833 1 85.75 193 ASP B N 1
ATOM 3392 C CA . ASP B 1 193 ? 11.281 7.184 1.005 1 85.75 193 ASP B CA 1
ATOM 3393 C C . ASP B 1 193 ? 11.18 6.773 2.473 1 85.75 193 ASP B C 1
ATOM 3395 O O . ASP B 1 193 ? 10.922 5.609 2.781 1 85.75 193 ASP B O 1
ATOM 3399 N N . GLN B 1 194 ? 11.539 7.73 3.305 1 90.88 194 GLN B N 1
ATOM 3400 C CA . GLN B 1 194 ? 11.391 7.562 4.746 1 90.88 194 GLN B CA 1
ATOM 3401 C C . GLN B 1 194 ? 10.617 8.727 5.359 1 90.88 194 GLN B C 1
ATOM 3403 O O . GLN B 1 194 ? 10.914 9.891 5.078 1 90.88 194 GLN B O 1
ATOM 3408 N N . LEU B 1 195 ? 9.68 8.352 6.102 1 95.69 195 LEU B N 1
ATOM 3409 C CA . LEU B 1 195 ? 9.109 9.391 6.949 1 95.69 195 LEU B CA 1
ATOM 3410 C C . LEU B 1 195 ? 10.07 9.758 8.078 1 95.69 195 LEU B C 1
ATOM 3412 O O . LEU B 1 195 ? 10.57 8.883 8.789 1 95.69 195 LEU B O 1
ATOM 3416 N N . VAL B 1 196 ? 10.328 11.062 8.219 1 97.19 196 VAL B N 1
ATOM 3417 C CA . VAL B 1 196 ? 11.312 11.461 9.227 1 97.19 196 VAL B CA 1
ATOM 3418 C C . VAL B 1 196 ? 10.727 12.547 10.125 1 97.19 196 VAL B C 1
ATOM 3420 O O . VAL B 1 196 ? 9.812 13.273 9.719 1 97.19 196 VAL B O 1
ATOM 3423 N N . GLN B 1 197 ? 11.211 12.609 11.297 1 98.69 197 GLN B N 1
ATOM 3424 C CA . GLN B 1 197 ? 11.031 13.727 12.227 1 98.69 197 GLN B CA 1
ATOM 3425 C C . GLN B 1 197 ? 12.305 14.555 12.336 1 98.69 197 GLN B C 1
ATOM 3427 O O . GLN B 1 197 ? 13.375 14.023 12.641 1 98.69 197 GLN B O 1
ATOM 3432 N N . ILE B 1 198 ? 12.219 15.797 12.125 1 98.44 198 ILE B N 1
ATOM 3433 C CA . ILE B 1 198 ? 13.344 16.719 12.242 1 98.44 198 ILE B CA 1
ATOM 3434 C C . ILE B 1 198 ? 13.062 17.734 13.344 1 98.44 198 ILE B C 1
ATOM 3436 O O . ILE B 1 198 ? 12.047 18.422 13.312 1 98.44 198 ILE B O 1
ATOM 3440 N N . ARG B 1 199 ? 13.961 17.812 14.289 1 98.69 199 ARG B N 1
ATOM 3441 C CA . ARG B 1 199 ? 13.875 18.797 15.367 1 98.69 199 ARG B CA 1
ATOM 3442 C C . ARG B 1 199 ? 14.938 19.875 15.219 1 98.69 199 ARG B C 1
ATOM 3444 O O . ARG B 1 199 ? 16.109 19.562 15.008 1 98.69 199 ARG B O 1
ATOM 3451 N N . ARG B 1 200 ? 14.516 21.062 15.328 1 98.5 200 ARG B N 1
ATOM 3452 C CA . ARG B 1 200 ? 15.477 22.156 15.391 1 98.5 200 ARG B CA 1
ATOM 3453 C C . ARG B 1 200 ? 15.953 22.375 16.828 1 98.5 200 ARG B C 1
ATOM 3455 O O . ARG B 1 200 ? 15.25 23.016 17.625 1 98.5 200 ARG B O 1
ATOM 3462 N N . VAL B 1 201 ? 17.125 21.953 17.094 1 98 201 VAL B N 1
ATOM 3463 C CA . VAL B 1 201 ? 17.562 21.953 18.484 1 98 201 VAL B CA 1
ATOM 3464 C C . VAL B 1 201 ? 18.234 23.281 18.812 1 98 201 VAL B C 1
ATOM 3466 O O . VAL B 1 201 ? 18.281 23.688 19.984 1 98 201 VAL B O 1
ATOM 3469 N N . SER B 1 202 ? 18.891 24.031 17.844 1 97.31 202 SER B N 1
ATOM 3470 C CA . SER B 1 202 ? 19.438 25.375 17.969 1 97.31 202 SER B CA 1
ATOM 3471 C C . SER B 1 202 ? 19.359 26.125 16.641 1 97.31 202 SER B C 1
ATOM 3473 O O . SER B 1 202 ? 18.719 25.656 15.695 1 97.31 202 SER B O 1
ATOM 3475 N N . HIS B 1 203 ? 19.969 27.25 16.609 1 94.38 203 HIS B N 1
ATOM 3476 C CA . HIS B 1 203 ? 19.844 28.109 15.445 1 94.38 203 HIS B CA 1
ATOM 3477 C C . HIS B 1 203 ? 20.406 27.438 14.203 1 94.38 203 HIS B C 1
ATOM 3479 O O . HIS B 1 203 ? 19.922 27.656 13.094 1 94.38 203 HIS B O 1
ATOM 3485 N N . ASN B 1 204 ? 21.312 26.578 14.391 1 93.62 204 ASN B N 1
ATOM 3486 C CA . ASN B 1 204 ? 21.953 26 13.219 1 93.62 204 ASN B CA 1
ATOM 3487 C C . ASN B 1 204 ? 22.141 24.5 13.367 1 93.62 204 ASN B C 1
ATOM 3489 O O . ASN B 1 204 ? 23 23.906 12.719 1 93.62 204 ASN B O 1
ATOM 3493 N N . ARG B 1 205 ? 21.312 23.938 14.258 1 96.88 205 ARG B N 1
ATOM 3494 C CA . ARG B 1 205 ? 21.453 22.5 14.469 1 96.88 205 ARG B CA 1
ATOM 3495 C C . ARG B 1 205 ? 20.109 21.781 14.414 1 96.88 205 ARG B C 1
ATOM 3497 O O . ARG B 1 205 ? 19.141 22.25 15.008 1 96.88 205 ARG B O 1
ATOM 3504 N N . TRP B 1 206 ? 20.156 20.609 13.727 1 97.62 206 TRP B N 1
ATOM 3505 C CA . TRP B 1 206 ? 18.953 19.781 13.578 1 97.62 206 TRP B CA 1
ATOM 3506 C C . TRP B 1 206 ? 19.266 18.328 13.922 1 97.62 206 TRP B C 1
ATOM 3508 O O . TRP B 1 206 ? 20.391 17.859 13.734 1 97.62 206 TRP B O 1
ATOM 3518 N N . GLU B 1 207 ? 18.297 17.703 14.453 1 98.31 207 GLU B N 1
ATOM 3519 C CA . GLU B 1 207 ? 18.344 16.266 14.68 1 98.31 207 GLU B CA 1
ATOM 3520 C C . GLU B 1 207 ? 17.234 15.547 13.914 1 98.31 207 GLU B C 1
ATOM 3522 O O . GLU B 1 207 ? 16.094 16.016 13.875 1 98.31 207 GLU B O 1
ATOM 3527 N N . THR B 1 208 ? 17.609 14.453 13.305 1 97.5 208 THR B N 1
ATOM 3528 C CA . THR B 1 208 ? 16.656 13.719 12.469 1 97.5 208 THR B CA 1
ATOM 3529 C C . THR B 1 208 ? 16.484 12.289 12.977 1 97.5 208 THR B C 1
ATOM 3531 O O . THR B 1 208 ? 17.469 11.609 13.273 1 97.5 208 THR B O 1
ATOM 3534 N N . VAL B 1 209 ? 15.234 11.867 13.102 1 97.88 209 VAL B N 1
ATOM 3535 C CA . VAL B 1 209 ? 14.883 10.492 13.453 1 97.88 209 VAL B CA 1
ATOM 3536 C C . VAL B 1 209 ? 14.039 9.875 12.344 1 97.88 209 VAL B C 1
ATOM 3538 O O . VAL B 1 209 ? 13.094 10.492 11.859 1 97.88 209 VAL B O 1
ATOM 3541 N N . ARG B 1 210 ? 14.352 8.664 11.953 1 95.19 210 ARG B N 1
ATOM 3542 C CA . ARG B 1 210 ? 13.562 7.938 10.961 1 95.19 210 ARG B CA 1
ATOM 3543 C C . ARG B 1 210 ? 12.375 7.234 11.609 1 95.19 210 ARG B C 1
ATOM 3545 O O . ARG B 1 210 ? 12.531 6.566 12.633 1 95.19 210 ARG B O 1
ATOM 3552 N N . LEU B 1 211 ? 11.289 7.367 10.992 1 95.44 211 LEU B N 1
ATOM 3553 C CA . LEU B 1 211 ? 10.078 6.832 11.617 1 95.44 211 LEU B CA 1
ATOM 3554 C C . LEU B 1 211 ? 9.656 5.527 10.945 1 95.44 211 LEU B C 1
ATOM 3556 O O . LEU B 1 211 ? 9.469 4.512 11.617 1 95.44 211 LEU B O 1
ATOM 3560 N N . LEU B 1 212 ? 9.469 5.477 9.625 1 90.94 212 LEU B N 1
ATOM 3561 C CA . LEU B 1 212 ? 9.078 4.285 8.883 1 90.94 212 LEU B CA 1
ATOM 3562 C C . LEU B 1 212 ? 9.25 4.504 7.383 1 90.94 212 LEU B C 1
ATOM 3564 O O . LEU B 1 212 ? 9.227 5.645 6.91 1 90.94 212 LEU B O 1
ATOM 3568 N N . PRO B 1 213 ? 9.414 3.428 6.621 1 89.75 213 PRO B N 1
ATOM 3569 C CA . PRO B 1 213 ? 9.469 3.561 5.164 1 89.75 213 PRO B CA 1
ATOM 3570 C C . PRO B 1 213 ? 8.125 3.969 4.559 1 89.75 213 PRO B C 1
ATOM 3572 O O . PRO B 1 213 ? 7.078 3.467 4.98 1 89.75 213 PRO B O 1
ATOM 3575 N N . VAL B 1 214 ? 8.188 4.855 3.578 1 92.62 214 VAL B N 1
ATOM 3576 C CA . VAL B 1 214 ? 6.953 5.371 2.996 1 92.62 214 VAL B CA 1
ATOM 3577 C C . VAL B 1 214 ? 7.141 5.582 1.495 1 92.62 214 VAL B C 1
ATOM 3579 O O . VAL B 1 214 ? 8.266 5.566 0.994 1 92.62 214 VAL B O 1
ATOM 3582 N N . SER B 1 215 ? 6.016 5.715 0.828 1 86.75 215 SER B N 1
ATOM 3583 C CA . SER B 1 215 ? 5.941 6.191 -0.551 1 86.75 215 SER B CA 1
ATOM 3584 C C . SER B 1 215 ? 4.957 7.352 -0.685 1 86.75 215 SER B C 1
ATOM 3586 O O . SER B 1 215 ? 3.773 7.207 -0.375 1 86.75 215 SER B O 1
ATOM 3588 N N . PHE B 1 216 ? 5.559 8.523 -1.157 1 90.06 216 PHE B N 1
ATOM 3589 C CA . PHE B 1 216 ? 4.746 9.727 -1.318 1 90.06 216 PHE B CA 1
ATOM 3590 C C . PHE B 1 216 ? 4.859 10.266 -2.738 1 90.06 216 PHE B C 1
ATOM 3592 O O . PHE B 1 216 ? 5.879 10.078 -3.404 1 90.06 216 PHE B O 1
ATOM 3599 N N . ALA B 1 217 ? 3.811 10.961 -3.135 1 85.94 217 ALA B N 1
ATOM 3600 C CA . ALA B 1 217 ? 3.92 11.773 -4.344 1 85.94 217 ALA B CA 1
ATOM 3601 C C . ALA B 1 217 ? 4.805 13 -4.105 1 85.94 217 ALA B C 1
ATOM 3603 O O . ALA B 1 217 ? 4.98 13.43 -2.963 1 85.94 217 ALA B O 1
ATOM 3604 N N . SER B 1 218 ? 5.242 13.617 -5.191 1 84.88 218 SER B N 1
ATOM 3605 C CA . SER B 1 218 ? 6.16 14.742 -5.09 1 84.88 218 SER B CA 1
ATOM 3606 C C . SER B 1 218 ? 5.406 16.062 -5.066 1 84.88 218 SER B C 1
ATOM 3608 O O . SER B 1 218 ? 4.352 16.203 -5.691 1 84.88 218 SER B O 1
ATOM 3610 N N . LEU B 1 219 ? 6.035 17.062 -4.352 1 86.81 219 LEU B N 1
ATOM 3611 C CA . LEU B 1 219 ? 5.547 18.438 -4.465 1 86.81 219 LEU B CA 1
ATOM 3612 C C . LEU B 1 219 ? 5.699 18.953 -5.891 1 86.81 219 LEU B C 1
ATOM 3614 O O . LEU B 1 219 ? 6.609 18.531 -6.613 1 86.81 219 LEU B O 1
ATOM 3618 N N . ILE B 1 220 ? 4.82 19.891 -6.215 1 84.25 220 ILE B N 1
ATOM 3619 C CA . ILE B 1 220 ? 4.887 20.5 -7.539 1 84.25 220 ILE B CA 1
ATOM 3620 C C . ILE B 1 220 ? 5.895 21.656 -7.531 1 84.25 220 ILE B C 1
ATOM 3622 O O . ILE B 1 220 ? 5.738 22.609 -6.773 1 84.25 220 ILE B O 1
ATOM 3626 N N . ILE B 1 221 ? 6.828 21.609 -8.406 1 82.88 221 ILE B N 1
ATOM 3627 C CA . ILE B 1 221 ? 7.859 22.641 -8.508 1 82.88 221 ILE B CA 1
ATOM 3628 C C . ILE B 1 221 ? 7.324 23.828 -9.305 1 82.88 221 ILE B C 1
ATOM 3630 O O . ILE B 1 221 ? 6.727 23.641 -10.367 1 82.88 221 ILE B O 1
ATOM 3634 N N . PRO B 1 222 ? 7.488 25.016 -8.766 1 81.56 222 PRO B N 1
ATOM 3635 C CA . PRO B 1 222 ? 7.004 26.188 -9.492 1 81.56 222 PRO B CA 1
ATOM 3636 C C . PRO B 1 222 ? 7.699 26.375 -10.844 1 81.56 222 PRO B C 1
ATOM 3638 O O . PRO B 1 222 ? 8.891 26.078 -10.977 1 81.56 222 PRO B O 1
ATOM 3641 N N . SER B 1 223 ? 6.852 26.828 -11.742 1 77.19 223 SER B N 1
ATOM 3642 C CA . SER B 1 223 ? 7.438 27.172 -13.039 1 77.19 223 SER B CA 1
ATOM 3643 C C . SER B 1 223 ? 8.258 28.453 -12.945 1 77.19 223 SER B C 1
ATOM 3645 O O . SER B 1 223 ? 8.125 29.219 -11.984 1 77.19 223 SER B O 1
ATOM 3647 N N . THR B 1 224 ? 9.078 28.625 -13.969 1 71.62 224 THR B N 1
ATOM 3648 C CA . THR B 1 224 ? 9.914 29.828 -14.023 1 71.62 224 THR B CA 1
ATOM 3649 C C . THR B 1 224 ? 9.07 31.078 -13.969 1 71.62 224 THR B C 1
ATOM 3651 O O . THR B 1 224 ? 9.461 32.094 -13.352 1 71.62 224 THR B O 1
ATOM 3654 N N . GLU B 1 225 ? 7.957 31.062 -14.43 1 67 225 GLU B N 1
ATOM 3655 C CA . GLU B 1 225 ? 7.07 32.219 -14.469 1 67 225 GLU B CA 1
ATOM 3656 C C . GLU B 1 225 ? 6.457 32.5 -13.102 1 67 225 GLU B C 1
ATOM 3658 O O . GLU B 1 225 ? 6.18 33.656 -12.758 1 67 225 GLU B O 1
ATOM 3663 N N . GLU B 1 226 ? 6.336 31.484 -12.383 1 67 226 GLU B N 1
ATOM 3664 C CA . GLU B 1 226 ? 5.676 31.594 -11.086 1 67 226 GLU B CA 1
ATOM 3665 C C . GLU B 1 226 ? 6.656 32.062 -10.008 1 67 226 GLU B C 1
ATOM 3667 O O . GLU B 1 226 ? 6.242 32.469 -8.922 1 67 226 GLU B O 1
ATOM 3672 N N . LEU B 1 227 ? 7.793 32.062 -10.328 1 64.25 227 LEU B N 1
ATOM 3673 C CA . LEU B 1 227 ? 8.82 32.312 -9.328 1 64.25 227 LEU B CA 1
ATOM 3674 C C . LEU B 1 227 ? 8.766 33.75 -8.836 1 64.25 227 LEU B C 1
ATOM 3676 O O . LEU B 1 227 ? 9.336 34.062 -7.793 1 64.25 227 LEU B O 1
ATOM 3680 N N . THR B 1 228 ? 7.93 34.438 -9.352 1 55.25 228 THR B N 1
ATOM 3681 C CA . THR B 1 228 ? 7.891 35.844 -8.969 1 55.25 228 THR B CA 1
ATOM 3682 C C . THR B 1 228 ? 6.855 36.094 -7.879 1 55.25 228 THR B C 1
ATOM 3684 O O . THR B 1 228 ? 6.805 37.188 -7.285 1 55.25 228 THR B O 1
ATOM 3687 N N . THR B 1 229 ? 5.988 35.156 -7.594 1 62.44 229 THR B N 1
ATOM 3688 C CA . THR B 1 229 ? 4.973 35.344 -6.566 1 62.44 229 THR B CA 1
ATOM 3689 C C . THR B 1 229 ? 5.297 34.5 -5.328 1 62.44 229 THR B C 1
ATOM 3691 O O . THR B 1 229 ? 5.777 33.375 -5.438 1 62.44 229 THR B O 1
ATOM 3694 N N . SER B 1 230 ? 5.344 35.219 -4.125 1 72.31 230 SER B N 1
ATOM 3695 C CA . SER B 1 230 ? 5.641 34.562 -2.869 1 72.31 230 SER B CA 1
ATOM 3696 C C . SER B 1 230 ? 4.457 34.625 -1.908 1 72.31 230 SER B C 1
ATOM 3698 O O . SER B 1 230 ? 3.68 35.594 -1.945 1 72.31 230 SER B O 1
ATOM 3700 N N . ILE B 1 231 ? 4.254 33.562 -1.193 1 75.69 231 ILE B N 1
ATOM 3701 C CA . ILE B 1 231 ? 3.221 33.5 -0.167 1 75.69 231 ILE B CA 1
ATOM 3702 C C . ILE B 1 231 ? 3.797 33.969 1.166 1 75.69 231 ILE B C 1
ATOM 3704 O O . ILE B 1 231 ? 4.875 33.531 1.574 1 75.69 231 ILE B O 1
ATOM 3708 N N . ASN B 1 232 ? 3.08 35 1.781 1 66.5 232 ASN B N 1
ATOM 3709 C CA . ASN B 1 232 ? 3.453 35.469 3.109 1 66.5 232 ASN B CA 1
ATOM 3710 C C . ASN B 1 232 ? 2.439 35.031 4.164 1 66.5 232 ASN B C 1
ATOM 3712 O O . ASN B 1 232 ? 1.321 35.562 4.203 1 66.5 232 ASN B O 1
ATOM 3716 N N . THR B 1 233 ? 2.777 34.125 4.992 1 76.5 233 THR B N 1
ATOM 3717 C CA . THR B 1 233 ? 1.848 33.5 5.945 1 76.5 233 THR B CA 1
ATOM 3718 C C . THR B 1 233 ? 1.488 34.5 7.047 1 76.5 233 THR B C 1
ATOM 3720 O O . THR B 1 233 ? 0.509 34.312 7.77 1 76.5 233 THR B O 1
ATOM 3723 N N . ARG B 1 234 ? 2.26 35.562 7.371 1 62.28 234 ARG B N 1
ATOM 3724 C CA . ARG B 1 234 ? 1.927 36.594 8.344 1 62.28 234 ARG B CA 1
ATOM 3725 C C . ARG B 1 234 ? 0.61 37.25 7.988 1 62.28 234 ARG B C 1
ATOM 3727 O O . ARG B 1 234 ? -0.027 37.875 8.844 1 62.28 234 ARG B O 1
ATOM 3734 N N . LYS B 1 235 ? 0.314 37.188 6.73 1 63.56 235 LYS B N 1
ATOM 3735 C CA . LYS B 1 235 ? -0.879 37.875 6.25 1 63.56 235 LYS B CA 1
ATOM 3736 C C . LYS B 1 235 ? -2.109 37 6.348 1 63.56 235 LYS B C 1
ATOM 3738 O O . LYS B 1 235 ? -3.193 37.344 5.891 1 63.56 235 LYS B O 1
ATOM 3743 N N . PHE B 1 236 ? -1.666 35.781 6.973 1 69.81 236 PHE B N 1
ATOM 3744 C CA . PHE B 1 236 ? -2.809 34.875 7.121 1 69.81 236 PHE B CA 1
ATOM 3745 C C . PHE B 1 236 ? -3.746 35.375 8.211 1 69.81 236 PHE B C 1
ATOM 3747 O O . PHE B 1 236 ? -3.301 35.719 9.305 1 69.81 236 PHE B O 1
ATOM 3754 N N . ASN B 1 237 ? -4.715 36.344 7.938 1 50.84 237 ASN B N 1
ATOM 3755 C CA . ASN B 1 237 ? -5.648 36.875 8.922 1 50.84 237 ASN B CA 1
ATOM 3756 C C . ASN B 1 237 ? -6.227 35.781 9.805 1 50.84 237 ASN B C 1
ATOM 3758 O O . ASN B 1 237 ? -6.809 34.812 9.305 1 50.84 237 ASN B O 1
ATOM 3762 N N . VAL B 1 238 ? -5.469 35.719 11.008 1 47.56 238 VAL B N 1
ATOM 3763 C CA . VAL B 1 238 ? -6.09 34.812 11.969 1 47.56 238 VAL B CA 1
ATOM 3764 C C . VAL B 1 238 ? -7.172 35.562 12.758 1 47.56 238 VAL B C 1
ATOM 3766 O O . VAL B 1 238 ? -7.082 36.75 12.961 1 47.56 238 VAL B O 1
#

Foldseek 3Di:
DDDDKAFDPFQVRLLVVCVVVPLADDPVLSVLSVQQGQQLLDPPPPSPGSSMQQWDDDPPATDHGPSVLSNVVVQQPQAAAFAEEEEQCGSVSSLFSSQQRHAQNHHGEYEHADPVRQVNNVVSLVVCVVDTPVVVVTHGHDYQYDHDAPQFADPPAAAGQEYEYQADEDPVCPVVRVVSHDQQHWYWYDDPQFTKIWHRPDPPDIDIDTDGGHDGHHGDDDDPVCNVDHDHCVPRPD/DDDDKAFDPFQVRLLVVCVVVPLADDPVLSVLSVQQGQQLLDDPPPSPGSSMQQWDDDPPATDHGPSVLSNVVVQQPQAAAFAEEEEQCGSVSSLFSSQQRHAQNHHGEYEHADPVRQVNNVVSLVVCVVDTPVVVVTGGHDYQYDHDAPQFADPPAAAGQEYEYQADEDPVCPVVRVVSHDQQHWYWYDDPQFTKIWHRPDPPDIDIDTRGGHDGHHGDDDDPVCNVDHDHCVPSPD

Organism: Limulus polyphemus (NCBI:txid6850)

Solvent-accessible surface area (backbone atoms only — not comparable to full-atom values): 25503 Å² total; per-residue (Å²): 59,32,35,80,37,55,77,29,93,38,59,68,46,31,50,50,50,35,39,75,70,61,43,41,79,53,67,69,60,48,53,45,55,65,52,50,54,59,52,70,66,42,57,90,92,60,49,87,52,48,26,26,55,44,55,46,76,59,91,88,42,47,40,49,7,55,59,45,54,32,45,49,56,66,69,51,64,76,46,69,47,38,34,37,40,30,38,58,33,43,47,30,62,65,51,52,51,50,12,48,50,19,21,68,70,31,43,38,39,27,30,23,69,48,65,71,38,45,53,47,16,53,51,43,49,51,51,45,72,73,67,44,70,41,62,80,78,39,47,61,17,69,66,47,77,42,85,40,57,76,88,28,56,41,90,86,41,64,63,22,44,27,38,39,36,61,32,28,62,57,77,90,47,49,65,64,60,57,65,39,42,32,74,73,8,32,37,40,35,42,54,94,51,24,30,31,40,37,33,26,75,41,96,87,40,73,47,78,45,80,72,47,36,33,50,55,42,68,60,83,76,78,50,84,81,49,68,76,60,62,47,57,61,72,70,53,83,124,62,33,36,78,36,57,79,30,92,38,57,67,46,31,50,52,50,36,39,75,70,61,42,43,80,53,67,69,59,48,52,44,57,64,52,51,55,61,52,69,67,42,58,89,91,60,50,88,52,48,27,26,54,42,53,46,74,59,91,87,43,45,39,46,8,55,59,45,55,32,45,48,57,66,69,52,64,75,45,68,47,38,33,36,39,30,38,57,33,43,48,32,62,64,50,52,51,51,12,48,52,18,22,68,71,31,43,38,38,27,31,22,70,49,65,71,39,44,53,48,15,53,50,42,50,52,51,44,70,73,66,43,69,40,63,78,80,38,48,59,18,71,66,48,77,42,83,38,57,77,87,30,56,40,89,84,42,66,63,21,45,27,37,37,35,57,31,28,62,58,77,90,46,47,64,64,60,58,64,39,42,32,73,73,8,33,38,39,34,43,53,93,52,22,32,31,41,37,33,26,76,41,97,87,39,74,46,79,45,81,73,48,36,33,49,55,46,68,60,84,77,76,50,84,82,48,68,77,58,62,48,58,60,72,71,54,83,122

pLDDT: mean 92.09, std 9.26, range [47.22, 98.88]

Nearest PDB structures (foldseek):
  4o29-assembly1_A  TM=8.795E-01  e=1.109E-16  Pyrobaculum aerophilum str. IM2
  2yxe-assembly1_B  TM=9.008E-01  e=1.903E-15  Methanocaldococcus jannaschii DSM 2661
  1dl5-assembly1_A  TM=7.930E-01  e=3.287E-12  Thermotoga maritima
  2pwy-assembly1_A  TM=7.920E-01  e=1.570E-06  Thermus thermophilus HB27
  5jx7-assembly1_A  TM=7.452E-01  e=7.617E-06  Cyanidioschyzon sp. 5508

Sequence (476 aa):
MGGAVSAGEDNEELVDNLVEEEYLKTPLIERVFRAVDRGDYYLDGCKENAYRDLAWKHGNLHISAPCIYSKVMEALKVDRGMSFLNLGSGTGYLSTLVGLLLGPYGVNHGIEIHEDVLEYSRKKLQKFKQNSLALDEFELCEPHFVLGNCLQLSADVYKYDRVYCGASCPTEYEGHTKNLLKVGGILVMPLNDQLVQIRRVSHNRWETVRLLPVSFASLIIPSTEELTTSINTRKFNVMGGAVSAGEDNEELVDNLVEEEYLKTPLIERVFRAVDRGDYYLDGCKENAYRDLAWKHGNLHISAPCIYSKVMEALKVDRGMSFLNLGSGTGYLSTLVGLLLGPYGVNHGIEIHEDVLEYSRKKLQKFKQNSLALDEFELCEPHFVLGNCLQLSADVYKYDRVYCGASCPTEYEGHTKNLLKVGGILVMPLNDQLVQIRRVSHNRWETVRLLPVSFASLIIPSTEELTTSINTRKFNV

Secondary structure (DSSP, 8-state):
--EE--B-SSHHHHHHHHHHTTS---HHHHHHHHHS-GGGGSPTT--TTTTBS--EEETTEEE--HHHHHHHHHHHT--TT-EEEEET-TTSHHHHHHHHHH-TTSEEEEEES-HHHHHHHHHHHHHHHHH-GGGGT------EEEES-GGGB-TTPPPEEEEEE-SBPPGGGHHHHHTTEEEEEEEEEEETTEEEEEEEEETTEEEEEEEEEEE-PBPPPPPGGGGG--B-GGGS--/--EE--B-SSHHHHHHHHHHTTS---HHHHHHHHHS-GGGGSPTT--TTTTBS--EEETTEEE--HHHHHHHHHHHT--TT-EEEEET-TTSHHHHHHHHHH-TTSEEEEEES-HHHHHHHHHHHHHHHHH-GGGGT------EEEES-GGGB-TTPPPEEEEEE-SBPPGGGHHHHHTTEEEEEEEEEEETTEEEEEEEEETTEEEEEEEEEEE-PBPPPPPGGGGG--B-GGGS--